Protein AF-A0A8J2SNA6-F1 (afdb_monomer_lite)

InterPro domains:
  IPR009060 UBA-like superfamily [SSF46934] (356-413)
  IPR013536 WLM domain [PF08325] (127-323)
  IPR013536 WLM domain [PS51397] (108-325)
  IPR015940 Ubiquitin-associated domain [PS50030] (372-412)
  IPR018997 PUB domain [PF09409] (442-509)
  IPR036339 PUB-like domain superfamily [SSF143503] (442-520)

Radius of gyration: 42.68 Å; chains: 1; bounding box: 112×61×137 Å

Secondary structure (DSSP, 8-state):
------EEEEEETTEEEEEE--TT-BTHHHHHHHHTTS-TTT-EEEETTEEPPTTPBPPTT-EEEEE---HHHHHHHHHS---TTS--HHHHHHHHHHHHHTS------SSSSBS-EE--TT--STTSS-HHHHHHHHHHHHHHHHHHHHHTT--BS-EEEPPTTT-HHHHHHHHTT----EEEETTTTEEEE--B-TTSPBPPHHHHHHHHHHHHHTTT--S-SHHHHHHHHHHHHHHHHHHHHHTT-PPPTTSPPHHHHHHHHHHHHHHSS-S-HHHHHHHHHHHHHHHTS-----PPPPPPP---HHHHHHHHHHHHHHHHS-------PPPP---------------------------------PPPPPPHHHHHHHHTT--SHHHHHHHHHTTT-HHHHHHHHH-TTSTT-----S-HHHHHHHHHHHHHHT-GGGHHHHHHHHHHHHHHHT--GGGSEEETT-HHHIIIIIT-HHHHHHHHHHTEEEEEETTEEEEEE-S--HHHHHHHHHHHHHHH--

Structure (mmCIF, N/CA/C/O backbone):
data_AF-A0A8J2SNA6-F1
#
_entry.id   AF-A0A8J2SNA6-F1
#
loop_
_atom_site.group_PDB
_atom_site.id
_atom_site.type_symbol
_atom_site.label_atom_id
_atom_site.label_alt_id
_atom_site.label_comp_id
_atom_site.label_asym_id
_atom_site.label_entity_id
_atom_site.label_seq_id
_atom_site.pdbx_PDB_ins_code
_atom_site.Cartn_x
_atom_site.Cartn_y
_atom_site.Cartn_z
_atom_site.occupancy
_atom_site.B_iso_or_equiv
_atom_site.auth_seq_id
_atom_site.auth_comp_id
_atom_site.auth_asym_id
_atom_site.auth_atom_id
_atom_site.pdbx_PDB_model_num
ATOM 1 N N . MET A 1 1 ? -72.736 -7.337 66.719 1.00 42.56 1 MET A N 1
ATOM 2 C CA . MET A 1 1 ? -71.264 -7.250 66.740 1.00 42.56 1 MET A CA 1
ATOM 3 C C . MET A 1 1 ? -70.845 -7.200 65.288 1.00 42.56 1 MET A C 1
ATOM 5 O O . MET A 1 1 ? -70.816 -8.242 64.648 1.00 42.56 1 MET A O 1
ATOM 9 N N . ASP A 1 2 ? -70.688 -5.996 64.744 1.00 45.44 2 ASP A N 1
ATOM 10 C CA . ASP A 1 2 ? -70.336 -5.821 63.336 1.00 45.44 2 ASP A CA 1
ATOM 11 C C . ASP A 1 2 ? -68.884 -6.256 63.138 1.00 45.44 2 ASP A C 1
ATOM 13 O O . ASP A 1 2 ? -67.985 -5.762 63.818 1.00 45.44 2 ASP A O 1
ATOM 17 N N . ALA A 1 3 ? -68.669 -7.241 62.267 1.00 54.62 3 ALA A N 1
ATOM 18 C CA . ALA A 1 3 ? -67.341 -7.730 61.932 1.00 54.62 3 ALA A CA 1
ATOM 19 C C . ALA A 1 3 ? -66.546 -6.596 61.267 1.00 54.62 3 ALA A C 1
ATOM 21 O O . ALA A 1 3 ? -66.927 -6.102 60.204 1.00 54.62 3 ALA A O 1
ATOM 22 N N . GLU A 1 4 ? -65.463 -6.162 61.910 1.00 60.84 4 GLU A N 1
ATOM 23 C CA . GLU A 1 4 ? -64.565 -5.138 61.384 1.00 60.84 4 GLU A CA 1
ATOM 24 C C . GLU A 1 4 ? -63.965 -5.642 60.061 1.00 60.84 4 GLU A C 1
ATOM 26 O O . GLU A 1 4 ? -63.214 -6.618 60.031 1.00 60.84 4 GLU A O 1
ATOM 31 N N . GLN A 1 5 ? -64.364 -5.030 58.942 1.00 71.75 5 GLN A N 1
ATOM 32 C CA . GLN A 1 5 ? -63.897 -5.433 57.616 1.00 71.75 5 GLN A CA 1
ATOM 33 C C . GLN A 1 5 ? -62.377 -5.244 57.522 1.00 71.75 5 GLN A C 1
ATOM 35 O O . GLN A 1 5 ? -61.836 -4.181 57.850 1.00 71.75 5 GLN A O 1
ATOM 40 N N . ALA A 1 6 ? -61.683 -6.285 57.058 1.00 81.00 6 ALA A N 1
ATOM 41 C CA . ALA A 1 6 ? -60.251 -6.233 56.811 1.00 81.00 6 ALA A CA 1
ATOM 42 C C . ALA A 1 6 ? -59.930 -5.110 55.811 1.00 81.00 6 ALA A C 1
ATOM 44 O O . ALA A 1 6 ? -60.548 -5.013 54.752 1.00 81.00 6 ALA A O 1
ATOM 45 N N . HIS A 1 7 ? -58.965 -4.249 56.141 1.00 83.69 7 HIS A N 1
ATOM 46 C CA . HIS A 1 7 ? -58.622 -3.086 55.322 1.00 83.69 7 HIS A CA 1
ATOM 47 C C . HIS A 1 7 ? -57.108 -2.872 55.216 1.00 83.69 7 HIS A C 1
ATOM 49 O O . HIS A 1 7 ? -56.331 -3.272 56.085 1.00 83.69 7 HIS A O 1
ATOM 55 N N . VAL A 1 8 ? -56.698 -2.202 54.141 1.00 86.75 8 VAL A N 1
ATOM 56 C CA . VAL A 1 8 ? -55.337 -1.724 53.872 1.00 86.75 8 VAL A CA 1
ATOM 57 C C . VAL A 1 8 ? -55.374 -0.202 53.808 1.00 86.75 8 VAL A C 1
ATOM 59 O O . VAL A 1 8 ? -56.329 0.387 53.304 1.00 86.75 8 VAL A O 1
ATOM 62 N N . THR A 1 9 ? -54.341 0.455 54.331 1.00 87.00 9 THR A N 1
ATOM 63 C CA . THR A 1 9 ? -54.202 1.914 54.248 1.00 87.00 9 THR A CA 1
ATOM 64 C C . THR A 1 9 ? -53.260 2.272 53.105 1.00 87.00 9 THR A C 1
ATOM 66 O O . THR A 1 9 ? -52.082 1.914 53.140 1.00 87.00 9 THR A O 1
ATOM 69 N N . LEU A 1 10 ? -53.766 2.989 52.107 1.00 86.31 10 LEU A N 1
ATOM 70 C CA . LEU A 1 10 ? -53.009 3.518 50.981 1.00 86.31 10 LEU A CA 1
ATOM 71 C C . LEU A 1 10 ? -52.744 5.009 51.203 1.00 86.31 10 LEU A C 1
ATOM 73 O O . LEU A 1 10 ? -53.678 5.800 51.247 1.00 86.31 10 LEU A O 1
ATOM 77 N N . SER A 1 11 ? -51.480 5.398 51.335 1.00 84.31 11 SER A N 1
ATOM 78 C CA . SER A 1 11 ? -51.088 6.799 51.496 1.00 84.31 11 SER A CA 1
ATOM 79 C C . SER A 1 11 ? -50.719 7.394 50.138 1.00 84.31 11 SER A C 1
ATOM 81 O O . SER A 1 11 ? -49.751 6.950 49.515 1.00 84.31 11 SER A O 1
ATOM 83 N N . ILE A 1 12 ? -51.486 8.378 49.665 1.00 81.25 12 ILE A N 1
ATOM 84 C CA . ILE A 1 12 ? -51.266 9.088 48.396 1.00 81.25 12 ILE A CA 1
ATOM 85 C C . ILE A 1 12 ? -50.946 10.546 48.729 1.00 81.25 12 ILE A C 1
ATOM 87 O O . ILE A 1 12 ? -51.788 11.260 49.266 1.00 81.25 12 ILE A O 1
ATOM 91 N N . SER A 1 13 ? -49.724 10.997 48.432 1.00 72.19 13 SER A N 1
ATOM 92 C CA . SER A 1 13 ? -49.283 12.386 48.673 1.00 72.19 13 SER A CA 1
ATOM 93 C C . SER A 1 13 ? -49.590 12.920 50.088 1.00 72.19 13 SER A C 1
ATOM 95 O O . SER A 1 13 ? -49.898 14.097 50.257 1.00 72.19 13 SER A O 1
ATOM 97 N N . GLY A 1 14 ? -49.509 12.057 51.109 1.00 71.62 14 GLY A N 1
ATOM 98 C CA . GLY A 1 14 ? -49.739 12.410 52.516 1.00 71.62 14 GLY A CA 1
ATOM 99 C C . GLY A 1 14 ? -51.181 12.255 53.014 1.00 71.62 14 GLY A C 1
ATOM 100 O O . GLY A 1 14 ? -51.417 12.457 54.203 1.00 71.62 14 GLY A O 1
ATOM 101 N N . ALA A 1 15 ? -52.129 11.873 52.153 1.00 80.88 15 ALA A N 1
ATOM 102 C CA . ALA A 1 15 ? -53.494 11.524 52.544 1.00 80.88 15 ALA A CA 1
ATOM 103 C C . ALA A 1 15 ? -53.667 9.999 52.613 1.00 80.88 15 ALA A C 1
ATOM 105 O O . ALA A 1 15 ? -53.367 9.291 51.650 1.00 80.88 15 ALA A O 1
ATOM 106 N N . ASP A 1 16 ? -54.169 9.501 53.744 1.00 85.31 16 ASP A N 1
ATOM 107 C CA . ASP A 1 16 ? -54.399 8.073 53.979 1.00 85.31 16 ASP A CA 1
ATOM 108 C C . ASP A 1 16 ? -55.825 7.684 53.552 1.00 85.31 16 ASP A C 1
ATOM 110 O O . ASP A 1 16 ? -56.813 8.175 54.098 1.00 85.31 16 ASP A O 1
ATOM 114 N N . GLN A 1 17 ? -55.935 6.760 52.598 1.00 84.75 17 GLN A N 1
ATOM 115 C CA . GLN A 1 17 ? -57.192 6.180 52.133 1.00 84.75 17 GLN A CA 1
ATOM 116 C C . GLN A 1 17 ? -57.308 4.728 52.607 1.00 84.75 17 GLN A C 1
ATOM 118 O O . GLN A 1 17 ? -56.382 3.933 52.446 1.00 84.75 17 GLN A O 1
ATOM 123 N N . ARG A 1 18 ? -58.452 4.361 53.194 1.00 84.94 18 ARG A N 1
ATOM 124 C CA . ARG A 1 18 ? -58.731 2.978 53.606 1.00 84.94 18 ARG A CA 1
ATOM 125 C C . ARG A 1 18 ? -59.406 2.226 52.466 1.00 84.94 18 ARG A C 1
ATOM 127 O O . ARG A 1 18 ? -60.432 2.672 51.961 1.00 84.94 18 ARG A O 1
ATOM 134 N N . ILE A 1 19 ? -58.824 1.097 52.077 1.00 85.00 19 ILE A N 1
ATOM 135 C CA . ILE A 1 19 ? -59.336 0.211 51.031 1.00 85.00 19 ILE A CA 1
ATOM 136 C C . ILE A 1 19 ? -59.663 -1.129 51.682 1.00 85.00 19 ILE A C 1
ATOM 138 O O . ILE A 1 19 ? -58.789 -1.764 52.276 1.00 85.00 19 ILE A O 1
ATOM 142 N N . ASN A 1 20 ? -60.924 -1.541 51.591 1.00 84.50 20 ASN A N 1
ATOM 143 C CA . ASN A 1 20 ? -61.386 -2.810 52.146 1.00 84.50 20 ASN A CA 1
ATOM 144 C C . ASN A 1 20 ? -60.866 -3.970 51.289 1.00 84.50 20 ASN A C 1
ATOM 146 O O . ASN A 1 20 ? -60.890 -3.895 50.060 1.00 84.50 20 ASN A O 1
ATOM 150 N N . ILE A 1 21 ? -60.394 -5.031 51.938 1.00 82.88 21 ILE A N 1
ATOM 151 C CA . ILE A 1 21 ? -59.816 -6.210 51.293 1.00 82.88 21 ILE A CA 1
ATOM 152 C C . ILE A 1 21 ? -60.554 -7.487 51.705 1.00 82.88 21 ILE A C 1
ATOM 154 O O . ILE A 1 21 ? -61.015 -7.628 52.835 1.00 82.88 21 ILE A O 1
ATOM 158 N N . THR A 1 22 ? -60.650 -8.432 50.773 1.00 80.00 22 THR A N 1
ATOM 159 C CA . THR A 1 22 ? -61.144 -9.800 50.999 1.00 80.00 22 THR A CA 1
ATOM 160 C C . THR A 1 22 ? -59.976 -10.761 51.258 1.00 80.00 22 THR A C 1
ATOM 162 O O . THR A 1 22 ? -58.829 -10.416 50.982 1.00 80.00 22 THR A O 1
ATOM 165 N N . GLU A 1 23 ? -60.244 -11.989 51.720 1.00 67.94 23 GLU A N 1
ATOM 166 C CA . GLU A 1 23 ? -59.223 -12.965 52.172 1.00 67.94 23 GLU A CA 1
ATOM 167 C C . GLU A 1 23 ? -58.180 -13.402 51.115 1.00 67.94 23 GLU A C 1
ATOM 169 O O . GLU A 1 23 ? -57.191 -14.026 51.472 1.00 67.94 23 GLU A O 1
ATOM 174 N N . ASN A 1 24 ? -58.328 -13.010 49.843 1.00 72.94 24 ASN A N 1
ATOM 175 C CA . ASN A 1 24 ? -57.364 -13.262 48.757 1.00 72.94 24 ASN A CA 1
ATOM 176 C C . ASN A 1 24 ? -57.017 -11.994 47.945 1.00 72.94 24 ASN A C 1
ATOM 178 O O . ASN A 1 24 ? -56.784 -12.060 46.738 1.00 72.94 24 ASN A O 1
ATOM 182 N N . ALA A 1 25 ? -57.052 -10.815 48.568 1.00 78.62 25 ALA A N 1
ATOM 183 C CA . ALA A 1 25 ? -56.760 -9.559 47.883 1.00 78.62 25 ALA A CA 1
ATOM 184 C C . ALA A 1 25 ? -55.284 -9.456 47.457 1.00 78.62 25 ALA A C 1
ATOM 186 O O . ALA A 1 25 ? -54.374 -9.640 48.265 1.00 78.62 25 ALA A O 1
ATOM 187 N N . THR A 1 26 ? -55.046 -9.090 46.198 1.00 86.81 26 THR A N 1
ATOM 188 C CA . THR A 1 26 ? -53.710 -8.790 45.666 1.00 86.81 26 THR A CA 1
ATOM 189 C C . THR A 1 26 ? -53.510 -7.289 45.488 1.00 86.81 26 THR A C 1
ATOM 191 O O . THR A 1 26 ? -54.463 -6.503 45.436 1.00 86.81 26 THR A O 1
ATOM 194 N N . ALA A 1 27 ? -52.251 -6.870 45.370 1.00 83.62 27 ALA A N 1
ATOM 195 C CA . ALA A 1 27 ? -51.872 -5.480 45.160 1.00 83.62 27 ALA A CA 1
ATOM 196 C C . ALA A 1 27 ? -52.455 -4.887 43.865 1.00 83.62 27 ALA A C 1
ATOM 198 O O . ALA A 1 27 ? -52.515 -3.663 43.745 1.00 83.62 27 ALA A O 1
ATOM 199 N N . ALA A 1 28 ? -52.946 -5.714 42.932 1.00 83.06 28 ALA A N 1
ATOM 200 C CA . ALA A 1 28 ? -53.716 -5.290 41.765 1.00 83.06 28 ALA A CA 1
ATOM 201 C C . ALA A 1 28 ? -54.865 -4.335 42.130 1.00 83.06 28 ALA A C 1
ATOM 203 O O . ALA A 1 28 ? -55.006 -3.301 41.483 1.00 83.06 28 ALA A O 1
ATOM 204 N N . LEU A 1 29 ? -55.586 -4.595 43.228 1.00 84.06 29 LEU A N 1
ATOM 205 C CA . LEU A 1 29 ? -56.672 -3.725 43.699 1.00 84.06 29 LEU A CA 1
ATOM 206 C C . LEU A 1 29 ? -56.189 -2.307 44.036 1.00 84.06 29 LEU A C 1
ATOM 208 O O . LEU A 1 29 ? -56.882 -1.330 43.762 1.00 84.06 29 LEU A O 1
ATOM 212 N N . LEU A 1 30 ? -54.985 -2.180 44.601 1.00 83.94 30 LEU A N 1
ATOM 213 C CA . LEU A 1 30 ? -54.387 -0.879 44.909 1.00 83.94 30 LEU A CA 1
ATOM 214 C C . LEU A 1 30 ? -53.910 -0.168 43.641 1.00 83.94 30 LEU A C 1
ATOM 216 O O . LEU A 1 30 ? -54.030 1.049 43.545 1.00 83.94 30 LEU A O 1
ATOM 220 N N . PHE A 1 31 ? -53.380 -0.905 42.661 1.00 84.31 31 PHE A N 1
ATOM 221 C CA . PHE A 1 31 ? -53.017 -0.323 41.368 1.00 84.31 31 PHE A CA 1
ATOM 222 C C . PHE A 1 31 ? -54.250 0.168 40.601 1.00 84.31 31 PHE A C 1
ATOM 224 O O . PHE A 1 31 ? -54.194 1.241 40.003 1.00 84.31 31 PHE A O 1
ATOM 231 N N . ASP A 1 32 ? -55.359 -0.569 40.652 1.00 84.75 32 ASP A N 1
ATOM 232 C CA . ASP A 1 32 ? -56.608 -0.211 39.975 1.00 84.75 32 ASP A CA 1
ATOM 233 C C . ASP A 1 32 ? -57.303 0.976 40.658 1.00 84.75 32 ASP A C 1
ATOM 235 O O . ASP A 1 32 ? -57.786 1.880 39.977 1.00 84.75 32 ASP A O 1
ATOM 239 N N . ALA A 1 33 ? -57.258 1.048 41.995 1.00 82.31 33 ALA A N 1
ATOM 240 C CA . ALA A 1 33 ? -57.777 2.184 42.762 1.00 82.31 33 ALA A CA 1
ATOM 241 C C . ALA A 1 33 ? -57.094 3.519 42.407 1.00 82.31 33 ALA A C 1
ATOM 243 O O . ALA A 1 33 ? -57.700 4.583 42.522 1.00 82.31 33 ALA A O 1
ATOM 244 N N . VAL A 1 34 ? -55.836 3.470 41.962 1.00 82.44 34 VAL A N 1
ATOM 245 C CA . VAL A 1 34 ? -55.028 4.655 41.639 1.00 82.44 34 VAL A CA 1
ATOM 246 C C . VAL A 1 34 ? -54.989 4.945 40.130 1.00 82.44 34 VAL A C 1
ATOM 248 O O . VAL A 1 34 ? -54.669 6.065 39.726 1.00 82.44 34 VAL A O 1
ATOM 251 N N . ALA A 1 35 ? -55.371 3.978 39.289 1.00 78.56 35 ALA A N 1
ATOM 252 C CA . ALA A 1 35 ? -55.276 4.055 37.829 1.00 78.56 35 ALA A CA 1
ATOM 253 C C . ALA A 1 35 ? -56.070 5.215 37.200 1.00 78.56 35 ALA A C 1
ATOM 255 O O . ALA A 1 35 ? -55.700 5.697 36.132 1.00 78.56 35 ALA A O 1
ATOM 256 N N . GLY A 1 36 ? -57.144 5.678 37.849 1.00 75.31 36 GLY A N 1
ATOM 257 C CA . GLY A 1 36 ? -57.934 6.822 37.378 1.00 75.31 36 GLY A CA 1
ATOM 258 C C . GLY A 1 36 ? -57.349 8.195 37.734 1.00 75.31 36 GLY A C 1
ATOM 259 O O . GLY A 1 36 ? -57.725 9.190 37.122 1.00 75.31 36 GLY A O 1
ATOM 260 N N . ALA A 1 37 ? -56.446 8.265 38.717 1.00 78.19 37 ALA A N 1
ATOM 261 C CA . ALA A 1 37 ? -55.947 9.526 39.274 1.00 78.19 37 ALA A CA 1
ATOM 262 C C . ALA A 1 37 ? -54.477 9.815 38.927 1.00 78.19 37 ALA A C 1
ATOM 264 O O . ALA A 1 37 ? -54.097 10.980 38.791 1.00 78.19 37 ALA A O 1
ATOM 265 N N . LEU A 1 38 ? -53.644 8.779 38.786 1.00 82.81 38 LEU A N 1
ATOM 266 C CA . LEU A 1 38 ? -52.215 8.901 38.483 1.00 82.81 38 LEU A CA 1
ATOM 267 C C . LEU A 1 38 ? -51.875 8.194 37.169 1.00 82.81 38 LEU A C 1
ATOM 269 O O . LEU A 1 38 ? -52.539 7.243 36.765 1.00 82.81 38 LEU A O 1
ATOM 273 N N . ASP A 1 39 ? -50.806 8.640 36.512 1.00 79.19 39 ASP A N 1
ATOM 274 C CA . ASP A 1 39 ? -50.333 8.013 35.282 1.00 79.19 39 ASP A CA 1
ATOM 275 C C . ASP A 1 39 ? -49.794 6.603 35.570 1.00 79.19 39 ASP A C 1
ATOM 277 O O . ASP A 1 39 ? -48.812 6.433 36.295 1.00 79.19 39 ASP A O 1
ATOM 281 N N . ALA A 1 40 ? -50.399 5.581 34.961 1.00 75.31 40 ALA A N 1
ATOM 282 C CA . ALA A 1 40 ? -50.078 4.175 35.217 1.00 75.31 40 ALA A CA 1
ATOM 283 C C . ALA A 1 40 ? -48.590 3.832 34.998 1.00 75.31 40 ALA A C 1
ATOM 285 O O . ALA A 1 40 ? -48.075 2.896 35.610 1.00 75.31 40 ALA A O 1
ATOM 286 N N . SER A 1 41 ? -47.878 4.600 34.161 1.00 77.00 41 SER A N 1
ATOM 287 C CA . SER A 1 41 ? -46.447 4.398 33.901 1.00 77.00 41 SER A CA 1
ATOM 288 C C . SER A 1 41 ? -45.518 4.894 35.021 1.00 77.00 41 SER A C 1
ATOM 290 O O . SER A 1 41 ? -44.353 4.493 35.069 1.00 77.00 41 SER A O 1
ATOM 292 N N . THR A 1 42 ? -46.008 5.735 35.941 1.00 79.19 42 THR A N 1
ATOM 293 C CA . THR A 1 42 ? -45.205 6.345 37.018 1.00 79.19 42 THR A CA 1
ATOM 294 C C . THR A 1 42 ? -45.555 5.837 38.415 1.00 79.19 42 THR A C 1
ATOM 296 O O . THR A 1 42 ? -44.801 6.102 39.355 1.00 79.19 42 THR A O 1
ATOM 299 N N . VAL A 1 43 ? -46.639 5.065 38.558 1.00 85.31 43 VAL A N 1
ATOM 300 C CA . VAL A 1 43 ? -47.102 4.543 39.851 1.00 85.31 43 VAL A CA 1
ATOM 301 C C . VAL A 1 43 ? -46.141 3.492 40.417 1.00 85.31 43 VAL A C 1
ATOM 303 O O . VAL A 1 43 ? -45.837 2.463 39.805 1.00 85.31 43 VAL A O 1
ATOM 306 N N . LYS A 1 44 ? -45.689 3.733 41.646 1.00 85.81 44 LYS A N 1
ATOM 307 C CA . LYS A 1 44 ? -44.903 2.821 42.476 1.00 85.81 44 LYS A CA 1
ATOM 308 C C . LYS A 1 44 ? -45.582 2.682 43.833 1.00 85.81 44 LYS A C 1
ATOM 310 O O . LYS A 1 44 ? -45.681 3.650 44.583 1.00 85.81 44 LYS A O 1
ATOM 315 N N . LEU A 1 45 ? -46.001 1.461 44.154 1.00 87.31 45 LEU A N 1
ATOM 316 C CA . LEU A 1 45 ? -46.514 1.096 45.470 1.00 87.31 45 LEU A CA 1
ATOM 317 C C . LEU A 1 45 ? -45.384 0.512 46.318 1.00 87.31 45 LEU A C 1
ATOM 319 O O . LEU A 1 45 ? -44.653 -0.372 45.865 1.00 87.31 45 LEU A O 1
ATOM 323 N N . LEU A 1 46 ? -45.227 1.021 47.536 1.00 87.19 46 LEU A N 1
ATOM 324 C CA . LEU A 1 46 ? -44.148 0.662 48.449 1.00 87.19 46 LEU A CA 1
ATOM 325 C C . LEU A 1 46 ? -44.712 0.235 49.803 1.00 87.19 46 LEU A C 1
ATOM 327 O O . LEU A 1 46 ? -45.479 0.967 50.422 1.00 87.19 46 LEU A O 1
ATOM 331 N N . HIS A 1 47 ? -44.261 -0.905 50.314 1.00 86.38 47 HIS A N 1
ATOM 332 C CA . HIS A 1 47 ? -44.520 -1.335 51.685 1.00 86.38 47 HIS A CA 1
ATOM 333 C C . HIS A 1 47 ? -43.194 -1.598 52.399 1.00 86.38 47 HIS A C 1
ATOM 335 O O . HIS A 1 47 ? -42.386 -2.400 51.933 1.00 86.38 47 HIS A O 1
ATOM 341 N N . LYS A 1 48 ? -42.944 -0.906 53.522 1.00 82.75 48 LYS A N 1
ATOM 342 C CA . LYS A 1 48 ? -41.692 -1.019 54.305 1.00 82.75 48 LYS A CA 1
ATOM 343 C C . LYS A 1 48 ? -40.421 -0.938 53.430 1.00 82.75 48 LYS A C 1
ATOM 345 O O . LYS A 1 48 ? -39.475 -1.696 53.617 1.00 82.75 48 LYS A O 1
ATOM 350 N N . GLY A 1 49 ? -40.429 -0.051 52.431 1.00 77.50 49 GLY A N 1
ATOM 351 C CA . GLY A 1 49 ? -39.311 0.160 51.503 1.00 77.50 49 GLY A CA 1
ATOM 352 C C . GLY A 1 49 ? -39.199 -0.840 50.342 1.00 77.50 49 GLY A C 1
ATOM 353 O O . GLY A 1 49 ? -38.368 -0.631 49.463 1.00 77.50 49 GLY A O 1
ATOM 354 N N . LYS A 1 50 ? -40.034 -1.887 50.280 1.00 83.94 50 LYS A N 1
ATOM 355 C CA . LYS A 1 50 ? -40.086 -2.827 49.148 1.00 83.94 50 LYS A CA 1
ATOM 356 C C . LYS A 1 50 ? -41.174 -2.432 48.152 1.00 83.94 50 LYS A C 1
ATOM 358 O O . LYS A 1 50 ? -42.276 -2.065 48.557 1.00 83.94 50 LYS A O 1
ATOM 363 N N . ARG A 1 51 ? -40.861 -2.512 46.855 1.00 87.94 51 ARG A N 1
ATOM 364 C CA . ARG A 1 51 ? -41.814 -2.268 45.761 1.00 87.94 51 ARG A CA 1
ATOM 365 C C . ARG A 1 51 ? -42.741 -3.471 45.614 1.00 87.94 51 ARG A C 1
ATOM 367 O O . ARG A 1 51 ? -42.239 -4.579 45.467 1.00 87.94 51 ARG A O 1
ATOM 374 N N . LEU A 1 52 ? -44.047 -3.224 45.612 1.00 86.31 52 LEU A N 1
ATOM 375 C CA . LEU A 1 52 ? -45.061 -4.248 45.372 1.00 86.31 52 LEU A CA 1
ATOM 376 C C . LEU A 1 52 ? -45.296 -4.432 43.864 1.00 86.31 52 LEU A C 1
ATOM 378 O O . LEU A 1 52 ? -45.413 -3.448 43.123 1.00 86.31 52 LEU A O 1
ATOM 382 N N . ALA A 1 53 ? -45.349 -5.682 43.416 1.00 85.88 53 ALA A N 1
ATOM 383 C CA . ALA A 1 53 ? -45.847 -6.099 42.108 1.00 85.88 53 ALA A CA 1
ATOM 384 C C . ALA A 1 53 ? -47.370 -6.313 42.163 1.00 85.88 53 ALA A C 1
ATOM 386 O O . ALA A 1 53 ? -47.939 -6.396 43.245 1.00 85.88 53 ALA A O 1
ATOM 387 N N . ARG A 1 54 ? -48.054 -6.394 41.011 1.00 83.31 54 ARG A N 1
ATOM 388 C CA . ARG A 1 54 ? -49.526 -6.556 40.980 1.00 83.31 54 ARG A CA 1
ATOM 389 C C . ARG A 1 54 ? -50.001 -7.862 41.630 1.00 83.31 54 ARG A C 1
ATOM 391 O O . ARG A 1 54 ? -51.084 -7.876 42.207 1.00 83.31 54 ARG A O 1
ATOM 398 N N . ASP A 1 55 ? -49.178 -8.904 41.573 1.00 85.81 55 ASP A N 1
ATOM 399 C CA . ASP A 1 55 ? -49.514 -10.247 42.061 1.00 85.81 55 ASP A CA 1
ATOM 400 C C . ASP A 1 55 ? -49.200 -10.452 43.553 1.00 85.81 55 ASP A C 1
ATOM 402 O O . ASP A 1 55 ? -49.512 -11.503 44.111 1.00 85.81 55 ASP A O 1
ATOM 406 N N . ASP A 1 56 ? -48.602 -9.460 44.223 1.00 85.88 56 ASP A N 1
ATOM 407 C CA . ASP A 1 56 ? -48.263 -9.573 45.641 1.00 85.88 56 ASP A CA 1
ATOM 408 C C . ASP A 1 56 ? -49.531 -9.582 46.508 1.00 85.88 56 ASP A C 1
ATOM 410 O O . ASP A 1 56 ? -50.425 -8.748 46.342 1.00 85.88 56 ASP A O 1
ATOM 414 N N . ALA A 1 57 ? -49.603 -10.511 47.463 1.00 84.69 57 ALA A N 1
ATOM 415 C CA . ALA A 1 57 ? -50.730 -10.625 48.384 1.00 84.69 57 ALA A CA 1
ATOM 416 C C . ALA A 1 57 ? -50.772 -9.454 49.382 1.00 84.69 57 ALA A C 1
ATOM 418 O O . ALA A 1 57 ? -49.748 -9.042 49.935 1.00 84.69 57 ALA A O 1
ATOM 419 N N . LEU A 1 58 ? -51.975 -8.945 49.645 1.00 82.88 58 LEU A N 1
ATOM 420 C CA . LEU A 1 58 ? -52.228 -7.920 50.651 1.00 82.88 58 LEU A CA 1
ATOM 421 C C . LEU A 1 58 ? -52.669 -8.568 51.960 1.00 82.88 58 LEU A C 1
ATOM 423 O O . LEU A 1 58 ? -53.568 -9.403 51.983 1.00 82.88 58 LEU A O 1
ATOM 427 N N . THR A 1 59 ? -52.068 -8.140 53.066 1.00 83.25 59 THR A N 1
ATOM 428 C CA . THR A 1 59 ? -52.473 -8.540 54.412 1.00 83.25 59 THR A CA 1
ATOM 429 C C . THR A 1 59 ? -53.261 -7.421 55.109 1.00 83.25 59 THR A C 1
ATOM 431 O O . THR A 1 59 ? -52.987 -6.232 54.892 1.00 83.25 59 THR A O 1
ATOM 434 N N . PRO A 1 60 ? -54.254 -7.764 55.952 1.00 82.75 60 PRO A N 1
ATOM 435 C CA . PRO A 1 60 ? -55.010 -6.778 56.724 1.00 82.75 60 PRO A CA 1
ATOM 436 C C . PRO A 1 60 ? -54.096 -5.925 57.610 1.00 82.75 60 PRO A C 1
ATOM 438 O O . PRO A 1 60 ? -53.179 -6.437 58.251 1.00 82.75 60 PRO A O 1
ATOM 441 N N . GLY A 1 61 ? -54.325 -4.610 57.637 1.00 81.00 61 GLY A N 1
ATOM 442 C CA . GLY A 1 61 ? -53.522 -3.652 58.404 1.00 81.00 61 GLY A CA 1
ATOM 443 C C . GLY A 1 61 ? -52.234 -3.179 57.715 1.00 81.00 61 GLY A C 1
ATOM 444 O O . GLY A 1 61 ? -51.478 -2.397 58.299 1.00 81.00 61 GLY A O 1
ATOM 445 N N . MET A 1 62 ? -51.959 -3.598 56.472 1.00 86.62 62 MET A N 1
ATOM 446 C CA . MET A 1 62 ? -50.824 -3.067 55.710 1.00 86.62 62 MET A CA 1
ATOM 447 C C . MET A 1 62 ? -50.965 -1.562 55.455 1.00 86.62 62 MET A C 1
ATOM 449 O O . MET A 1 62 ? -52.029 -1.067 55.086 1.00 86.62 62 MET A O 1
ATOM 453 N N . ARG A 1 63 ? -49.849 -0.836 55.593 1.00 85.56 63 ARG A N 1
ATOM 454 C CA . ARG A 1 63 ? -49.707 0.552 55.132 1.00 85.56 63 ARG A CA 1
ATOM 455 C C . ARG A 1 63 ? -48.850 0.569 53.873 1.00 85.56 63 ARG A C 1
ATOM 457 O O . ARG A 1 63 ? -47.700 0.121 53.911 1.00 85.56 63 ARG A O 1
ATOM 464 N N . VAL A 1 64 ? -49.414 1.043 52.772 1.00 88.06 64 VAL A N 1
ATOM 465 C CA . VAL A 1 64 ? -48.774 1.096 51.456 1.00 88.06 64 VAL A CA 1
ATOM 466 C C . VAL A 1 64 ? -48.641 2.555 51.044 1.00 88.06 64 VAL A C 1
ATOM 468 O O . VAL A 1 64 ? -49.615 3.299 51.047 1.00 88.06 64 VAL A O 1
ATOM 471 N N . LEU A 1 65 ? -47.430 2.971 50.695 1.00 87.19 65 LEU A N 1
ATOM 472 C CA . LEU A 1 65 ? -47.151 4.298 50.166 1.00 87.19 65 LEU A CA 1
ATOM 473 C C . LEU A 1 65 ? -47.265 4.264 48.642 1.00 87.19 65 LEU A C 1
ATOM 475 O O . LEU A 1 65 ? -46.573 3.483 47.988 1.00 87.19 65 LEU A O 1
ATOM 479 N N . CYS A 1 66 ? -48.110 5.123 48.084 1.00 85.38 66 CYS A N 1
ATOM 480 C CA . CYS A 1 66 ? -48.241 5.312 46.650 1.00 85.38 66 CYS A CA 1
ATOM 481 C C . CYS A 1 66 ? -47.467 6.551 46.204 1.00 85.38 66 CYS A C 1
ATOM 483 O O . CYS A 1 66 ? -47.773 7.676 46.600 1.00 85.38 66 CYS A O 1
ATOM 485 N N . LEU A 1 67 ? -46.480 6.340 45.338 1.00 84.25 67 LEU A N 1
ATOM 486 C CA . LEU A 1 67 ? -45.778 7.397 44.622 1.00 84.25 67 LEU A CA 1
ATOM 487 C C . LEU A 1 67 ? -46.213 7.352 43.163 1.00 84.25 67 LEU A C 1
ATOM 489 O O . LEU A 1 67 ? -46.022 6.342 42.496 1.00 84.25 67 LEU A O 1
ATOM 493 N N . GLY A 1 68 ? -46.766 8.442 42.656 1.00 82.56 68 GLY A N 1
ATOM 494 C CA . GLY A 1 68 ? -47.108 8.576 41.247 1.00 82.56 68 GLY A CA 1
ATOM 495 C C . GLY A 1 68 ? -47.336 10.038 40.910 1.00 82.56 68 GLY A C 1
ATOM 496 O O . GLY A 1 68 ? -47.596 10.857 41.791 1.00 82.56 68 GLY A O 1
ATOM 497 N N . THR A 1 69 ? -47.196 10.369 39.636 1.00 82.81 69 THR A N 1
ATOM 498 C CA . THR A 1 69 ? -47.454 11.715 39.120 1.00 82.81 69 THR A CA 1
ATOM 499 C C . THR A 1 69 ? -48.725 11.704 38.290 1.00 82.81 69 THR A C 1
ATOM 501 O O . THR A 1 69 ? -49.061 10.696 37.666 1.00 82.81 69 THR A O 1
ATOM 504 N N . THR A 1 70 ? -49.451 12.819 38.275 1.00 84.25 70 THR A N 1
ATOM 505 C CA . THR A 1 70 ? -50.623 12.941 37.401 1.00 84.25 70 THR A CA 1
ATOM 506 C C . THR A 1 70 ? -50.185 13.153 35.952 1.00 84.25 70 THR A C 1
ATOM 508 O O . THR A 1 70 ? -49.116 13.714 35.685 1.00 84.25 70 THR A O 1
ATOM 511 N N . THR A 1 71 ? -51.030 12.759 34.998 1.00 78.69 71 THR A N 1
ATOM 512 C CA . THR A 1 71 ? -50.778 12.980 33.564 1.00 78.69 71 THR A CA 1
ATOM 513 C C . THR A 1 71 ? -50.599 14.470 33.257 1.00 78.69 71 THR A C 1
ATOM 515 O O . THR A 1 71 ? -49.633 14.843 32.604 1.00 78.69 71 THR A O 1
ATOM 518 N N . GLN A 1 72 ? -51.409 15.351 33.863 1.00 79.38 72 GLN A N 1
ATOM 519 C CA . GLN A 1 72 ? -51.233 16.807 33.743 1.00 79.38 72 GLN A CA 1
ATOM 520 C C . GLN A 1 72 ? -49.870 17.305 34.249 1.00 79.38 72 GLN A C 1
ATOM 522 O O . GLN A 1 72 ? -49.284 18.199 33.642 1.00 79.38 72 GLN A O 1
ATOM 527 N N . GLN A 1 73 ? -49.347 16.761 35.354 1.00 80.44 73 GLN A N 1
ATOM 528 C CA . GLN A 1 73 ? -48.020 17.137 35.856 1.00 80.44 73 GLN A CA 1
ATOM 529 C C . GLN A 1 73 ? -46.911 16.666 34.910 1.00 80.44 73 GLN A C 1
ATOM 531 O O . GLN A 1 73 ? -45.971 17.415 34.650 1.00 80.44 73 GLN A O 1
ATOM 536 N N . LYS A 1 74 ? -47.040 15.449 34.369 1.00 78.38 74 LYS A N 1
ATOM 537 C CA . LYS A 1 74 ? -46.115 14.889 33.377 1.00 78.38 74 LYS A CA 1
ATOM 538 C C . LYS A 1 74 ? -46.101 15.725 32.097 1.00 78.38 74 LYS A C 1
ATOM 540 O O . LYS A 1 74 ? -45.024 16.095 31.638 1.00 78.38 74 LYS A O 1
ATOM 545 N N . ASP A 1 75 ? -47.273 16.093 31.588 1.00 79.31 75 ASP A N 1
ATOM 546 C CA . ASP A 1 75 ? -47.417 16.898 30.373 1.00 79.31 75 ASP A CA 1
ATOM 547 C C . ASP A 1 75 ? -46.913 18.329 30.580 1.00 79.31 75 ASP A C 1
ATOM 549 O O . ASP A 1 75 ? -46.235 18.879 29.716 1.00 79.31 75 ASP A O 1
ATOM 553 N N . ARG A 1 76 ? -47.153 18.923 31.757 1.00 81.31 76 ARG A N 1
ATOM 554 C CA . ARG A 1 76 ? -46.635 20.253 32.112 1.00 81.31 76 ARG A CA 1
ATOM 555 C C . ARG A 1 76 ? -45.108 20.286 32.164 1.00 81.31 76 ARG A C 1
ATOM 557 O O . ARG A 1 76 ? -44.513 21.244 31.680 1.00 81.31 76 ARG A O 1
ATOM 564 N N . ILE A 1 77 ? -44.481 19.256 32.735 1.00 75.75 77 ILE A N 1
ATOM 565 C CA . ILE A 1 77 ? -43.016 19.142 32.791 1.00 75.75 77 ILE A CA 1
ATOM 566 C C . ILE A 1 77 ? -42.450 18.830 31.400 1.00 75.75 77 ILE A C 1
ATOM 568 O O . ILE A 1 77 ? -41.430 19.391 31.022 1.00 75.75 77 ILE A O 1
ATOM 572 N N . ALA A 1 78 ? -43.123 17.997 30.604 1.00 70.00 78 ALA A N 1
ATOM 573 C CA . ALA A 1 78 ? -42.716 17.720 29.227 1.00 70.00 78 ALA A CA 1
ATOM 574 C C . ALA A 1 78 ? -42.840 18.954 28.310 1.00 70.00 78 ALA A C 1
ATOM 576 O O . ALA A 1 78 ? -42.029 19.133 27.402 1.00 70.00 78 ALA A O 1
ATOM 577 N N . ALA A 1 79 ? -43.830 19.818 28.555 1.00 74.19 79 ALA A N 1
ATOM 578 C CA . ALA A 1 79 ? -44.026 21.077 27.838 1.00 74.19 79 ALA A CA 1
ATOM 579 C C . ALA A 1 79 ? -43.053 22.185 28.280 1.00 74.19 79 ALA A C 1
ATOM 581 O O . ALA A 1 79 ? -42.797 23.117 27.512 1.00 74.19 79 ALA A O 1
ATOM 582 N N . GLN A 1 80 ? -42.478 22.092 29.485 1.00 74.94 80 GLN A N 1
ATOM 583 C CA . GLN A 1 80 ? -41.345 22.919 29.899 1.00 74.94 80 GLN A CA 1
ATOM 584 C C . GLN A 1 80 ? -40.100 22.473 29.123 1.00 74.94 80 GLN A C 1
ATOM 586 O O . GLN A 1 80 ? -39.330 21.622 29.561 1.00 74.94 80 GLN A O 1
ATOM 591 N N . ARG A 1 81 ? -39.927 23.038 27.923 1.00 58.75 81 ARG A N 1
ATOM 592 C CA . ARG A 1 81 ? -38.741 22.820 27.089 1.00 58.75 81 ARG A CA 1
ATOM 593 C C . ARG A 1 81 ? -37.471 23.112 27.890 1.00 58.75 81 ARG A C 1
ATOM 595 O O . ARG A 1 81 ? -37.344 24.178 28.490 1.00 58.75 81 ARG A O 1
ATOM 602 N N . SER A 1 82 ? -36.521 22.181 27.839 1.00 64.00 82 SER A N 1
ATOM 603 C CA . SER A 1 82 ? -35.123 22.466 28.155 1.00 64.00 82 SER A CA 1
ATOM 604 C C . SER A 1 82 ? -34.616 23.580 27.237 1.00 64.00 82 SER A C 1
ATOM 606 O O . SER A 1 82 ? -35.030 23.650 26.078 1.00 64.00 82 SER A O 1
ATOM 608 N N . ASP A 1 83 ? -33.761 24.446 27.782 1.00 62.81 83 ASP A N 1
ATOM 609 C CA . ASP A 1 83 ? -33.185 25.621 27.122 1.00 62.81 83 ASP A CA 1
ATOM 610 C C . ASP A 1 83 ? -32.863 25.358 25.633 1.00 62.81 83 ASP A C 1
ATOM 612 O O . ASP A 1 83 ? -32.093 24.442 25.341 1.00 62.81 83 ASP A O 1
ATOM 616 N N . PRO A 1 84 ? -33.431 26.126 24.680 1.00 62.97 84 PRO A N 1
ATOM 617 C CA . PRO A 1 84 ? -33.222 25.912 23.246 1.00 62.97 84 PRO A CA 1
ATOM 618 C C . PRO A 1 84 ? -31.769 26.120 22.794 1.00 62.97 84 PRO A C 1
ATOM 620 O O . PRO A 1 84 ? -31.431 25.773 21.663 1.00 62.97 84 PRO A O 1
ATOM 623 N N . THR A 1 85 ? -30.906 26.678 23.646 1.00 66.00 85 THR A N 1
ATOM 624 C CA . THR A 1 85 ? -29.468 26.800 23.378 1.00 66.00 85 THR A CA 1
ATOM 625 C C . THR A 1 85 ? -28.674 25.545 23.754 1.00 66.00 85 THR A C 1
ATOM 627 O O . THR A 1 85 ? -27.525 25.401 23.330 1.00 66.00 85 THR A O 1
ATOM 630 N N . ILE A 1 86 ? -29.276 24.605 24.491 1.00 63.81 86 ILE A N 1
ATOM 631 C CA . ILE A 1 86 ? -28.630 23.378 24.962 1.00 63.81 86 ILE A CA 1
ATOM 632 C C . ILE A 1 86 ? -29.287 22.174 24.284 1.00 63.81 86 ILE A C 1
ATOM 634 O O . ILE A 1 86 ? -30.495 21.957 24.362 1.00 63.81 86 ILE A O 1
ATOM 638 N N . ARG A 1 87 ? -28.471 21.364 23.606 1.00 66.62 87 ARG A N 1
ATOM 639 C CA . ARG A 1 87 ? -28.923 20.132 22.943 1.00 66.62 87 ARG A CA 1
ATOM 640 C C . ARG A 1 87 ? -29.417 19.132 23.987 1.00 66.62 87 ARG A C 1
ATOM 642 O O . ARG A 1 87 ? -28.831 19.002 25.061 1.00 66.62 87 ARG A O 1
ATOM 649 N N . GLY A 1 88 ? -30.498 18.418 23.685 1.00 73.69 88 GLY A N 1
ATOM 650 C CA . GLY A 1 88 ? -31.081 17.465 24.630 1.00 73.69 88 GLY A CA 1
ATOM 651 C C . GLY A 1 88 ? -30.197 16.229 24.832 1.00 73.69 88 GLY A C 1
ATOM 652 O O . GLY A 1 88 ? -29.543 15.772 23.900 1.00 73.69 88 GLY A O 1
ATOM 653 N N . PHE A 1 89 ? -30.243 15.605 26.017 1.00 68.69 89 PHE A N 1
ATOM 654 C CA . PHE A 1 89 ? -29.455 14.397 26.331 1.00 68.69 89 PHE A CA 1
ATOM 655 C C . PHE A 1 89 ? -29.629 13.252 25.322 1.00 68.69 89 PHE A C 1
ATOM 657 O O . PHE A 1 89 ? -28.688 12.509 25.068 1.00 68.69 89 PHE A O 1
ATOM 664 N N . LYS A 1 90 ? -30.821 13.102 24.729 1.00 70.00 90 LYS A N 1
ATOM 665 C CA . LYS A 1 90 ? -31.077 12.090 23.691 1.00 70.00 90 LYS A CA 1
ATOM 666 C C . LYS A 1 90 ? -30.390 12.423 22.368 1.00 70.00 90 LYS A C 1
ATOM 668 O O . LYS A 1 90 ? -29.897 11.519 21.707 1.00 70.00 90 LYS A O 1
ATOM 673 N N . GLU A 1 91 ? -30.353 13.696 21.990 1.00 72.50 91 GLU A N 1
ATOM 674 C CA . GLU A 1 91 ? -29.674 14.163 20.778 1.00 72.50 91 GLU A CA 1
ATOM 675 C C . GLU A 1 91 ? -28.155 14.130 20.957 1.00 72.50 91 GLU A C 1
ATOM 677 O O . GLU A 1 91 ? -27.442 13.710 20.050 1.00 72.50 91 GLU A O 1
ATOM 682 N N . GLU A 1 92 ? -27.661 14.490 22.145 1.00 76.06 92 GLU A N 1
ATOM 683 C CA . GLU A 1 92 ? -26.256 14.348 22.531 1.00 76.06 92 GLU A CA 1
ATOM 684 C C . GLU A 1 92 ? -25.843 12.869 22.506 1.00 76.06 92 GLU A C 1
ATOM 686 O O . GLU A 1 92 ? -24.844 12.528 21.883 1.00 76.06 92 GLU A O 1
ATOM 691 N N . ALA A 1 93 ? -26.655 11.970 23.075 1.00 70.06 93 ALA A N 1
ATOM 692 C CA . ALA A 1 93 ? -26.412 10.528 23.050 1.00 70.06 93 ALA A CA 1
ATOM 693 C C . ALA A 1 93 ? -26.510 9.929 21.638 1.00 70.06 93 ALA A C 1
ATOM 695 O O . ALA A 1 93 ? -25.708 9.069 21.295 1.00 70.06 93 ALA A O 1
ATOM 696 N N . ALA A 1 94 ? -27.443 10.382 20.795 1.00 73.00 94 ALA A N 1
ATOM 697 C CA . ALA A 1 94 ? -27.539 9.955 19.397 1.00 73.00 94 ALA A CA 1
ATOM 698 C C . ALA A 1 94 ? -26.347 10.453 18.571 1.00 73.00 94 ALA A C 1
ATOM 700 O O . ALA A 1 94 ? -25.824 9.725 17.732 1.00 73.00 94 ALA A O 1
ATOM 701 N N . ARG A 1 95 ? -25.864 1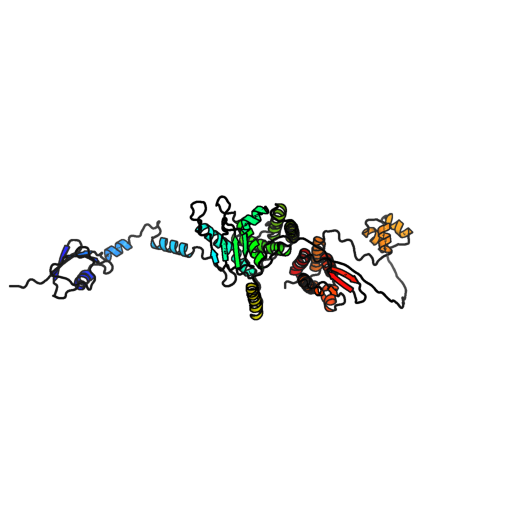1.669 18.842 1.00 75.69 95 ARG A N 1
ATOM 702 C CA . ARG A 1 95 ? -24.647 12.210 18.236 1.00 75.69 95 ARG A CA 1
ATOM 703 C C . ARG A 1 95 ? -23.408 11.473 18.724 1.00 75.69 95 ARG A C 1
ATOM 705 O O . ARG A 1 95 ? -22.534 11.175 17.919 1.00 75.69 95 ARG A O 1
ATOM 712 N N . GLU A 1 96 ? -23.329 11.161 20.012 1.00 62.72 96 GLU A N 1
ATOM 713 C CA . GLU A 1 96 ? -22.248 10.364 20.584 1.00 62.72 96 GLU A CA 1
ATOM 714 C C . GLU A 1 96 ? -22.294 8.926 20.048 1.00 62.72 96 GLU A C 1
ATOM 716 O O . GLU A 1 96 ? -21.246 8.367 19.756 1.00 62.72 96 GLU A O 1
ATOM 721 N N . ALA A 1 97 ? -23.480 8.355 19.818 1.00 62.06 97 ALA A N 1
ATOM 722 C CA . ALA A 1 97 ? -23.677 7.056 19.175 1.00 62.06 97 ALA A CA 1
ATOM 723 C C . ALA A 1 97 ? -23.318 7.081 17.683 1.00 62.06 97 ALA A C 1
ATOM 725 O O . ALA A 1 97 ? -22.664 6.160 17.216 1.00 62.06 97 ALA A O 1
ATOM 726 N N . ALA A 1 98 ? -23.651 8.143 16.946 1.00 64.38 98 ALA A N 1
ATOM 727 C CA . ALA A 1 98 ? -23.208 8.336 15.564 1.00 64.38 98 ALA A CA 1
ATOM 728 C C . ALA A 1 98 ? -21.686 8.537 15.486 1.00 64.38 98 ALA A C 1
ATOM 730 O O . ALA A 1 98 ? -21.030 8.024 14.586 1.00 64.38 98 ALA A O 1
ATOM 731 N N . ARG A 1 99 ? -21.097 9.220 16.474 1.00 60.91 99 ARG A N 1
ATOM 732 C CA . ARG A 1 99 ? -19.645 9.376 16.613 1.00 60.91 99 ARG A CA 1
ATOM 733 C C . ARG A 1 99 ? -18.962 8.072 17.043 1.00 60.91 99 ARG A C 1
ATOM 735 O O . ARG A 1 99 ? -17.847 7.829 16.608 1.00 60.91 99 ARG A O 1
ATOM 742 N N . ARG A 1 100 ? -19.627 7.241 17.860 1.00 52.00 100 ARG A N 1
ATOM 743 C CA . ARG A 1 100 ? -19.188 5.895 18.277 1.00 52.00 100 ARG A CA 1
ATOM 744 C C . ARG A 1 100 ? -19.356 4.846 17.168 1.00 52.00 100 ARG A C 1
ATOM 746 O O . ARG A 1 100 ? -18.538 3.944 17.079 1.00 52.00 100 ARG A O 1
ATOM 753 N N . GLY A 1 101 ? -20.371 4.973 16.317 1.00 41.94 101 GLY A N 1
ATOM 754 C CA . GLY A 1 101 ? -20.560 4.160 15.110 1.00 41.94 101 GLY A CA 1
ATOM 755 C C . GLY A 1 101 ? -19.640 4.577 13.959 1.00 41.94 101 GLY A C 1
ATOM 756 O O . GLY A 1 101 ? -19.337 3.770 13.094 1.00 41.94 101 GLY A O 1
ATOM 757 N N . ALA A 1 102 ? -19.135 5.812 13.987 1.00 45.44 102 ALA A N 1
ATOM 758 C CA . ALA A 1 102 ? -18.058 6.305 13.128 1.00 45.44 102 ALA A CA 1
ATOM 759 C C . ALA A 1 102 ? -16.657 6.091 13.740 1.00 45.44 102 ALA A C 1
ATOM 761 O O . ALA A 1 102 ? -15.706 6.791 13.384 1.00 45.44 102 ALA A O 1
ATOM 762 N N . VAL A 1 103 ? -16.512 5.163 14.694 1.00 44.81 103 VAL A N 1
ATOM 763 C CA . VAL A 1 103 ? -15.195 4.749 15.190 1.00 44.81 103 VAL A CA 1
ATOM 764 C C . VAL A 1 103 ? -14.629 3.757 14.187 1.00 44.81 103 VAL A C 1
ATOM 766 O O . VAL A 1 103 ? -14.816 2.560 14.332 1.00 44.81 103 VAL A O 1
ATOM 769 N N . ASP A 1 104 ? -13.952 4.295 13.175 1.00 51.44 104 ASP A N 1
ATOM 770 C CA . ASP A 1 104 ? -12.759 3.692 12.567 1.00 51.44 104 ASP A CA 1
ATOM 771 C C . ASP A 1 104 ? -12.878 2.199 12.189 1.00 51.44 104 ASP A C 1
ATOM 773 O O . ASP A 1 104 ? -11.931 1.423 12.348 1.00 51.44 104 ASP A O 1
ATOM 777 N N . GLU A 1 105 ? -14.041 1.761 11.691 1.00 56.75 105 GLU A N 1
ATOM 778 C CA . GLU A 1 105 ? -14.128 0.485 10.986 1.00 56.75 105 GLU A CA 1
ATOM 779 C C . GLU A 1 105 ? -13.436 0.671 9.643 1.00 56.75 105 GLU A C 1
ATOM 781 O O . GLU A 1 105 ? -14.017 1.099 8.648 1.00 56.75 105 GLU A O 1
ATOM 786 N N . LEU A 1 106 ? -12.137 0.396 9.664 1.00 68.12 106 LEU A N 1
ATOM 787 C CA . LEU A 1 106 ? -11.287 0.246 8.503 1.00 68.12 106 LEU A CA 1
ATOM 788 C C . LEU A 1 106 ? -12.015 -0.566 7.417 1.00 68.12 106 LEU A C 1
ATOM 790 O O . LEU A 1 106 ? -12.112 -1.792 7.500 1.00 68.12 106 LEU A O 1
ATOM 794 N N . GLN A 1 107 ? -12.531 0.124 6.401 1.00 79.56 107 GLN A N 1
ATOM 795 C CA . GLN A 1 107 ? -13.307 -0.490 5.331 1.00 79.56 107 GLN A CA 1
ATOM 796 C C . GLN A 1 107 ? -12.352 -1.142 4.324 1.00 79.56 107 GLN A C 1
ATOM 798 O O . GLN A 1 107 ? -11.882 -0.504 3.385 1.00 79.56 107 GLN A O 1
ATOM 803 N N . GLN A 1 108 ? -12.026 -2.417 4.547 1.00 85.88 108 GLN A N 1
ATOM 804 C CA . GLN A 1 108 ? -11.176 -3.200 3.644 1.00 85.88 108 GLN A CA 1
ATOM 805 C C . GLN A 1 108 ? -12.000 -3.928 2.579 1.00 85.88 108 GLN A C 1
ATOM 807 O O . GLN A 1 108 ? -13.152 -4.306 2.803 1.00 85.88 108 GLN A O 1
ATOM 812 N N . HIS A 1 109 ? -11.377 -4.186 1.431 1.00 90.12 109 HIS A N 1
ATOM 813 C CA . HIS A 1 109 ? -11.938 -5.057 0.404 1.00 90.12 109 HIS A CA 1
ATOM 814 C C . HIS A 1 109 ? -12.074 -6.503 0.935 1.00 90.12 109 HIS A C 1
ATOM 816 O O . HIS A 1 109 ? -11.270 -6.924 1.766 1.00 90.12 109 HIS A O 1
ATOM 822 N N . PRO A 1 110 ? -13.065 -7.305 0.500 1.00 88.44 110 PRO A N 1
ATOM 823 C CA . PRO A 1 110 ? -13.268 -8.664 1.016 1.00 88.44 110 PRO A CA 1
ATOM 824 C C . PRO A 1 110 ? -12.083 -9.613 0.777 1.00 88.44 110 PRO A C 1
ATOM 826 O O . PRO A 1 110 ? -11.771 -10.416 1.662 1.00 88.44 110 PRO A O 1
ATOM 829 N N . GLU A 1 111 ? -11.437 -9.512 -0.386 1.00 88.00 111 GLU A N 1
ATOM 830 C CA . GLU A 1 111 ? -10.336 -10.385 -0.825 1.00 88.00 111 GLU A CA 1
ATOM 831 C C . GLU A 1 111 ? -8.944 -9.771 -0.572 1.00 88.00 111 GLU A C 1
ATOM 833 O O . GLU A 1 111 ? -8.142 -10.335 0.174 1.00 88.00 111 GLU A O 1
ATOM 838 N N . TYR A 1 112 ? -8.680 -8.584 -1.125 1.00 94.62 112 TYR A N 1
ATOM 839 C CA . TYR A 1 112 ? -7.411 -7.857 -0.989 1.00 94.62 112 TYR A CA 1
ATOM 840 C C . TYR A 1 112 ? -7.345 -6.993 0.270 1.00 94.62 112 TYR A C 1
ATOM 842 O O . TYR A 1 112 ? -7.893 -5.891 0.321 1.00 94.62 112 TYR A O 1
ATOM 850 N N . LYS A 1 113 ? -6.729 -7.522 1.329 1.00 94.38 113 LYS A N 1
ATOM 851 C CA . LYS A 1 113 ? -6.812 -6.918 2.662 1.00 94.38 113 LYS A CA 1
ATOM 852 C C . LYS A 1 113 ? -5.717 -7.367 3.618 1.00 94.38 113 LYS A C 1
ATOM 854 O O . LYS A 1 113 ? -4.995 -8.325 3.337 1.00 94.38 113 LYS A O 1
ATOM 859 N N . PHE A 1 114 ? -5.660 -6.732 4.789 1.00 96.81 114 PHE A N 1
ATOM 860 C CA . PHE A 1 114 ? -4.908 -7.245 5.934 1.00 96.81 114 PHE A CA 1
ATOM 861 C C . PHE A 1 114 ? -5.820 -8.113 6.799 1.00 96.81 114 PHE A C 1
ATOM 863 O O . PHE A 1 114 ? -6.704 -7.609 7.486 1.00 96.81 114 PHE A O 1
ATOM 870 N N . CYS A 1 115 ? -5.596 -9.425 6.808 1.00 94.94 115 CYS A N 1
ATOM 871 C CA . CYS A 1 115 ? -6.448 -10.358 7.549 1.00 94.94 115 CYS A CA 1
ATOM 872 C C . CYS A 1 115 ? -6.405 -10.133 9.068 1.00 94.94 115 CYS A C 1
ATOM 874 O O . CYS A 1 115 ? -7.374 -10.445 9.760 1.00 94.94 115 CYS A O 1
ATOM 876 N N . ARG A 1 116 ? -5.287 -9.618 9.594 1.00 95.56 116 ARG A N 1
ATOM 877 C CA . ARG A 1 116 ? -5.104 -9.259 11.007 1.00 95.56 116 ARG A CA 1
ATOM 878 C C . ARG A 1 116 ? -4.283 -7.984 11.123 1.00 95.56 116 ARG A C 1
ATOM 880 O O . ARG A 1 116 ? -3.382 -7.762 10.319 1.00 95.56 116 ARG A O 1
ATOM 887 N N . ILE A 1 117 ? -4.581 -7.176 12.133 1.00 96.75 117 ILE A N 1
ATOM 888 C CA . ILE A 1 117 ? -3.803 -5.989 12.488 1.00 96.75 117 ILE A CA 1
ATOM 889 C C . ILE A 1 117 ? -3.565 -6.043 13.992 1.00 96.75 117 ILE A C 1
ATOM 891 O O . ILE A 1 117 ? -4.530 -6.066 14.753 1.00 96.75 117 ILE A O 1
ATOM 895 N N . GLU A 1 118 ? -2.305 -6.121 14.419 1.00 94.94 118 GLU A N 1
ATOM 896 C CA . GLU A 1 118 ? -1.964 -6.365 15.825 1.00 94.94 118 GLU A CA 1
ATOM 897 C C . GLU A 1 118 ? -0.811 -5.471 16.296 1.00 94.94 118 GLU A C 1
ATOM 899 O O . GLU A 1 118 ? 0.255 -5.429 15.687 1.00 94.94 118 GLU A O 1
ATOM 904 N N . ALA A 1 119 ? -1.013 -4.786 17.423 1.00 94.19 119 ALA A N 1
ATOM 905 C CA . ALA A 1 119 ? 0.036 -4.055 18.128 1.00 94.19 119 ALA A CA 1
ATOM 906 C C . ALA A 1 119 ? 0.669 -4.907 19.243 1.00 94.19 119 ALA A C 1
ATOM 908 O O . ALA A 1 119 ? 0.047 -5.823 19.796 1.00 94.19 119 ALA A O 1
ATOM 909 N N . VAL A 1 120 ? 1.900 -4.576 19.630 1.00 91.31 120 VAL A N 1
ATOM 910 C CA . VAL A 1 120 ? 2.631 -5.276 20.687 1.00 91.31 120 VAL A CA 1
ATOM 911 C C . VAL A 1 120 ? 1.948 -5.033 22.034 1.00 91.31 120 VAL A C 1
ATOM 913 O O . VAL A 1 120 ? 1.811 -3.909 22.522 1.00 91.31 120 VAL A O 1
ATOM 916 N N . LYS A 1 121 ? 1.557 -6.125 22.699 1.00 89.31 121 LYS A N 1
ATOM 917 C CA . LYS A 1 121 ? 0.698 -6.089 23.897 1.00 89.31 121 LYS A CA 1
ATOM 918 C C . LYS A 1 121 ? 1.338 -5.452 25.130 1.00 89.31 121 LYS A C 1
ATOM 920 O O . LYS A 1 121 ? 0.604 -4.996 26.002 1.00 89.31 121 LYS A O 1
ATOM 925 N N . ARG A 1 122 ? 2.670 -5.450 25.228 1.00 85.69 122 ARG A N 1
ATOM 926 C CA . ARG A 1 122 ? 3.401 -5.034 26.438 1.00 85.69 122 ARG A CA 1
ATOM 927 C C . ARG A 1 122 ? 3.395 -3.524 26.694 1.00 85.69 122 ARG A C 1
ATOM 929 O O . ARG A 1 122 ? 3.741 -3.108 27.793 1.00 85.69 122 ARG A O 1
ATOM 936 N N . PHE A 1 123 ? 3.099 -2.710 25.678 1.00 85.25 123 PHE A N 1
ATOM 937 C CA . PHE A 1 123 ? 3.139 -1.255 25.795 1.00 85.25 123 PHE A CA 1
ATOM 938 C C . PHE A 1 123 ? 1.833 -0.745 26.416 1.00 85.25 123 PHE A C 1
ATOM 940 O O . PHE A 1 123 ? 0.822 -0.566 25.737 1.00 85.25 123 PHE A O 1
ATOM 947 N N . ASP A 1 124 ? 1.874 -0.523 27.729 1.00 83.25 124 ASP A N 1
ATOM 948 C CA . ASP A 1 124 ? 0.749 -0.127 28.587 1.00 83.25 124 ASP A CA 1
ATOM 949 C C . ASP A 1 124 ? 0.659 1.392 28.830 1.00 83.25 124 ASP A C 1
ATOM 951 O O . ASP A 1 124 ? -0.082 1.841 29.701 1.00 83.25 124 ASP A O 1
ATOM 955 N N . GLY A 1 125 ? 1.409 2.201 28.074 1.00 81.12 125 GLY A N 1
ATOM 956 C CA . GLY A 1 125 ? 1.405 3.664 28.193 1.00 81.12 125 GLY A CA 1
ATOM 957 C C . GLY A 1 125 ? 2.410 4.243 29.198 1.00 81.12 125 GLY A C 1
ATOM 958 O O . GLY A 1 125 ? 2.564 5.458 29.269 1.00 81.12 125 GLY A O 1
ATOM 959 N N . ARG A 1 126 ? 3.135 3.419 29.973 1.00 80.12 126 ARG A N 1
ATOM 960 C CA . ARG A 1 126 ? 4.082 3.928 30.992 1.00 80.12 126 ARG A CA 1
ATOM 961 C C . ARG A 1 126 ? 5.403 4.462 30.435 1.00 80.12 126 ARG A C 1
ATOM 963 O O . ARG A 1 126 ? 6.073 5.238 31.107 1.00 80.12 126 ARG A O 1
ATOM 970 N N . ARG A 1 127 ? 5.822 4.000 29.254 1.00 74.88 127 ARG A N 1
ATOM 971 C CA . ARG A 1 127 ? 7.099 4.361 28.603 1.00 74.88 127 ARG A CA 1
ATOM 972 C C . ARG A 1 127 ? 6.899 4.711 27.123 1.00 74.88 127 ARG A C 1
ATOM 974 O O . ARG A 1 127 ? 7.610 4.196 26.268 1.00 74.88 127 ARG A O 1
ATOM 981 N N . GLY A 1 128 ? 5.878 5.513 26.829 1.00 83.50 128 GLY A N 1
ATOM 982 C CA . GLY A 1 128 ? 5.518 5.932 25.471 1.00 83.50 128 GLY A CA 1
ATOM 983 C C . GLY A 1 128 ? 4.057 5.632 25.120 1.00 83.50 128 GLY A C 1
ATOM 984 O O . GLY A 1 128 ? 3.304 5.192 25.991 1.00 83.50 128 GLY A O 1
ATOM 985 N N . PRO A 1 129 ? 3.657 5.843 23.852 1.00 89.19 129 PRO A N 1
ATOM 986 C CA . PRO A 1 129 ? 2.288 5.672 23.372 1.00 89.19 129 PRO A CA 1
ATOM 987 C C . PRO A 1 129 ? 1.673 4.322 23.741 1.00 89.19 129 PRO A C 1
ATOM 989 O O . PRO A 1 129 ? 2.344 3.284 23.696 1.00 89.19 129 PRO A O 1
ATOM 992 N N . HIS A 1 130 ? 0.386 4.302 24.071 1.00 93.00 130 HIS A N 1
ATOM 993 C CA . HIS A 1 130 ? -0.294 3.067 24.471 1.00 93.00 130 HIS A CA 1
ATOM 994 C C . HIS A 1 130 ? -0.438 2.094 23.282 1.00 93.00 130 HIS A C 1
ATOM 996 O O . HIS A 1 130 ? -0.492 2.520 22.127 1.00 93.00 130 HIS A O 1
ATOM 1002 N N . ARG A 1 131 ? -0.570 0.778 23.520 1.00 93.00 131 ARG A N 1
ATOM 1003 C CA . ARG A 1 131 ? -0.810 -0.212 22.440 1.00 93.00 131 ARG A CA 1
ATOM 1004 C C . ARG A 1 131 ? -2.019 0.115 21.553 1.00 93.00 131 ARG A C 1
ATOM 1006 O O . ARG A 1 131 ? -2.021 -0.200 20.375 1.00 93.00 131 ARG A O 1
ATOM 1013 N N . PHE A 1 132 ? -3.039 0.762 22.117 1.00 93.31 132 PHE A N 1
ATOM 1014 C CA . PHE A 1 132 ? -4.250 1.141 21.381 1.00 93.31 132 PHE A CA 1
ATOM 1015 C C . PHE A 1 132 ? -3.971 2.265 20.379 1.00 93.31 132 PHE A C 1
ATOM 1017 O O . PHE A 1 132 ? -4.570 2.290 19.312 1.00 93.31 132 PHE A O 1
ATOM 1024 N N . GLU A 1 133 ? -3.035 3.165 20.690 1.00 93.50 133 GLU A N 1
ATOM 1025 C CA . GLU A 1 133 ? -2.594 4.203 19.756 1.00 93.50 133 GLU A CA 1
ATOM 1026 C C . GLU A 1 133 ? -1.758 3.597 18.627 1.00 93.50 133 GLU A C 1
ATOM 1028 O O . GLU A 1 133 ? -1.932 3.979 17.475 1.00 93.50 133 GLU A O 1
ATOM 1033 N N . ALA A 1 134 ? -0.918 2.605 18.939 1.00 94.94 134 ALA A N 1
ATOM 1034 C CA . ALA A 1 134 ? -0.165 1.852 17.936 1.00 94.94 134 ALA A CA 1
ATOM 1035 C C . ALA A 1 134 ? -1.097 1.068 16.999 1.00 94.94 134 ALA A C 1
ATOM 1037 O O . ALA A 1 134 ? -0.939 1.115 15.783 1.00 94.94 134 ALA A O 1
ATOM 1038 N N . GLU A 1 135 ? -2.110 0.394 17.545 1.00 94.88 135 GLU A N 1
ATOM 1039 C CA . GLU A 1 135 ? -3.095 -0.333 16.743 1.00 94.88 135 GLU A CA 1
ATOM 1040 C C . GLU A 1 135 ? -3.926 0.617 15.873 1.00 94.88 135 GLU A C 1
ATOM 1042 O O . GLU A 1 135 ? -4.141 0.342 14.694 1.00 94.88 135 GLU A O 1
ATOM 1047 N N . LYS A 1 136 ? -4.335 1.771 16.419 1.00 94.75 136 LYS A N 1
ATOM 1048 C CA . LYS A 1 136 ? -5.003 2.829 15.653 1.00 94.75 136 LYS A CA 1
ATOM 1049 C C . LYS A 1 136 ? -4.116 3.350 14.521 1.00 94.75 136 LYS A C 1
ATOM 1051 O O . LYS A 1 136 ? -4.593 3.527 13.405 1.00 94.75 136 LYS A O 1
ATOM 1056 N N . LEU A 1 137 ? -2.826 3.560 14.785 1.00 95.56 137 LEU A N 1
ATOM 1057 C CA . LEU A 1 137 ? -1.862 3.969 13.768 1.00 95.56 137 LEU A CA 1
ATOM 1058 C C . LEU A 1 137 ? -1.771 2.922 12.653 1.00 95.56 137 LEU A C 1
ATOM 1060 O O . LEU A 1 137 ? -1.931 3.283 11.492 1.00 95.56 137 LEU A O 1
ATOM 1064 N N . LEU A 1 138 ? -1.617 1.635 12.988 1.00 96.69 138 LEU A N 1
ATOM 1065 C CA . LEU A 1 138 ? -1.605 0.540 12.008 1.00 96.69 138 LEU A CA 1
ATOM 1066 C C . LEU A 1 138 ? -2.887 0.482 11.174 1.00 96.69 138 LEU A C 1
ATOM 1068 O O . LEU A 1 138 ? -2.810 0.325 9.957 1.00 96.69 138 LEU A O 1
ATOM 1072 N N . ARG A 1 139 ? -4.058 0.634 11.807 1.00 95.81 139 ARG A N 1
ATOM 1073 C CA . ARG A 1 139 ? -5.355 0.680 11.113 1.00 95.81 139 ARG A CA 1
ATOM 1074 C C . ARG A 1 139 ? -5.436 1.865 10.156 1.00 95.81 139 ARG A C 1
ATOM 1076 O O . ARG A 1 139 ? -5.837 1.677 9.013 1.00 95.81 139 ARG A O 1
ATOM 1083 N N . SER A 1 140 ? -4.967 3.042 10.570 1.00 94.75 140 SER A N 1
ATOM 1084 C CA . SER A 1 140 ? -4.858 4.210 9.688 1.00 94.75 140 SER A CA 1
ATOM 1085 C C . SER A 1 140 ? -3.962 3.922 8.482 1.00 94.75 140 SER A C 1
ATOM 1087 O O . SER A 1 140 ? -4.361 4.206 7.355 1.00 94.75 140 SER A O 1
ATOM 1089 N N . MET A 1 141 ? -2.790 3.301 8.684 1.00 96.38 141 MET A N 1
ATOM 1090 C CA . MET A 1 141 ? -1.896 2.956 7.566 1.00 96.38 141 MET A CA 1
ATOM 1091 C C . MET A 1 141 ? -2.537 1.954 6.621 1.00 96.38 141 MET A C 1
ATOM 1093 O O . MET A 1 141 ? -2.472 2.127 5.409 1.00 96.38 141 MET A O 1
ATOM 1097 N N . ALA A 1 142 ? -3.196 0.941 7.178 1.00 96.31 142 ALA A N 1
ATOM 1098 C CA . ALA A 1 142 ? -3.915 -0.055 6.408 1.00 96.31 142 ALA A CA 1
ATOM 1099 C C . ALA A 1 142 ? -5.053 0.559 5.574 1.00 96.31 142 ALA A C 1
ATOM 1101 O O . ALA A 1 142 ? -5.311 0.075 4.477 1.00 96.31 142 ALA A O 1
ATOM 1102 N N . SER A 1 143 ? -5.702 1.623 6.060 1.00 93.81 143 SER A N 1
ATOM 1103 C CA . SER A 1 143 ? -6.751 2.350 5.326 1.00 93.81 143 SER A CA 1
ATOM 1104 C C . SER A 1 143 ? -6.192 3.063 4.104 1.00 93.81 143 SER A C 1
ATOM 1106 O O . SER A 1 143 ? -6.719 2.938 3.002 1.00 93.81 143 SER A O 1
ATOM 1108 N N . GLU A 1 144 ? -5.079 3.770 4.290 1.00 92.69 144 GLU A N 1
ATOM 1109 C CA . GLU A 1 144 ? -4.439 4.557 3.234 1.00 92.69 144 GLU A CA 1
ATOM 1110 C C . GLU A 1 144 ? -3.903 3.678 2.096 1.00 92.69 144 GLU A C 1
ATOM 1112 O O . GLU A 1 144 ? -3.986 4.065 0.931 1.00 92.69 144 GLU A O 1
ATOM 1117 N N . VAL A 1 145 ? -3.415 2.472 2.410 1.00 95.38 145 VAL A N 1
ATOM 1118 C CA . VAL A 1 145 ? -2.911 1.527 1.397 1.00 95.38 145 VAL A CA 1
ATOM 1119 C C . VAL A 1 145 ? -3.972 0.564 0.867 1.00 95.38 145 VAL A C 1
ATOM 1121 O O . VAL A 1 145 ? -3.690 -0.173 -0.074 1.00 95.38 145 VAL A O 1
ATOM 1124 N N . ALA A 1 146 ? -5.188 0.549 1.422 1.00 93.94 146 ALA A N 1
ATOM 1125 C CA . ALA A 1 146 ? -6.238 -0.374 0.986 1.00 93.94 146 ALA A CA 1
ATOM 1126 C C . ALA A 1 146 ? -6.536 -0.289 -0.527 1.00 93.94 146 ALA A C 1
ATOM 1128 O O . ALA A 1 146 ? -6.637 -1.347 -1.151 1.00 93.94 146 ALA A O 1
ATOM 1129 N N . PRO A 1 147 ? -6.608 0.902 -1.164 1.00 93.69 147 PRO A N 1
ATOM 1130 C CA . PRO A 1 147 ? -6.789 0.988 -2.613 1.00 93.69 147 PRO A CA 1
ATOM 1131 C C . PRO A 1 147 ? -5.627 0.362 -3.395 1.00 93.69 147 PRO A C 1
ATOM 1133 O O . PRO A 1 147 ? -5.866 -0.355 -4.358 1.00 93.69 147 PRO A O 1
ATOM 1136 N N . ILE A 1 148 ? -4.388 0.555 -2.933 1.00 94.62 148 ILE A N 1
ATOM 1137 C CA . ILE A 1 148 ? -3.183 -0.022 -3.549 1.00 94.62 148 ILE A CA 1
ATOM 1138 C C . ILE A 1 148 ? -3.229 -1.549 -3.457 1.00 94.62 148 ILE A C 1
ATOM 1140 O O . ILE A 1 148 ? -2.952 -2.246 -4.429 1.00 94.62 148 ILE A O 1
ATOM 1144 N N . MET A 1 149 ? -3.631 -2.100 -2.308 1.00 94.50 149 MET A N 1
ATOM 1145 C CA . MET A 1 149 ? -3.774 -3.552 -2.165 1.00 94.50 149 MET A CA 1
ATOM 1146 C C . MET A 1 149 ? -4.768 -4.130 -3.175 1.00 94.50 149 MET A C 1
ATOM 1148 O O . MET A 1 149 ? -4.532 -5.218 -3.690 1.00 94.50 149 MET A O 1
ATOM 1152 N N . VAL A 1 150 ? -5.845 -3.403 -3.488 1.00 93.75 150 VAL A N 1
ATOM 1153 C CA . VAL A 1 150 ? -6.802 -3.801 -4.528 1.00 93.75 150 VAL A CA 1
ATOM 1154 C C . VAL A 1 150 ? -6.170 -3.710 -5.918 1.00 93.75 150 VAL A C 1
ATOM 1156 O O . VAL A 1 150 ? -6.246 -4.685 -6.661 1.00 93.75 150 VAL A O 1
ATOM 1159 N N . SER A 1 151 ? -5.510 -2.594 -6.253 1.00 91.12 151 SER A N 1
ATOM 1160 C CA . SER A 1 151 ? -4.838 -2.391 -7.549 1.00 91.12 151 SER A CA 1
ATOM 1161 C C . SER A 1 151 ? -3.814 -3.489 -7.863 1.00 91.12 151 SER A C 1
ATOM 1163 O O . SER A 1 151 ? -3.714 -3.938 -9.003 1.00 91.12 151 SER A O 1
ATOM 1165 N N . HIS A 1 152 ? -3.078 -3.948 -6.846 1.00 92.12 152 HIS A N 1
ATOM 1166 C CA . HIS A 1 152 ? -2.018 -4.956 -6.982 1.00 92.12 152 HIS A CA 1
ATOM 1167 C C . HIS A 1 152 ? -2.453 -6.374 -6.582 1.00 92.12 152 HIS A C 1
ATOM 1169 O O . HIS A 1 152 ? -1.625 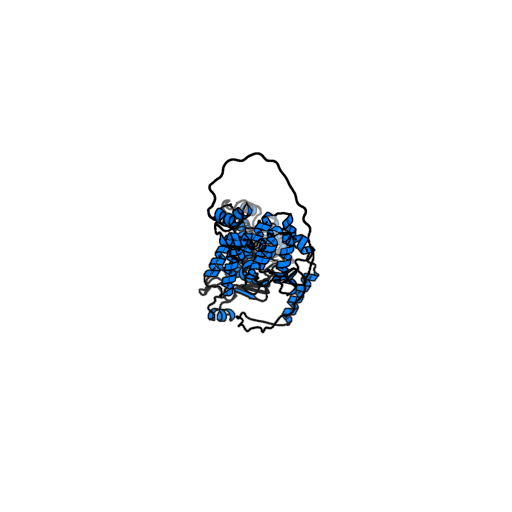-7.286 -6.559 1.00 92.12 152 HIS A O 1
ATOM 1175 N N . ALA A 1 153 ? -3.738 -6.579 -6.278 1.00 94.62 153 ALA A N 1
ATOM 1176 C CA . ALA A 1 153 ? -4.308 -7.862 -5.867 1.00 94.62 153 ALA A CA 1
ATOM 1177 C C . ALA A 1 153 ? -3.582 -8.524 -4.670 1.00 94.62 153 ALA A C 1
ATOM 1179 O O . ALA A 1 153 ? -3.334 -9.732 -4.647 1.00 94.62 153 ALA A O 1
ATOM 1180 N N . TRP A 1 154 ? -3.222 -7.735 -3.654 1.00 95.88 154 TRP A N 1
ATOM 1181 C CA . TRP A 1 154 ? -2.485 -8.208 -2.482 1.00 95.88 154 TRP A CA 1
ATOM 1182 C C . TRP A 1 154 ? -3.387 -8.544 -1.300 1.00 95.88 154 TRP A C 1
ATOM 1184 O O . TRP A 1 154 ? -4.231 -7.756 -0.880 1.00 95.88 154 TRP A O 1
ATOM 1194 N N . THR A 1 155 ? -3.113 -9.690 -0.682 1.00 95.38 155 THR A N 1
ATOM 1195 C CA . THR A 1 155 ? -3.702 -10.102 0.594 1.00 95.38 155 THR A CA 1
ATOM 1196 C C . THR A 1 155 ? -2.578 -10.434 1.559 1.00 95.38 155 THR A C 1
ATOM 1198 O O . THR A 1 155 ? -1.722 -11.263 1.258 1.00 95.38 155 THR A O 1
ATOM 1201 N N . VAL A 1 156 ? -2.588 -9.799 2.730 1.00 96.81 156 VAL A N 1
ATOM 1202 C CA . VAL A 1 156 ? -1.555 -9.975 3.753 1.00 96.81 156 VAL A CA 1
ATOM 1203 C C . VAL A 1 156 ? -2.166 -10.622 4.991 1.00 96.81 156 VAL A C 1
ATOM 1205 O O . VAL A 1 156 ? -3.164 -10.145 5.530 1.00 96.81 156 VAL A O 1
ATOM 1208 N N . GLY A 1 157 ? -1.573 -11.716 5.469 1.00 95.56 157 GLY A N 1
ATOM 1209 C CA . GLY A 1 157 ? -2.121 -12.494 6.586 1.00 95.56 157 GLY A CA 1
ATOM 1210 C C . GLY A 1 157 ? -2.103 -11.754 7.932 1.00 95.56 157 GLY A C 1
ATOM 1211 O O . GLY A 1 157 ? -2.983 -11.983 8.764 1.00 95.56 157 GLY A O 1
ATOM 1212 N N . GLY A 1 158 ? -1.160 -10.832 8.138 1.00 95.31 158 GLY A N 1
ATOM 1213 C CA . GLY A 1 158 ? -1.153 -9.945 9.300 1.00 95.31 158 GLY A CA 1
ATOM 1214 C C . GLY A 1 158 ? -0.220 -8.747 9.144 1.00 95.31 158 GLY A C 1
ATOM 1215 O O . GLY A 1 158 ? 0.916 -8.920 8.720 1.00 95.31 158 GLY A O 1
ATOM 1216 N N . LEU A 1 159 ? -0.688 -7.556 9.513 1.00 97.69 159 LEU A N 1
ATOM 1217 C CA . LEU A 1 159 ? 0.125 -6.356 9.696 1.00 97.69 159 LEU A CA 1
ATOM 1218 C C . LEU A 1 159 ? 0.373 -6.161 11.193 1.00 97.69 159 LEU A C 1
ATOM 1220 O O . LEU A 1 159 ? -0.560 -5.896 11.952 1.00 97.69 159 LEU A O 1
ATOM 1224 N N . ILE A 1 160 ? 1.615 -6.344 11.626 1.00 95.69 160 ILE A N 1
ATOM 1225 C CA . ILE A 1 160 ? 1.948 -6.497 13.041 1.00 95.69 160 ILE A CA 1
ATOM 1226 C C . ILE A 1 160 ? 3.012 -5.472 13.445 1.00 95.69 160 ILE A C 1
ATOM 1228 O O . ILE A 1 160 ? 3.984 -5.240 12.728 1.00 95.69 160 ILE A O 1
ATOM 1232 N N . GLU A 1 161 ? 2.848 -4.853 14.613 1.00 94.69 161 GLU A N 1
ATOM 1233 C CA . GLU A 1 161 ? 3.911 -4.047 15.215 1.00 94.69 161 GLU A CA 1
ATOM 1234 C C . GLU A 1 161 ? 5.101 -4.948 15.570 1.00 94.69 161 GLU A C 1
ATOM 1236 O O . GLU A 1 161 ? 4.977 -5.959 16.262 1.00 94.69 161 GLU A O 1
ATOM 1241 N N . MET A 1 162 ? 6.278 -4.559 15.101 1.00 89.56 162 MET A N 1
ATOM 1242 C CA . MET A 1 162 ? 7.530 -5.232 15.402 1.00 89.56 162 MET A CA 1
ATOM 1243 C C . MET A 1 162 ? 7.974 -4.917 16.833 1.00 89.56 162 MET A C 1
ATOM 1245 O O . MET A 1 162 ? 8.046 -3.750 17.219 1.00 89.56 162 MET A O 1
ATOM 1249 N N . ASP A 1 163 ? 8.305 -5.944 17.617 1.00 83.06 163 ASP A N 1
ATOM 1250 C CA . ASP A 1 163 ? 8.769 -5.784 18.995 1.00 83.06 163 ASP A CA 1
ATOM 1251 C C . ASP A 1 163 ? 10.299 -5.528 19.051 1.00 83.06 163 ASP A C 1
ATOM 1253 O O . ASP A 1 163 ? 11.079 -6.410 18.688 1.00 83.06 163 ASP A O 1
ATOM 1257 N N . PRO A 1 164 ? 10.763 -4.376 19.591 1.00 70.38 164 PRO A N 1
ATOM 1258 C CA . PRO A 1 164 ? 12.194 -4.065 19.713 1.00 70.38 164 PRO A CA 1
ATOM 1259 C C . PRO A 1 164 ? 13.058 -5.039 20.539 1.00 70.38 164 PRO A C 1
ATOM 1261 O O . PRO A 1 164 ? 14.279 -5.001 20.430 1.00 70.38 164 PRO A O 1
ATOM 1264 N N . ARG A 1 165 ? 12.475 -5.864 21.422 1.00 66.88 165 ARG A N 1
ATOM 1265 C CA . ARG A 1 165 ? 13.225 -6.794 22.295 1.00 66.88 165 ARG A CA 1
ATOM 1266 C C . ARG A 1 165 ? 13.343 -8.190 21.702 1.00 66.88 165 ARG A C 1
ATOM 1268 O O . ARG A 1 165 ? 14.352 -8.855 21.955 1.00 66.88 165 ARG A O 1
ATOM 1275 N N . ASP A 1 166 ? 12.332 -8.609 20.949 1.00 59.94 166 ASP A N 1
ATOM 1276 C CA . ASP A 1 166 ? 12.191 -9.997 20.503 1.00 59.94 166 ASP A CA 1
ATOM 1277 C C . ASP A 1 166 ? 12.910 -10.274 19.187 1.00 59.94 166 ASP A C 1
ATOM 1279 O O . ASP A 1 166 ? 13.084 -11.435 18.816 1.00 59.94 166 ASP A O 1
ATOM 1283 N N . ASP A 1 167 ? 13.384 -9.238 18.495 1.00 63.59 167 ASP A N 1
ATOM 1284 C CA . ASP A 1 167 ? 13.929 -9.455 17.172 1.00 63.59 167 ASP A CA 1
ATOM 1285 C C . ASP A 1 167 ? 15.439 -9.762 17.176 1.00 63.59 167 ASP A C 1
ATOM 1287 O O . ASP A 1 167 ? 16.316 -8.905 17.302 1.00 63.59 167 ASP A O 1
ATOM 1291 N N . GLN A 1 168 ? 15.754 -11.048 17.038 1.00 67.12 168 GLN A N 1
ATOM 1292 C CA . GLN A 1 168 ? 17.111 -11.533 16.775 1.00 67.12 168 GLN A CA 1
ATOM 1293 C C . GLN A 1 168 ? 17.636 -11.027 15.417 1.00 67.12 168 GLN A C 1
ATOM 1295 O O . GLN A 1 168 ? 18.843 -10.833 15.258 1.00 67.12 168 GLN A O 1
ATOM 1300 N N . ILE A 1 169 ? 16.744 -10.769 14.452 1.00 67.69 169 ILE A N 1
ATOM 1301 C CA . ILE A 1 169 ? 17.084 -10.275 13.113 1.00 67.69 169 ILE A CA 1
ATOM 1302 C C . ILE A 1 169 ? 17.536 -8.814 13.199 1.00 67.69 169 ILE A C 1
ATOM 1304 O O . ILE A 1 169 ? 18.568 -8.467 12.627 1.00 67.69 169 ILE A O 1
ATOM 1308 N N . MET A 1 170 ? 16.851 -7.989 13.994 1.00 68.75 170 MET A N 1
ATOM 1309 C CA . MET A 1 170 ? 17.295 -6.643 14.373 1.00 68.75 170 MET A CA 1
ATOM 1310 C C . MET A 1 170 ? 18.712 -6.622 14.918 1.00 68.75 170 MET A C 1
ATOM 1312 O O . MET A 1 170 ? 19.542 -5.864 14.427 1.00 68.75 170 MET A O 1
ATOM 1316 N N . LYS A 1 171 ? 19.010 -7.467 15.912 1.00 70.50 171 LYS A N 1
ATOM 1317 C CA . LYS A 1 171 ? 20.341 -7.497 16.537 1.00 70.50 171 LYS A CA 1
ATOM 1318 C C . LYS A 1 171 ? 21.419 -7.859 15.521 1.00 70.50 171 LYS A C 1
ATOM 1320 O O . LYS A 1 171 ? 22.476 -7.235 15.513 1.00 70.50 171 LYS A O 1
ATOM 1325 N N . LYS A 1 172 ? 21.132 -8.815 14.634 1.00 68.50 172 LYS A N 1
ATOM 1326 C CA . LYS A 1 172 ? 22.038 -9.203 13.551 1.00 68.50 172 LYS A CA 1
ATOM 1327 C C . LYS A 1 172 ? 22.250 -8.063 12.545 1.00 68.50 172 LYS A C 1
ATOM 1329 O O . LYS A 1 172 ? 23.390 -7.724 12.253 1.00 68.50 172 LYS A O 1
ATOM 1334 N N . LYS A 1 173 ? 21.180 -7.417 12.068 1.00 67.69 173 LYS A N 1
ATOM 1335 C CA . LYS A 1 173 ? 21.293 -6.281 11.135 1.00 67.69 173 LYS A CA 1
ATOM 1336 C C . LYS A 1 173 ? 21.992 -5.073 11.760 1.00 67.69 173 LYS A C 1
ATOM 1338 O O . LYS A 1 173 ? 22.776 -4.417 11.082 1.00 67.69 173 LYS A O 1
ATOM 1343 N N . GLN A 1 174 ? 21.764 -4.809 13.044 1.00 66.69 174 GLN A N 1
ATOM 1344 C CA . GLN A 1 174 ? 22.418 -3.718 13.766 1.00 66.69 174 GLN A CA 1
ATOM 1345 C C . GLN A 1 174 ? 23.928 -3.954 13.906 1.00 66.69 174 GLN A C 1
ATOM 1347 O O . GLN A 1 174 ? 24.705 -3.012 13.777 1.00 66.69 174 GLN A O 1
ATOM 1352 N N . GLN A 1 175 ? 24.357 -5.206 14.099 1.00 63.44 175 GLN A N 1
ATOM 1353 C CA . GLN A 1 175 ? 25.777 -5.586 14.073 1.00 63.44 175 GLN A CA 1
ATOM 1354 C C . GLN A 1 175 ? 26.411 -5.389 12.689 1.00 63.44 175 GLN A C 1
ATOM 1356 O O . GLN A 1 175 ? 27.586 -5.053 12.593 1.00 63.44 175 GLN A O 1
ATOM 1361 N N . GLU A 1 176 ? 25.624 -5.541 11.625 1.00 61.50 176 GLU A N 1
ATOM 1362 C CA . GLU A 1 176 ? 26.019 -5.262 10.239 1.00 61.50 176 GLU A CA 1
ATOM 1363 C C . GLU A 1 176 ? 25.921 -3.759 9.880 1.00 61.50 176 GLU A C 1
ATOM 1365 O O . GLU A 1 176 ? 26.143 -3.378 8.732 1.00 61.50 176 GLU A O 1
ATOM 1370 N N . GLY A 1 177 ? 25.604 -2.890 10.852 1.00 57.88 177 GLY A N 1
ATOM 1371 C CA . GLY A 1 177 ? 25.503 -1.437 10.678 1.00 57.88 177 GLY A CA 1
ATOM 1372 C C . GLY A 1 177 ? 24.183 -0.945 10.070 1.00 57.88 177 GLY A C 1
ATOM 1373 O O . GLY A 1 177 ? 24.072 0.234 9.741 1.00 57.88 177 GLY A O 1
ATOM 1374 N N . GLY A 1 178 ? 23.183 -1.818 9.913 1.00 62.78 178 GLY A N 1
ATOM 1375 C CA . GLY A 1 178 ? 21.865 -1.485 9.366 1.00 62.78 178 GLY A CA 1
ATOM 1376 C C . GLY A 1 178 ? 20.783 -1.299 10.435 1.00 62.78 178 GLY A C 1
ATOM 1377 O O . GLY A 1 178 ? 20.777 -1.975 11.462 1.00 62.78 178 GLY A O 1
ATOM 1378 N N . CYS A 1 179 ? 19.811 -0.423 10.171 1.00 70.69 179 CYS A N 1
ATOM 1379 C CA . CYS A 1 179 ? 18.594 -0.290 10.980 1.00 70.69 179 CYS A CA 1
ATOM 1380 C C . CYS A 1 179 ? 17.435 -1.020 10.282 1.00 70.69 179 CYS A C 1
ATOM 1382 O O . CYS A 1 179 ? 17.056 -0.648 9.173 1.00 70.69 179 CYS A O 1
ATOM 1384 N N . LEU A 1 180 ? 16.885 -2.073 10.898 1.00 83.81 180 LEU A N 1
ATOM 1385 C CA . LEU A 1 180 ? 15.725 -2.788 10.356 1.00 83.81 180 LEU A CA 1
ATOM 1386 C C . LEU A 1 180 ? 14.440 -2.071 10.795 1.00 83.81 180 LEU A C 1
ATOM 1388 O O . LEU A 1 180 ? 14.112 -2.045 11.977 1.00 83.81 180 LEU A O 1
ATOM 1392 N N . LEU A 1 181 ? 13.728 -1.463 9.847 1.00 88.88 181 LEU A N 1
ATOM 1393 C CA . LEU A 1 181 ? 12.479 -0.738 10.121 1.00 88.88 181 LEU A CA 1
ATOM 1394 C C . LEU A 1 181 ? 11.226 -1.587 9.872 1.00 88.88 181 LEU A C 1
ATOM 1396 O O . LEU A 1 181 ? 10.158 -1.267 10.386 1.00 88.88 181 LEU A O 1
ATOM 1400 N N . GLY A 1 182 ? 11.354 -2.686 9.138 1.00 91.50 182 GLY A N 1
ATOM 1401 C CA . GLY A 1 182 ? 10.283 -3.635 8.876 1.00 91.50 182 GLY A CA 1
ATOM 1402 C C . GLY A 1 182 ? 10.822 -4.898 8.219 1.00 91.50 182 GLY A C 1
ATOM 1403 O O . GLY A 1 182 ? 12.009 -4.968 7.893 1.00 91.50 182 GLY A O 1
ATOM 1404 N N . TYR A 1 183 ? 9.973 -5.916 8.107 1.00 90.94 183 TYR A N 1
ATOM 1405 C CA . TYR A 1 183 ? 10.250 -7.087 7.280 1.00 90.94 183 TYR A CA 1
ATOM 1406 C C . TYR A 1 183 ? 8.963 -7.802 6.858 1.00 90.94 183 TYR A C 1
ATOM 1408 O O . TYR A 1 183 ? 7.971 -7.854 7.594 1.00 90.94 183 TYR A O 1
ATOM 1416 N N . ASN A 1 184 ? 9.018 -8.419 5.683 1.00 93.38 184 ASN A N 1
ATOM 1417 C CA . ASN A 1 184 ? 7.981 -9.278 5.139 1.00 93.38 184 ASN A CA 1
ATOM 1418 C C . ASN A 1 184 ? 8.328 -10.761 5.348 1.00 93.38 184 ASN A C 1
ATOM 1420 O O . ASN A 1 184 ? 9.363 -11.257 4.902 1.00 93.38 184 ASN A O 1
ATOM 1424 N N . GLU A 1 185 ? 7.435 -11.489 6.012 1.00 90.56 185 GLU A N 1
ATOM 1425 C CA . GLU A 1 185 ? 7.517 -12.930 6.204 1.00 90.56 185 GLU A CA 1
ATOM 1426 C C . GLU A 1 185 ? 6.702 -13.665 5.127 1.00 90.56 185 GLU A C 1
ATOM 1428 O O . GLU A 1 185 ? 5.482 -13.512 5.026 1.00 90.56 185 GLU A O 1
ATOM 1433 N N . ASN A 1 186 ? 7.377 -14.539 4.372 1.00 89.31 186 ASN A N 1
ATOM 1434 C CA . ASN A 1 186 ? 6.773 -15.448 3.390 1.00 89.31 186 ASN A CA 1
ATOM 1435 C C . ASN A 1 186 ? 5.861 -14.756 2.358 1.00 89.31 186 ASN A C 1
ATOM 1437 O O . ASN A 1 186 ? 4.748 -15.226 2.121 1.00 89.31 186 ASN A O 1
ATOM 1441 N N . MET A 1 187 ? 6.340 -13.674 1.732 1.00 89.69 187 MET A N 1
ATOM 1442 C CA . MET A 1 187 ? 5.643 -12.977 0.635 1.00 89.69 187 MET A CA 1
ATOM 1443 C C . MET A 1 187 ? 4.209 -12.563 1.014 1.00 89.69 187 MET A C 1
ATOM 1445 O O . MET A 1 187 ? 3.254 -12.829 0.288 1.00 89.69 187 MET A O 1
ATOM 1449 N N . GLY A 1 188 ? 4.055 -11.947 2.185 1.00 89.56 188 GLY A N 1
ATOM 1450 C CA . GLY A 1 188 ? 2.784 -11.406 2.661 1.00 89.56 188 GLY A CA 1
ATOM 1451 C C . GLY A 1 188 ? 2.046 -12.300 3.652 1.00 89.56 188 GLY A C 1
ATOM 1452 O O . GLY A 1 188 ? 0.909 -12.001 4.011 1.00 89.56 188 GLY A O 1
ATOM 1453 N N . ALA A 1 189 ? 2.654 -13.372 4.172 1.00 92.62 189 ALA A N 1
ATOM 1454 C CA . ALA A 1 189 ? 2.032 -14.100 5.279 1.00 92.62 189 ALA A CA 1
ATOM 1455 C C . ALA A 1 189 ? 1.900 -13.192 6.509 1.00 92.62 189 ALA A C 1
ATOM 1457 O O . ALA A 1 189 ? 0.834 -13.148 7.128 1.00 92.62 189 ALA A O 1
ATOM 1458 N N . ARG A 1 190 ? 2.961 -12.445 6.835 1.00 94.56 190 ARG A N 1
ATOM 1459 C CA . ARG A 1 190 ? 2.955 -11.385 7.849 1.00 94.56 190 ARG A CA 1
ATOM 1460 C C . ARG A 1 190 ? 3.910 -10.273 7.447 1.00 94.56 190 ARG A C 1
ATOM 1462 O O . ARG A 1 190 ? 4.980 -10.540 6.917 1.00 94.56 190 ARG A O 1
ATOM 1469 N N . ILE A 1 191 ? 3.529 -9.038 7.723 1.00 96.31 191 ILE A N 1
ATOM 1470 C CA . ILE A 1 191 ? 4.378 -7.864 7.572 1.00 96.31 191 ILE A CA 1
ATOM 1471 C C . ILE A 1 191 ? 4.549 -7.250 8.951 1.00 96.31 191 ILE A C 1
ATOM 1473 O O . ILE A 1 191 ? 3.566 -6.964 9.637 1.00 96.31 191 ILE A O 1
ATOM 1477 N N . TYR A 1 192 ? 5.801 -7.053 9.339 1.00 94.75 192 TYR A N 1
ATOM 1478 C CA . TYR A 1 192 ? 6.174 -6.439 10.599 1.00 94.75 192 TYR A CA 1
ATOM 1479 C C . TYR A 1 192 ? 6.715 -5.038 10.345 1.00 94.75 192 TYR A C 1
ATOM 1481 O O . TYR A 1 192 ? 7.572 -4.857 9.484 1.00 94.75 192 TYR A O 1
ATOM 1489 N N . VAL A 1 193 ? 6.233 -4.052 11.101 1.00 95.12 193 VAL A N 1
ATOM 1490 C CA . VAL A 1 193 ? 6.689 -2.656 10.998 1.00 95.12 193 VAL A CA 1
ATOM 1491 C C . VAL A 1 193 ? 7.129 -2.159 12.371 1.00 95.12 193 VAL A C 1
ATOM 1493 O O . VAL A 1 193 ? 6.383 -2.265 13.350 1.00 95.12 193 VAL A O 1
ATOM 1496 N N . LYS A 1 194 ? 8.337 -1.598 12.461 1.00 93.12 194 LYS A N 1
ATOM 1497 C CA . LYS A 1 194 ? 8.854 -0.941 13.664 1.00 93.12 194 LYS A CA 1
ATOM 1498 C C . LYS A 1 194 ? 8.157 0.406 13.828 1.00 93.12 194 LYS A C 1
ATOM 1500 O O . LYS A 1 194 ? 8.568 1.409 13.260 1.00 93.12 194 LYS A O 1
ATOM 1505 N N . LEU A 1 195 ? 7.091 0.430 14.625 1.00 94.00 195 LEU A N 1
ATOM 1506 C CA . LEU A 1 195 ? 6.350 1.667 14.889 1.00 94.00 195 LEU A CA 1
ATOM 1507 C C . LEU A 1 195 ? 7.106 2.622 15.806 1.00 94.00 195 LEU A C 1
ATOM 1509 O O . LEU A 1 195 ? 6.950 3.834 15.691 1.00 94.00 195 LEU A O 1
ATOM 1513 N N . ARG A 1 196 ? 7.897 2.076 16.732 1.00 91.19 196 ARG A N 1
ATOM 1514 C CA . ARG A 1 196 ? 8.507 2.820 17.834 1.00 91.19 196 ARG A CA 1
ATOM 1515 C C . ARG A 1 196 ? 10.001 3.009 17.641 1.00 91.19 196 ARG A C 1
ATOM 1517 O O . ARG A 1 196 ? 10.713 2.058 17.323 1.00 91.19 196 ARG A O 1
ATOM 1524 N N . GLN A 1 197 ? 10.452 4.216 17.932 1.00 87.69 197 GLN A N 1
ATOM 1525 C CA . GLN A 1 197 ? 11.851 4.572 18.094 1.00 87.69 197 GLN A CA 1
ATOM 1526 C C . GLN A 1 197 ? 12.400 4.027 19.420 1.00 87.69 197 GLN A C 1
ATOM 1528 O O . GLN A 1 197 ? 11.663 3.511 20.267 1.00 87.69 197 GLN A O 1
ATOM 1533 N N . ASP A 1 198 ? 13.711 4.146 19.611 1.00 82.94 198 ASP A N 1
ATOM 1534 C CA . ASP A 1 198 ? 14.387 3.610 20.796 1.00 82.94 198 ASP A CA 1
ATOM 1535 C C . ASP A 1 198 ? 14.037 4.397 22.079 1.00 82.94 198 ASP A C 1
ATOM 1537 O O . ASP A 1 198 ? 14.099 3.850 23.180 1.00 82.94 198 ASP A O 1
ATOM 1541 N N . ASP A 1 199 ? 13.583 5.648 21.939 1.00 84.38 199 ASP A N 1
ATOM 1542 C CA . ASP A 1 199 ? 13.047 6.485 23.023 1.00 84.38 199 ASP A CA 1
ATOM 1543 C C . ASP A 1 199 ? 11.583 6.155 23.394 1.00 84.38 199 ASP A C 1
ATOM 1545 O O . ASP A 1 199 ? 11.040 6.687 24.364 1.00 84.38 199 ASP A O 1
ATOM 1549 N N . GLY A 1 200 ? 10.947 5.247 22.646 1.00 83.88 200 GLY A N 1
ATOM 1550 C CA . GLY A 1 200 ? 9.567 4.811 22.838 1.00 83.88 200 GLY A CA 1
ATOM 1551 C C . GLY A 1 200 ? 8.517 5.637 22.095 1.00 83.88 200 GLY A C 1
ATOM 1552 O O . GLY A 1 200 ? 7.354 5.225 22.091 1.00 83.88 200 GLY A O 1
ATOM 1553 N N . THR A 1 201 ? 8.887 6.749 21.451 1.00 90.88 201 THR A N 1
ATOM 1554 C CA . THR A 1 201 ? 7.988 7.542 20.594 1.00 90.88 201 THR A CA 1
ATOM 1555 C C . THR A 1 201 ? 7.731 6.840 19.260 1.00 90.88 201 THR A C 1
ATOM 1557 O O . THR A 1 201 ? 8.444 5.906 18.896 1.00 90.88 201 THR A O 1
ATOM 1560 N N . PHE A 1 202 ? 6.690 7.238 18.523 1.00 94.00 202 PHE A N 1
ATOM 1561 C CA . PHE A 1 202 ? 6.471 6.693 17.181 1.00 94.00 202 PHE A CA 1
ATOM 1562 C C . PHE A 1 202 ? 7.425 7.315 16.160 1.00 94.00 202 PHE A C 1
ATOM 1564 O O . PHE A 1 202 ? 7.818 8.474 16.286 1.00 94.00 202 PHE A O 1
ATOM 1571 N N . HIS A 1 203 ? 7.796 6.538 15.143 1.00 93.25 203 HIS A N 1
ATOM 1572 C CA . HIS A 1 203 ? 8.414 7.085 13.939 1.00 93.25 203 HIS A CA 1
ATOM 1573 C C . HIS A 1 203 ? 7.440 8.022 13.217 1.00 93.25 203 HIS A C 1
ATOM 1575 O O . HIS A 1 203 ? 6.219 7.909 13.360 1.00 93.25 203 HIS A O 1
ATOM 1581 N N . ASP A 1 204 ? 7.997 8.927 12.415 1.00 94.19 204 ASP A N 1
ATOM 1582 C CA . ASP A 1 204 ? 7.200 9.810 11.575 1.00 94.19 204 ASP A CA 1
ATOM 1583 C C . ASP A 1 204 ? 6.298 9.022 10.610 1.00 94.19 204 ASP A C 1
ATOM 1585 O O . ASP A 1 204 ? 6.645 7.932 10.134 1.00 94.19 204 ASP A O 1
ATOM 1589 N N . ARG A 1 205 ? 5.124 9.590 10.323 1.00 93.00 205 ARG A N 1
ATOM 1590 C CA . ARG A 1 205 ? 4.087 8.943 9.519 1.00 93.00 205 ARG A CA 1
ATOM 1591 C C . ARG A 1 205 ? 4.595 8.568 8.129 1.00 93.00 205 ARG A C 1
ATOM 1593 O O . ARG A 1 205 ? 4.297 7.460 7.672 1.00 93.00 205 ARG A O 1
ATOM 1600 N N . ASP A 1 206 ? 5.379 9.441 7.500 1.00 92.88 206 ASP A N 1
ATOM 1601 C CA . ASP A 1 206 ? 5.887 9.230 6.146 1.00 92.88 206 ASP A CA 1
ATOM 1602 C C . ASP A 1 206 ? 6.939 8.118 6.129 1.00 92.88 206 ASP A C 1
ATOM 1604 O O . ASP A 1 206 ? 6.942 7.272 5.234 1.00 92.88 206 ASP A O 1
ATOM 1608 N N . ALA A 1 207 ? 7.796 8.057 7.153 1.00 92.38 207 ALA A N 1
ATOM 1609 C CA . ALA A 1 207 ? 8.788 6.991 7.301 1.00 92.38 207 ALA A CA 1
ATOM 1610 C C . ALA A 1 207 ? 8.127 5.615 7.494 1.00 92.38 207 ALA A C 1
ATOM 1612 O O . ALA A 1 207 ? 8.535 4.624 6.877 1.00 92.38 207 ALA A O 1
ATOM 1613 N N . LEU A 1 208 ? 7.069 5.554 8.308 1.00 96.00 208 LEU A N 1
ATOM 1614 C CA . LEU A 1 208 ? 6.292 4.332 8.514 1.00 96.00 208 LEU A CA 1
ATOM 1615 C C . LEU A 1 208 ? 5.578 3.880 7.243 1.00 96.00 208 LEU A C 1
ATOM 1617 O O . LEU A 1 208 ? 5.559 2.687 6.942 1.00 96.00 208 LEU A O 1
ATOM 1621 N N . MET A 1 209 ? 5.017 4.821 6.482 1.00 96.69 209 MET A N 1
ATOM 1622 C CA . MET A 1 209 ? 4.344 4.489 5.235 1.00 96.69 209 MET A CA 1
ATOM 1623 C C . MET A 1 209 ? 5.328 3.985 4.178 1.00 96.69 209 MET A C 1
ATOM 1625 O O . MET A 1 209 ? 5.093 2.938 3.587 1.00 96.69 209 MET A O 1
ATOM 1629 N N . LYS A 1 210 ? 6.479 4.649 4.006 1.00 94.88 210 LYS A N 1
ATOM 1630 C CA . LYS A 1 210 ? 7.559 4.172 3.123 1.00 94.88 210 LYS A CA 1
ATOM 1631 C C . LYS A 1 210 ? 7.984 2.746 3.465 1.00 94.88 210 LYS A C 1
ATOM 1633 O O . LYS A 1 210 ? 8.096 1.912 2.572 1.00 94.88 210 LYS A O 1
ATOM 1638 N N . THR A 1 211 ? 8.132 2.454 4.757 1.00 95.56 211 THR A N 1
ATOM 1639 C CA . THR A 1 211 ? 8.447 1.104 5.239 1.00 95.56 211 THR A CA 1
ATOM 1640 C C . THR A 1 211 ? 7.341 0.109 4.875 1.00 95.56 211 THR A C 1
ATOM 1642 O O . THR A 1 211 ? 7.626 -0.927 4.290 1.00 95.56 211 THR A O 1
ATOM 1645 N N . LEU A 1 212 ? 6.067 0.424 5.132 1.00 97.75 212 LEU A N 1
ATOM 1646 C CA . LEU A 1 212 ? 4.956 -0.468 4.776 1.00 97.75 212 LEU A CA 1
ATOM 1647 C C . LEU A 1 212 ? 4.873 -0.736 3.263 1.00 97.75 212 LEU A C 1
ATOM 1649 O O . LEU A 1 212 ? 4.696 -1.883 2.858 1.00 97.75 212 LEU A O 1
ATOM 1653 N N . LEU A 1 213 ? 5.021 0.296 2.428 1.00 97.69 213 LEU A N 1
ATOM 1654 C CA . LEU A 1 213 ? 5.011 0.152 0.968 1.00 97.69 213 LEU A CA 1
ATOM 1655 C C . LEU A 1 213 ? 6.198 -0.690 0.474 1.00 97.69 213 LEU A C 1
ATOM 1657 O O . LEU A 1 213 ? 6.032 -1.507 -0.430 1.00 97.69 213 LEU A O 1
ATOM 1661 N N . HIS A 1 214 ? 7.372 -0.530 1.089 1.00 95.94 214 HIS A N 1
ATOM 1662 C CA . HIS A 1 214 ? 8.553 -1.350 0.818 1.00 95.94 214 HIS A CA 1
ATOM 1663 C C . HIS A 1 214 ? 8.272 -2.829 1.114 1.00 95.94 214 HIS A C 1
ATOM 1665 O O . HIS A 1 214 ? 8.463 -3.682 0.248 1.00 95.94 214 HIS A O 1
ATOM 1671 N N . GLU A 1 215 ? 7.726 -3.131 2.295 1.00 96.94 215 GLU A N 1
ATOM 1672 C CA . GLU A 1 215 ? 7.400 -4.510 2.667 1.00 96.94 215 GLU A CA 1
ATOM 1673 C C . GLU A 1 215 ? 6.304 -5.115 1.787 1.00 96.94 215 GLU A C 1
ATOM 1675 O O . GLU A 1 215 ? 6.355 -6.302 1.476 1.00 96.94 215 GLU A O 1
ATOM 1680 N N . LEU A 1 216 ? 5.327 -4.328 1.331 1.00 97.25 216 LEU A N 1
ATOM 1681 C CA . LEU A 1 216 ? 4.319 -4.810 0.383 1.00 97.25 216 LEU A CA 1
ATOM 1682 C C . LEU A 1 216 ? 4.939 -5.223 -0.961 1.00 97.25 216 LEU A C 1
ATOM 1684 O O . LEU A 1 216 ? 4.531 -6.236 -1.529 1.00 97.25 216 LEU A O 1
ATOM 1688 N N . CYS A 1 217 ? 5.973 -4.521 -1.438 1.00 95.69 217 CYS A N 1
ATOM 1689 C CA . CYS A 1 217 ? 6.689 -4.898 -2.664 1.00 95.69 217 CYS A CA 1
ATOM 1690 C C . CYS A 1 217 ? 7.357 -6.280 -2.545 1.00 95.69 217 CYS A C 1
ATOM 1692 O O . CYS A 1 217 ? 7.436 -7.024 -3.529 1.00 95.69 217 CYS A O 1
ATOM 1694 N N . HIS A 1 218 ? 7.761 -6.676 -1.333 1.00 94.75 218 HIS A N 1
ATOM 1695 C CA . HIS A 1 218 ? 8.296 -8.012 -1.056 1.00 94.75 218 HIS A CA 1
ATOM 1696 C C . HIS A 1 218 ? 7.273 -9.152 -1.170 1.00 94.75 218 HIS A C 1
ATOM 1698 O O . HIS A 1 218 ? 7.672 -10.318 -1.180 1.00 94.75 218 HIS A O 1
ATOM 1704 N N . ASN A 1 219 ? 5.979 -8.860 -1.356 1.00 91.62 219 ASN A N 1
ATOM 1705 C CA . ASN A 1 219 ? 5.007 -9.869 -1.792 1.00 91.62 219 ASN A CA 1
ATOM 1706 C C . ASN A 1 219 ? 5.336 -10.412 -3.194 1.00 91.62 219 ASN A C 1
ATOM 1708 O O . ASN A 1 219 ? 4.984 -11.545 -3.512 1.00 91.62 219 ASN A O 1
ATOM 1712 N N . VAL A 1 220 ? 6.001 -9.605 -4.030 1.00 92.56 220 VAL A N 1
ATOM 1713 C CA . VAL A 1 220 ? 6.286 -9.922 -5.437 1.00 92.56 220 VAL A CA 1
ATOM 1714 C C . VAL A 1 220 ? 7.781 -10.125 -5.671 1.00 92.56 220 VAL A C 1
ATOM 1716 O O . VAL A 1 220 ? 8.182 -11.100 -6.307 1.00 92.56 220 VAL A O 1
ATOM 1719 N N . VAL A 1 221 ? 8.621 -9.220 -5.158 1.00 87.00 221 VAL A N 1
ATOM 1720 C CA . VAL A 1 221 ? 10.063 -9.212 -5.438 1.00 87.00 221 VAL A CA 1
ATOM 1721 C C . VAL A 1 221 ? 10.857 -9.301 -4.140 1.00 87.00 221 VAL A C 1
ATOM 1723 O O . VAL A 1 221 ? 10.849 -8.386 -3.328 1.00 87.00 221 VAL A O 1
ATOM 1726 N N . GLY A 1 222 ? 11.584 -10.402 -3.950 1.00 86.25 222 GLY A N 1
ATOM 1727 C CA . GLY A 1 222 ? 12.446 -10.598 -2.779 1.00 86.25 222 GLY A CA 1
ATOM 1728 C C . GLY A 1 222 ? 13.692 -9.694 -2.746 1.00 86.25 222 GLY A C 1
ATOM 1729 O O . GLY A 1 222 ? 13.887 -8.983 -1.768 1.00 86.25 222 GLY A O 1
ATOM 1730 N N . PRO A 1 223 ? 14.576 -9.719 -3.761 1.00 86.00 223 PRO A N 1
ATOM 1731 C CA . PRO A 1 223 ? 15.830 -8.961 -3.720 1.00 86.00 223 PRO A CA 1
ATOM 1732 C C . PRO A 1 223 ? 15.655 -7.480 -4.094 1.00 86.00 223 PRO A C 1
ATOM 1734 O O . PRO A 1 223 ? 14.927 -7.170 -5.033 1.00 86.00 223 PRO A O 1
ATOM 1737 N N . HIS A 1 224 ? 16.415 -6.581 -3.456 1.00 88.56 224 HIS A N 1
ATOM 1738 C CA . HIS A 1 224 ? 16.474 -5.141 -3.772 1.00 88.56 224 HIS A CA 1
ATOM 1739 C C . HIS A 1 224 ? 17.253 -4.837 -5.066 1.00 88.56 224 HIS A C 1
ATOM 1741 O O . HIS A 1 224 ? 18.317 -4.215 -5.065 1.00 88.56 224 HIS A O 1
ATOM 1747 N N . ASN A 1 225 ? 16.740 -5.320 -6.191 1.00 84.75 225 ASN A N 1
ATOM 1748 C CA . ASN A 1 225 ? 17.266 -5.041 -7.524 1.00 84.75 225 ASN A CA 1
ATOM 1749 C C . ASN A 1 225 ? 16.459 -3.925 -8.215 1.00 84.75 225 ASN A C 1
ATOM 1751 O O . ASN A 1 225 ? 15.511 -3.378 -7.652 1.00 84.75 225 ASN A O 1
ATOM 1755 N N . ALA A 1 226 ? 16.814 -3.588 -9.457 1.00 84.75 226 ALA A N 1
ATOM 1756 C CA . ALA A 1 226 ? 16.098 -2.568 -10.226 1.00 84.75 226 ALA A CA 1
ATOM 1757 C C . ALA A 1 226 ? 14.592 -2.869 -10.374 1.00 84.75 226 ALA A C 1
ATOM 1759 O O . ALA A 1 226 ? 13.787 -1.946 -10.350 1.00 84.75 226 ALA A O 1
ATOM 1760 N N . VAL A 1 227 ? 14.196 -4.147 -10.450 1.00 88.38 227 VAL A N 1
ATOM 1761 C CA . VAL A 1 227 ? 12.780 -4.552 -10.543 1.00 88.38 227 VAL A CA 1
ATOM 1762 C C . VAL A 1 227 ? 12.032 -4.246 -9.243 1.00 88.38 227 VAL A C 1
ATOM 1764 O O . VAL A 1 227 ? 10.913 -3.741 -9.285 1.00 88.38 227 VAL A O 1
ATOM 1767 N N . PHE A 1 228 ? 12.654 -4.499 -8.088 1.00 92.19 228 PHE A N 1
ATOM 1768 C CA . PHE A 1 228 ? 12.094 -4.119 -6.792 1.00 92.19 228 PHE A CA 1
ATOM 1769 C C . PHE A 1 228 ? 11.914 -2.604 -6.685 1.00 92.19 228 PHE A C 1
ATOM 1771 O O . PHE A 1 228 ? 10.828 -2.136 -6.357 1.00 92.19 228 PHE A O 1
ATOM 1778 N N . PHE A 1 229 ? 12.961 -1.830 -6.990 1.00 90.62 229 PHE A N 1
ATOM 1779 C CA . PHE A 1 229 ? 12.896 -0.373 -6.877 1.00 90.62 229 PHE A CA 1
ATOM 1780 C C . PHE A 1 229 ? 11.913 0.248 -7.870 1.00 90.62 229 PHE A C 1
ATOM 1782 O O . PHE A 1 229 ? 11.297 1.256 -7.539 1.00 90.62 229 PHE A O 1
ATOM 1789 N N . ALA A 1 230 ? 11.729 -0.357 -9.045 1.00 89.50 230 ALA A N 1
ATOM 1790 C CA . ALA A 1 230 ? 10.697 0.031 -9.997 1.00 89.50 230 ALA A CA 1
ATOM 1791 C C . ALA A 1 230 ? 9.288 -0.147 -9.414 1.00 89.50 230 ALA A C 1
ATOM 1793 O O . ALA A 1 230 ? 8.533 0.820 -9.350 1.00 89.50 230 ALA A O 1
ATOM 1794 N N . LEU A 1 231 ? 8.966 -1.343 -8.903 1.00 92.44 231 LEU A N 1
ATOM 1795 C CA . LEU A 1 231 ? 7.680 -1.596 -8.242 1.00 92.44 231 LEU A CA 1
ATOM 1796 C C . LEU A 1 231 ? 7.469 -0.651 -7.049 1.00 92.44 231 LEU A C 1
ATOM 1798 O O . LEU A 1 231 ? 6.394 -0.085 -6.879 1.00 92.44 231 LEU A O 1
ATOM 1802 N N . TYR A 1 232 ? 8.512 -0.439 -6.246 1.00 94.75 232 TYR A N 1
ATOM 1803 C CA . TYR A 1 232 ? 8.470 0.473 -5.107 1.00 94.75 232 TYR A CA 1
ATOM 1804 C C . TYR A 1 232 ? 8.234 1.930 -5.530 1.00 94.75 232 TYR A C 1
ATOM 1806 O O . TYR A 1 232 ? 7.492 2.649 -4.859 1.00 94.75 232 TYR A O 1
ATOM 1814 N N . ALA A 1 233 ? 8.814 2.370 -6.651 1.00 92.94 233 ALA A N 1
ATOM 1815 C CA . ALA A 1 233 ? 8.558 3.691 -7.213 1.00 92.94 233 ALA A CA 1
ATOM 1816 C C . ALA A 1 233 ? 7.099 3.838 -7.671 1.00 92.94 233 ALA A C 1
ATOM 1818 O O . ALA A 1 233 ? 6.450 4.827 -7.326 1.00 92.94 233 ALA A O 1
ATOM 1819 N N . ASP A 1 234 ? 6.572 2.839 -8.381 1.00 91.69 234 ASP A N 1
ATOM 1820 C CA . ASP A 1 234 ? 5.194 2.838 -8.880 1.00 91.69 234 ASP A CA 1
ATOM 1821 C C . ASP A 1 234 ? 4.182 2.893 -7.724 1.00 91.69 234 ASP A C 1
ATOM 1823 O O . ASP A 1 234 ? 3.305 3.757 -7.687 1.00 91.69 234 ASP A O 1
ATOM 1827 N N . VAL A 1 235 ? 4.365 2.038 -6.715 1.00 94.62 235 VAL A N 1
ATOM 1828 C CA . VAL A 1 235 ? 3.507 1.974 -5.523 1.00 94.62 235 VAL A CA 1
ATOM 1829 C C . VAL A 1 235 ? 3.566 3.272 -4.707 1.00 94.62 235 VAL A C 1
ATOM 1831 O O . VAL A 1 235 ? 2.543 3.747 -4.209 1.00 94.62 235 VAL A O 1
ATOM 1834 N N . ARG A 1 236 ? 4.745 3.899 -4.581 1.00 95.06 236 ARG A N 1
ATOM 1835 C CA . ARG A 1 236 ? 4.877 5.210 -3.918 1.00 95.06 236 ARG A CA 1
ATOM 1836 C C . ARG A 1 236 ? 4.198 6.327 -4.693 1.00 95.06 236 ARG A C 1
ATOM 1838 O O . ARG A 1 236 ? 3.616 7.212 -4.067 1.00 95.06 236 ARG A O 1
ATOM 1845 N N . ALA A 1 237 ? 4.277 6.308 -6.022 1.00 92.56 237 ALA A N 1
ATOM 1846 C CA . ALA A 1 237 ? 3.608 7.296 -6.859 1.00 92.56 237 ALA A CA 1
ATOM 1847 C C . ALA A 1 237 ? 2.082 7.171 -6.722 1.00 92.56 237 ALA A C 1
ATOM 1849 O O . ALA A 1 237 ? 1.405 8.183 -6.536 1.00 92.56 237 ALA A O 1
ATOM 1850 N N . GLU A 1 238 ? 1.557 5.940 -6.704 1.00 92.25 238 GLU A N 1
ATOM 1851 C CA . GLU A 1 238 ? 0.139 5.654 -6.451 1.00 92.25 238 GLU A CA 1
ATOM 1852 C C . GLU A 1 238 ? -0.297 6.155 -5.067 1.00 92.25 238 GLU A C 1
ATOM 1854 O O . GLU A 1 238 ? -1.277 6.896 -4.959 1.00 92.25 238 GLU A O 1
ATOM 1859 N N . HIS A 1 239 ? 0.473 5.848 -4.016 1.00 94.56 239 HIS A N 1
ATOM 1860 C CA . HIS A 1 239 ? 0.211 6.355 -2.668 1.00 94.56 239 HIS A CA 1
ATOM 1861 C C . HIS A 1 239 ? 0.172 7.888 -2.634 1.00 94.56 239 HIS A C 1
ATOM 1863 O O . HIS A 1 239 ? -0.798 8.471 -2.157 1.00 94.56 239 HIS A O 1
ATOM 1869 N N . LEU A 1 240 ? 1.179 8.558 -3.204 1.00 92.12 240 LEU A N 1
ATOM 1870 C CA . LEU A 1 240 ? 1.245 10.020 -3.242 1.00 92.12 240 LEU A CA 1
ATOM 1871 C C . LEU A 1 240 ? 0.057 10.633 -4.001 1.00 92.12 240 LEU A C 1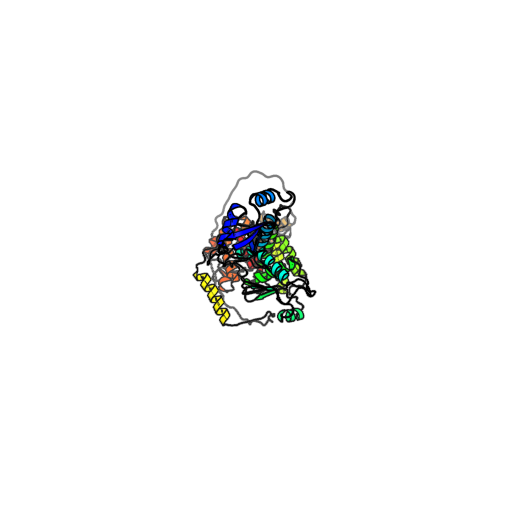
ATOM 1873 O O . LEU A 1 240 ? -0.498 11.647 -3.566 1.00 92.12 240 LEU A O 1
ATOM 1877 N N . ALA A 1 241 ? -0.357 10.026 -5.114 1.00 89.94 241 ALA A N 1
ATOM 1878 C CA . ALA A 1 241 ? -1.530 10.452 -5.870 1.00 89.94 241 ALA A CA 1
ATOM 1879 C C . ALA A 1 241 ? -2.820 10.322 -5.041 1.00 89.94 241 ALA A C 1
ATOM 1881 O O . ALA A 1 241 ? -3.628 11.257 -5.003 1.00 89.94 241 ALA A O 1
ATOM 1882 N N . LEU A 1 242 ? -2.992 9.203 -4.329 1.00 89.81 242 LEU A N 1
ATOM 1883 C CA . LEU A 1 242 ? -4.126 8.970 -3.432 1.00 89.81 242 LEU A CA 1
ATOM 1884 C C . LEU A 1 242 ? -4.136 9.959 -2.261 1.00 89.81 242 LEU A C 1
ATOM 1886 O O . LEU A 1 242 ? -5.182 10.541 -1.976 1.00 89.81 242 LEU A O 1
ATOM 1890 N N . THR A 1 243 ? -2.984 10.230 -1.639 1.00 89.00 243 THR A N 1
ATOM 1891 C CA . THR A 1 243 ? -2.861 11.220 -0.559 1.00 89.00 243 THR A CA 1
ATOM 1892 C C . THR A 1 243 ? -3.227 12.626 -1.042 1.00 89.00 243 THR A C 1
ATOM 1894 O O . THR A 1 243 ? -3.996 13.324 -0.380 1.00 89.00 243 THR A O 1
ATOM 1897 N N . ARG A 1 244 ? -2.739 13.050 -2.220 1.00 87.75 244 ARG A N 1
ATOM 1898 C CA . ARG A 1 244 ? -3.089 14.356 -2.819 1.00 87.75 244 ARG A CA 1
ATOM 1899 C C . ARG A 1 244 ? -4.593 14.469 -3.080 1.00 87.75 244 ARG A C 1
ATOM 1901 O O . ARG A 1 244 ? -5.198 15.488 -2.741 1.00 87.75 244 ARG A O 1
ATOM 1908 N N . LYS A 1 245 ? -5.197 13.405 -3.620 1.00 83.31 245 LYS A N 1
ATOM 1909 C CA . LYS A 1 245 ? -6.641 13.324 -3.875 1.00 83.31 245 LYS A CA 1
ATOM 1910 C C . LYS A 1 245 ? -7.453 13.391 -2.579 1.00 83.31 245 LYS A C 1
ATOM 1912 O O . LYS A 1 245 ? -8.416 14.150 -2.515 1.00 83.31 245 LYS A O 1
ATOM 1917 N N . ALA A 1 246 ? -7.056 12.648 -1.546 1.00 81.06 246 ALA A N 1
ATOM 1918 C CA . ALA A 1 246 ? -7.714 12.655 -0.237 1.00 81.06 246 ALA A CA 1
ATOM 1919 C C . ALA A 1 246 ? -7.621 14.025 0.456 1.00 81.06 246 ALA A C 1
ATOM 1921 O O . ALA A 1 246 ? -8.565 14.451 1.115 1.00 81.06 246 ALA A O 1
ATOM 1922 N N . ALA A 1 247 ? -6.523 14.756 0.245 1.00 81.00 247 ALA A N 1
ATOM 1923 C CA . ALA A 1 247 ? -6.347 16.123 0.733 1.00 81.00 247 ALA A CA 1
ATOM 1924 C C . ALA A 1 247 ? -7.169 17.178 -0.041 1.00 81.00 247 ALA A C 1
ATOM 1926 O O . ALA A 1 247 ? -7.017 18.372 0.218 1.00 81.00 247 ALA A O 1
ATOM 1927 N N . GLY A 1 248 ? -7.995 16.774 -1.015 1.00 75.69 248 GLY A N 1
ATOM 1928 C CA . GLY A 1 248 ? -8.794 17.686 -1.838 1.00 75.69 248 GLY A CA 1
ATOM 1929 C C . GLY A 1 248 ? -7.962 18.573 -2.769 1.00 75.69 248 GLY A C 1
ATOM 1930 O O . GLY A 1 248 ? -8.479 19.549 -3.310 1.00 75.69 248 GLY A O 1
ATOM 1931 N N . ARG A 1 249 ? -6.673 18.263 -2.967 1.00 66.94 249 ARG A N 1
ATOM 1932 C CA . ARG A 1 249 ? -5.817 18.997 -3.903 1.00 66.94 249 ARG A CA 1
ATOM 1933 C C . ARG A 1 249 ? -6.040 18.445 -5.303 1.00 66.94 249 ARG A C 1
ATOM 1935 O O . ARG A 1 249 ? -5.582 17.352 -5.633 1.00 66.94 249 ARG A O 1
ATOM 1942 N N . HIS A 1 250 ? -6.747 19.203 -6.133 1.00 63.09 250 HIS A N 1
ATOM 1943 C CA . HIS A 1 250 ? -6.763 18.946 -7.567 1.00 63.09 250 HIS A CA 1
ATOM 1944 C C . HIS A 1 250 ? -5.409 19.315 -8.166 1.00 63.09 250 HIS A C 1
ATOM 1946 O O . HIS A 1 250 ? -4.875 20.382 -7.875 1.00 63.09 250 HIS A O 1
ATOM 1952 N N . ARG A 1 251 ? -4.863 18.415 -8.991 1.00 62.53 251 ARG A N 1
ATOM 1953 C CA . ARG A 1 251 ? -3.587 18.624 -9.676 1.00 62.53 251 ARG A CA 1
ATOM 1954 C C . ARG A 1 251 ? -3.691 19.860 -10.566 1.00 62.53 251 ARG A C 1
ATOM 1956 O O . ARG A 1 251 ? -4.503 19.894 -11.489 1.00 62.53 251 ARG A O 1
ATOM 1963 N N . THR A 1 252 ? -2.855 20.848 -10.295 1.00 60.44 252 THR A N 1
ATOM 1964 C CA . THR A 1 252 ? -2.640 22.011 -11.154 1.00 60.44 252 THR A CA 1
ATOM 1965 C C . THR A 1 252 ? -1.415 21.784 -12.039 1.00 60.44 252 THR A C 1
ATOM 1967 O O . THR A 1 252 ? -0.582 20.925 -11.755 1.00 60.44 252 THR A O 1
ATOM 1970 N N . LEU A 1 253 ? -1.271 22.564 -13.114 1.00 58.69 253 LEU A N 1
ATOM 1971 C CA . LEU A 1 253 ? -0.095 22.499 -13.997 1.00 58.69 253 LEU A CA 1
ATOM 1972 C C . LEU A 1 253 ? 1.224 22.862 -13.281 1.00 58.69 253 LEU A C 1
ATOM 1974 O O . LEU A 1 253 ? 2.291 22.558 -13.800 1.00 58.69 253 LEU A O 1
ATOM 1978 N N . ALA A 1 254 ? 1.151 23.504 -12.109 1.00 59.62 254 ALA A N 1
ATOM 1979 C CA . ALA A 1 254 ? 2.304 23.868 -11.287 1.00 59.62 254 ALA A CA 1
ATOM 1980 C C . ALA A 1 254 ? 2.719 22.768 -10.291 1.00 59.62 254 ALA A C 1
ATOM 1982 O O . ALA A 1 254 ? 3.785 22.867 -9.684 1.00 59.62 254 ALA A O 1
ATOM 1983 N N . ASP A 1 255 ? 1.891 21.735 -10.095 1.00 64.62 255 ASP A N 1
ATOM 1984 C CA . ASP A 1 255 ? 2.215 20.650 -9.175 1.00 64.62 255 ASP A CA 1
ATOM 1985 C C . ASP A 1 255 ? 3.231 19.697 -9.806 1.00 64.62 255 ASP A C 1
ATOM 1987 O O . ASP A 1 255 ? 2.989 19.121 -10.871 1.00 64.62 255 ASP A O 1
ATOM 1991 N N . ALA A 1 256 ? 4.347 19.486 -9.103 1.00 68.31 256 ALA A N 1
ATOM 1992 C CA . ALA A 1 256 ? 5.374 18.534 -9.510 1.00 68.31 256 ALA A CA 1
ATOM 1993 C C . ALA A 1 256 ? 4.778 17.136 -9.723 1.00 68.31 256 ALA A C 1
ATOM 1995 O O . ALA A 1 256 ? 3.921 16.674 -8.946 1.00 68.31 256 ALA A O 1
ATOM 1996 N N . SER A 1 257 ? 5.273 16.458 -10.760 1.00 83.19 257 SER A N 1
ATOM 1997 C CA . SER A 1 257 ? 4.858 15.101 -11.104 1.00 83.19 257 SER A CA 1
ATOM 1998 C C . SER A 1 257 ? 4.996 14.172 -9.890 1.00 83.19 257 SER A C 1
ATOM 2000 O O . SER A 1 257 ? 5.927 14.305 -9.082 1.00 83.19 257 SER A O 1
ATOM 2002 N N . THR A 1 258 ? 4.041 13.256 -9.703 1.00 85.56 258 THR A N 1
ATOM 2003 C CA . THR A 1 258 ? 4.138 12.272 -8.613 1.00 85.56 258 THR A CA 1
ATOM 2004 C C . THR A 1 258 ? 5.366 11.395 -8.803 1.00 85.56 258 THR A C 1
ATOM 2006 O O . THR A 1 258 ? 6.137 11.221 -7.858 1.00 85.56 258 THR A O 1
ATOM 2009 N N . LYS A 1 259 ? 5.617 10.953 -10.040 1.00 86.25 259 LYS A N 1
ATOM 2010 C CA . LYS A 1 259 ? 6.813 10.186 -10.401 1.00 86.25 259 LYS A CA 1
ATOM 2011 C C . LYS A 1 259 ? 8.098 10.986 -10.209 1.00 86.25 259 LYS A C 1
ATOM 2013 O O . LYS A 1 259 ? 9.055 10.458 -9.658 1.00 86.25 259 LYS A O 1
ATOM 2018 N N . GLU A 1 260 ? 8.112 12.271 -10.554 1.00 88.00 260 GLU A N 1
ATOM 2019 C CA . GLU A 1 260 ? 9.279 13.140 -10.333 1.00 88.00 260 GLU A CA 1
ATOM 2020 C C . GLU A 1 260 ? 9.584 13.327 -8.837 1.00 88.00 260 GLU A C 1
ATOM 2022 O O . GLU A 1 260 ? 10.738 13.261 -8.405 1.00 88.00 260 GLU A O 1
ATOM 2027 N N . THR A 1 261 ? 8.540 13.493 -8.018 1.00 89.69 261 THR A N 1
ATOM 2028 C CA . THR A 1 261 ? 8.680 13.584 -6.557 1.00 89.69 261 THR A CA 1
ATOM 2029 C C . THR A 1 261 ? 9.288 12.298 -5.997 1.00 89.69 261 THR A C 1
ATOM 2031 O O . THR A 1 261 ? 10.264 12.351 -5.247 1.00 89.69 261 THR A O 1
ATOM 2034 N N . VAL A 1 262 ? 8.760 11.143 -6.410 1.00 91.38 262 VAL A N 1
ATOM 2035 C CA . VAL A 1 262 ? 9.258 9.827 -5.991 1.00 91.38 262 VAL A CA 1
ATOM 2036 C C . VAL A 1 262 ? 10.688 9.583 -6.472 1.00 91.38 262 VAL A C 1
ATOM 2038 O O . VAL A 1 262 ? 11.511 9.110 -5.693 1.00 91.38 262 VAL A O 1
ATOM 2041 N N . ALA A 1 263 ? 11.022 9.958 -7.707 1.00 90.06 263 ALA A N 1
ATOM 2042 C CA . ALA A 1 263 ? 12.371 9.846 -8.251 1.00 90.06 263 ALA A CA 1
ATOM 2043 C C . ALA A 1 263 ? 13.393 10.638 -7.424 1.00 90.06 263 ALA A C 1
ATOM 2045 O O . ALA A 1 263 ? 14.448 10.112 -7.071 1.00 90.06 263 ALA A O 1
ATOM 2046 N N . ARG A 1 264 ? 13.068 11.881 -7.046 1.00 90.62 264 ARG A N 1
ATOM 2047 C CA . ARG A 1 264 ? 13.937 12.711 -6.198 1.00 90.62 264 ARG A CA 1
ATOM 2048 C C . ARG A 1 264 ? 14.140 12.104 -4.810 1.00 90.62 264 ARG A C 1
ATOM 2050 O O . ARG A 1 264 ? 15.254 12.126 -4.289 1.00 90.62 264 ARG A O 1
ATOM 2057 N N . GLU A 1 265 ? 13.084 11.555 -4.213 1.00 90.56 265 GLU A N 1
ATOM 2058 C CA . GLU A 1 265 ? 13.182 10.877 -2.918 1.00 90.56 265 GLU A CA 1
ATOM 2059 C C . GLU A 1 265 ? 14.018 9.595 -3.003 1.00 90.56 265 GLU A C 1
ATOM 2061 O O . GLU A 1 265 ? 14.891 9.390 -2.164 1.00 90.56 265 GLU A O 1
ATOM 2066 N N . LEU A 1 266 ? 13.829 8.778 -4.043 1.00 87.56 266 LEU A N 1
ATOM 2067 C CA . LEU A 1 266 ? 14.641 7.582 -4.286 1.00 87.56 266 LEU A CA 1
ATOM 2068 C C . LEU A 1 266 ? 16.114 7.922 -4.540 1.00 87.56 266 LEU A C 1
ATOM 2070 O O . LEU A 1 266 ? 16.995 7.238 -4.025 1.00 87.56 266 LEU A O 1
ATOM 2074 N N . ALA A 1 267 ? 16.404 8.996 -5.280 1.00 88.62 267 ALA A N 1
ATOM 2075 C CA . ALA A 1 267 ? 17.771 9.473 -5.481 1.00 88.62 267 ALA A CA 1
ATOM 2076 C C . ALA A 1 267 ? 18.419 9.911 -4.156 1.00 88.62 267 ALA A C 1
ATOM 2078 O O . ALA A 1 267 ? 19.583 9.602 -3.896 1.00 88.62 267 ALA A O 1
ATOM 2079 N N . SER A 1 268 ? 17.656 10.586 -3.289 1.00 88.25 268 SER A N 1
ATOM 2080 C CA . SER A 1 268 ? 18.112 10.950 -1.945 1.00 88.25 268 SER A CA 1
ATOM 2081 C C . SER A 1 268 ? 18.371 9.713 -1.076 1.00 88.25 268 SER A C 1
ATOM 2083 O O . SER A 1 268 ? 19.405 9.638 -0.412 1.00 88.25 268 SER A O 1
ATOM 2085 N N . GLU A 1 269 ? 17.488 8.714 -1.130 1.00 85.38 269 GLU A N 1
ATOM 2086 C CA . GLU A 1 269 ? 17.629 7.433 -0.425 1.00 85.38 269 GLU A CA 1
ATOM 2087 C C . GLU A 1 269 ? 18.825 6.609 -0.942 1.00 85.38 269 GLU A C 1
ATOM 2089 O O . GLU A 1 269 ? 19.515 5.954 -0.164 1.00 85.38 269 GLU A O 1
ATOM 2094 N N . ALA A 1 270 ? 19.156 6.696 -2.232 1.00 83.06 270 ALA A N 1
ATOM 2095 C CA . ALA A 1 270 ? 20.366 6.086 -2.785 1.00 83.06 270 ALA A CA 1
ATOM 2096 C C . ALA A 1 270 ? 21.658 6.756 -2.273 1.00 83.06 270 ALA A C 1
ATOM 2098 O O . ALA A 1 270 ? 22.688 6.089 -2.135 1.00 83.06 270 ALA A O 1
ATOM 2099 N N . GLY A 1 271 ? 21.602 8.059 -1.975 1.00 77.75 271 GLY A N 1
ATOM 2100 C CA . GLY A 1 271 ? 22.736 8.857 -1.501 1.00 77.75 271 GLY A CA 1
ATOM 2101 C C . GLY A 1 271 ? 22.943 8.868 0.019 1.00 77.75 271 GLY A C 1
ATOM 2102 O O . GLY A 1 271 ? 24.051 9.141 0.473 1.00 77.75 271 GLY A O 1
ATOM 2103 N N . ASN A 1 272 ? 21.919 8.553 0.819 1.00 73.19 272 ASN A N 1
ATOM 2104 C CA . ASN A 1 272 ? 21.958 8.692 2.284 1.00 73.19 272 ASN A CA 1
ATOM 2105 C C . ASN A 1 272 ? 22.674 7.546 3.029 1.00 73.19 272 ASN A C 1
ATOM 2107 O O . ASN A 1 272 ? 22.751 7.548 4.255 1.00 73.19 272 ASN A O 1
ATOM 2111 N N . GLY A 1 273 ? 23.190 6.558 2.298 1.00 66.62 273 GLY A N 1
ATOM 2112 C CA . GLY A 1 273 ? 23.970 5.460 2.858 1.00 66.62 273 GLY A CA 1
ATOM 2113 C C . GLY A 1 273 ? 23.165 4.293 3.442 1.00 66.62 273 GLY A C 1
ATOM 2114 O O . GLY A 1 273 ? 23.784 3.286 3.781 1.00 66.62 273 GLY A O 1
ATOM 2115 N N . ALA A 1 274 ? 21.829 4.371 3.501 1.00 68.06 274 ALA A N 1
ATOM 2116 C CA . ALA A 1 274 ? 20.970 3.322 4.067 1.00 68.06 274 ALA A CA 1
ATOM 2117 C C . ALA A 1 274 ? 20.937 2.029 3.230 1.00 68.06 274 ALA A C 1
ATOM 2119 O O . ALA A 1 274 ? 20.744 0.941 3.767 1.00 68.06 274 ALA A O 1
ATOM 2120 N N . LEU A 1 275 ? 21.145 2.150 1.919 1.00 71.44 275 LEU A N 1
ATOM 2121 C CA . LEU A 1 275 ? 21.221 1.028 0.983 1.00 71.44 275 LEU A CA 1
ATOM 2122 C C . LEU A 1 275 ? 22.653 0.487 0.884 1.00 71.44 275 LEU A C 1
ATOM 2124 O O . LEU A 1 275 ? 23.612 1.234 1.082 1.00 71.44 275 LEU A O 1
ATOM 2128 N N . GLN A 1 276 ? 22.831 -0.785 0.536 1.00 72.56 276 GLN A N 1
ATOM 2129 C CA . GLN A 1 276 ? 24.152 -1.377 0.280 1.00 72.56 276 GLN A CA 1
ATOM 2130 C C . GLN A 1 276 ? 24.498 -1.348 -1.219 1.00 72.56 276 GLN A C 1
ATOM 2132 O O . GLN A 1 276 ? 23.622 -1.199 -2.062 1.00 72.56 276 GLN A O 1
ATOM 2137 N N . GLY A 1 277 ? 25.785 -1.464 -1.573 1.00 73.50 277 GLY A N 1
ATOM 2138 C CA . GLY A 1 277 ? 26.353 -1.168 -2.906 1.00 73.50 277 GLY A CA 1
ATOM 2139 C C . GLY A 1 277 ? 25.448 -1.399 -4.132 1.00 73.50 277 GLY A C 1
ATOM 2140 O O . GLY A 1 277 ? 25.094 -0.439 -4.815 1.00 73.50 277 GLY A O 1
ATOM 2141 N N . GLY A 1 278 ? 25.053 -2.648 -4.411 1.00 75.31 278 GLY A N 1
ATOM 2142 C CA . GLY A 1 278 ? 24.212 -2.981 -5.576 1.00 75.31 278 GLY A CA 1
ATOM 2143 C C . GLY A 1 278 ? 22.774 -2.443 -5.501 1.00 75.31 278 GLY A C 1
ATOM 2144 O O . GLY A 1 278 ? 22.166 -2.136 -6.528 1.00 75.31 278 GLY A O 1
ATOM 2145 N N . GLU A 1 279 ? 22.252 -2.265 -4.291 1.00 83.31 279 GLU A N 1
ATOM 2146 C CA . GLU A 1 279 ? 20.938 -1.674 -4.028 1.00 83.31 279 GLU A CA 1
ATOM 2147 C C . GLU A 1 279 ? 20.977 -0.165 -4.293 1.00 83.31 279 GLU A C 1
ATOM 2149 O O . GLU A 1 279 ? 20.077 0.357 -4.941 1.00 83.31 279 GLU A O 1
ATOM 2154 N N . ARG A 1 280 ? 22.061 0.524 -3.892 1.00 83.50 280 ARG A N 1
ATOM 2155 C CA . ARG A 1 280 ? 22.288 1.946 -4.222 1.00 83.50 280 ARG A CA 1
ATOM 2156 C C . ARG A 1 280 ? 22.298 2.168 -5.729 1.00 83.50 280 ARG A C 1
ATOM 2158 O O . ARG A 1 280 ? 21.636 3.079 -6.214 1.00 83.50 280 ARG A O 1
ATOM 2165 N N . ALA A 1 281 ? 23.026 1.326 -6.466 1.00 83.31 281 ALA A N 1
ATOM 2166 C CA . ALA A 1 281 ? 23.090 1.412 -7.923 1.00 83.31 281 ALA A CA 1
ATOM 2167 C C . ALA A 1 281 ? 21.715 1.172 -8.565 1.00 83.31 281 ALA A C 1
ATOM 2169 O O . ALA A 1 281 ? 21.319 1.913 -9.460 1.00 83.31 281 ALA A O 1
ATOM 2170 N N . SER A 1 282 ? 20.965 0.182 -8.070 1.00 84.50 282 SER A N 1
ATOM 2171 C CA . SER A 1 282 ? 19.612 -0.119 -8.550 1.00 84.50 282 SER A CA 1
ATOM 2172 C C . SER A 1 282 ? 18.629 1.019 -8.258 1.00 84.50 282 SER A C 1
ATOM 2174 O O . SER A 1 282 ? 17.891 1.431 -9.149 1.00 84.50 282 SER A O 1
ATOM 2176 N N . ALA A 1 283 ? 18.648 1.572 -7.043 1.00 86.19 283 ALA A N 1
ATOM 2177 C CA . ALA A 1 283 ? 17.803 2.695 -6.649 1.00 86.19 283 ALA A CA 1
ATOM 2178 C C . ALA A 1 283 ? 18.125 3.962 -7.451 1.00 86.19 283 ALA A C 1
ATOM 2180 O O . ALA A 1 283 ? 17.213 4.611 -7.951 1.00 86.19 283 ALA A O 1
ATOM 2181 N N . ALA A 1 284 ? 19.410 4.284 -7.637 1.00 86.81 284 ALA A N 1
ATOM 2182 C CA . ALA A 1 284 ? 19.841 5.425 -8.446 1.00 86.81 284 ALA A CA 1
ATOM 2183 C C . ALA A 1 284 ? 19.466 5.258 -9.928 1.00 86.81 284 ALA A C 1
ATOM 2185 O O . ALA A 1 284 ? 18.983 6.201 -10.554 1.00 86.81 284 ALA A O 1
ATOM 2186 N N . PHE A 1 285 ? 19.638 4.049 -10.476 1.00 87.88 285 PHE A N 1
ATOM 2187 C CA . PHE A 1 285 ? 19.217 3.716 -11.838 1.00 87.88 285 PHE A CA 1
ATOM 2188 C C . PHE A 1 285 ? 17.717 3.958 -12.023 1.00 87.88 285 PHE A C 1
ATOM 2190 O O . PHE A 1 285 ? 17.319 4.632 -12.975 1.00 87.88 285 PHE A O 1
ATOM 2197 N N . VAL A 1 286 ? 16.892 3.437 -11.108 1.00 87.69 286 VAL A N 1
ATOM 2198 C CA . VAL A 1 286 ? 15.434 3.582 -11.174 1.00 87.69 286 VAL A CA 1
ATOM 2199 C C . VAL A 1 286 ? 15.013 5.028 -10.942 1.00 87.69 286 VAL A C 1
ATOM 2201 O O . VAL A 1 286 ? 14.156 5.516 -11.667 1.00 87.69 286 VAL A O 1
ATOM 2204 N N . ALA A 1 287 ? 15.634 5.745 -10.005 1.00 88.94 287 ALA A N 1
ATOM 2205 C CA . ALA A 1 287 ? 15.359 7.162 -9.785 1.00 88.94 287 ALA A CA 1
ATOM 2206 C C . ALA A 1 287 ? 15.564 7.984 -11.069 1.00 88.94 287 ALA A C 1
ATOM 2208 O O . ALA A 1 287 ? 14.705 8.788 -11.422 1.00 88.94 287 ALA A O 1
ATOM 2209 N N . ASN A 1 288 ? 16.653 7.734 -11.806 1.00 87.25 288 ASN A N 1
ATOM 2210 C CA . ASN A 1 288 ? 16.904 8.394 -13.088 1.00 87.25 288 ASN A CA 1
ATOM 2211 C C . ASN A 1 288 ? 15.897 7.986 -14.176 1.00 87.25 288 ASN A C 1
ATOM 2213 O O . ASN A 1 288 ? 15.474 8.813 -14.971 1.00 87.25 288 ASN A O 1
ATOM 2217 N N . ALA A 1 289 ? 15.495 6.715 -14.219 1.00 85.31 289 ALA A N 1
ATOM 2218 C CA . ALA A 1 289 ? 14.491 6.252 -15.174 1.00 85.31 289 ALA A CA 1
ATOM 2219 C C . ALA A 1 289 ? 13.107 6.869 -14.906 1.00 85.31 289 ALA A C 1
ATOM 2221 O O . ALA A 1 289 ? 12.444 7.339 -15.826 1.00 85.31 289 ALA A O 1
ATOM 2222 N N . VAL A 1 290 ? 12.675 6.883 -13.643 1.00 85.25 290 VAL A N 1
ATOM 2223 C CA . VAL A 1 290 ? 11.344 7.345 -13.228 1.00 85.25 290 VAL A CA 1
ATOM 2224 C C . VAL A 1 290 ? 11.201 8.861 -13.362 1.00 85.25 290 VAL A C 1
ATOM 2226 O O . VAL A 1 290 ? 10.113 9.323 -13.699 1.00 85.25 290 VAL A O 1
ATOM 2229 N N . SER A 1 291 ? 12.272 9.643 -13.171 1.00 86.31 291 SER A N 1
ATOM 2230 C CA . SER A 1 291 ? 12.232 11.103 -13.373 1.00 86.31 291 SER A CA 1
ATOM 2231 C C . SER A 1 291 ? 11.920 11.504 -14.818 1.00 86.31 291 SER A C 1
ATOM 2233 O O . SER A 1 291 ? 11.422 12.603 -15.049 1.00 86.31 291 SER A O 1
ATOM 2235 N N . MET A 1 292 ? 12.183 10.615 -15.780 1.00 80.12 292 MET A N 1
ATOM 2236 C CA . MET A 1 292 ? 11.930 10.836 -17.206 1.00 80.12 292 MET A CA 1
ATOM 2237 C C . MET A 1 292 ? 10.544 10.353 -17.662 1.00 80.12 292 MET A C 1
ATOM 2239 O O . MET A 1 292 ? 10.185 10.552 -18.822 1.00 80.12 292 MET A O 1
ATOM 2243 N N . LEU A 1 293 ? 9.759 9.717 -16.783 1.00 78.12 293 LEU A N 1
ATOM 2244 C CA . LEU A 1 293 ? 8.435 9.188 -17.117 1.00 78.12 293 LEU A CA 1
ATOM 2245 C C . LEU A 1 293 ? 7.318 10.201 -16.808 1.00 78.12 293 LEU A C 1
ATOM 2247 O O . LEU A 1 293 ? 7.301 10.787 -15.721 1.00 78.12 293 LEU A O 1
ATOM 2251 N N . PRO A 1 294 ? 6.319 10.362 -17.697 1.00 71.94 294 PRO A N 1
ATOM 2252 C CA . PRO A 1 294 ? 5.144 11.169 -17.394 1.00 71.94 294 PRO A CA 1
ATOM 2253 C C . PRO A 1 294 ? 4.261 10.501 -16.325 1.00 71.94 294 PRO A C 1
ATOM 2255 O O . PRO A 1 294 ? 4.198 9.269 -16.199 1.00 71.94 294 PRO A O 1
ATOM 2258 N N . ASP A 1 295 ? 3.535 11.325 -15.563 1.00 65.00 295 ASP A N 1
ATOM 2259 C CA . ASP A 1 295 ? 2.415 10.857 -14.740 1.00 65.00 295 ASP A CA 1
ATOM 2260 C C . ASP A 1 295 ? 1.319 10.333 -15.681 1.00 65.00 295 ASP A C 1
ATOM 2262 O O . ASP A 1 295 ? 0.731 11.110 -16.438 1.00 65.00 295 ASP A O 1
ATOM 2266 N N . ALA A 1 296 ? 1.035 9.030 -15.634 1.00 54.88 296 ALA A N 1
ATOM 2267 C CA . ALA A 1 296 ? -0.099 8.471 -16.358 1.00 54.88 296 ALA A CA 1
ATOM 2268 C C . ALA A 1 296 ? -1.409 9.055 -15.788 1.00 54.88 296 ALA A C 1
ATOM 2270 O O . ALA A 1 296 ? -1.510 9.245 -14.568 1.00 54.88 296 ALA A O 1
ATOM 2271 N N . PRO A 1 297 ? -2.428 9.350 -16.617 1.00 46.97 297 PRO A N 1
ATOM 2272 C CA . PRO A 1 297 ? -3.756 9.636 -16.094 1.00 46.97 297 PRO A CA 1
ATOM 2273 C C . PRO A 1 297 ? -4.230 8.422 -15.286 1.00 46.97 297 PRO A C 1
ATOM 2275 O O . PRO A 1 297 ? -4.092 7.286 -15.735 1.00 46.97 297 PRO A O 1
ATOM 2278 N N . VAL A 1 298 ? -4.774 8.654 -14.088 1.00 43.22 298 VAL A N 1
ATOM 2279 C CA . VAL A 1 298 ? -5.394 7.600 -13.272 1.00 43.22 298 VAL A CA 1
ATOM 2280 C C . VAL A 1 298 ? -6.614 7.085 -14.038 1.00 43.22 298 VAL A C 1
ATOM 2282 O O . VAL A 1 298 ? -7.703 7.648 -13.935 1.00 43.22 298 VAL A O 1
ATOM 2285 N N . ALA A 1 299 ? -6.419 6.061 -14.866 1.00 31.98 299 ALA A N 1
ATOM 2286 C CA . ALA A 1 299 ? -7.509 5.365 -15.523 1.00 31.98 299 ALA A CA 1
ATOM 2287 C C . ALA A 1 299 ? -8.334 4.623 -14.456 1.00 31.98 299 ALA A C 1
ATOM 2289 O O . ALA A 1 299 ? -7.758 4.096 -13.497 1.00 31.98 299 ALA A O 1
ATOM 2290 N N . PRO A 1 300 ? -9.674 4.578 -14.577 1.00 34.50 300 PRO A N 1
ATOM 2291 C CA . PRO A 1 300 ? -10.468 3.666 -13.765 1.00 34.50 300 PRO A CA 1
ATOM 2292 C C . PRO A 1 300 ? -9.960 2.231 -13.989 1.00 34.50 300 PRO A C 1
ATOM 2294 O O . PRO A 1 300 ? -9.570 1.903 -15.113 1.00 34.50 300 PRO A O 1
ATOM 2297 N N . PRO A 1 301 ? -9.932 1.387 -12.941 1.00 37.50 301 PRO A N 1
ATOM 2298 C CA . PRO A 1 301 ? -9.359 0.054 -13.049 1.00 37.50 301 PRO A 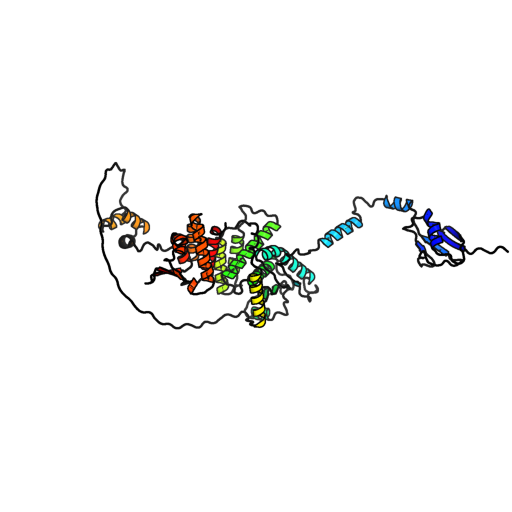CA 1
ATOM 2299 C C . PRO A 1 301 ? -10.077 -0.723 -14.162 1.00 37.50 301 PRO A C 1
ATOM 2301 O O . PRO A 1 301 ? -11.315 -0.729 -14.184 1.00 37.50 301 PRO A O 1
ATOM 2304 N N . PRO A 1 302 ? -9.350 -1.374 -15.087 1.00 31.92 302 PRO A N 1
ATOM 2305 C CA . PRO A 1 302 ? -9.982 -2.331 -15.979 1.00 31.92 302 PRO A CA 1
ATOM 2306 C C . PRO A 1 302 ? -10.622 -3.439 -15.125 1.00 31.92 302 PRO A C 1
ATOM 2308 O O . PRO A 1 302 ? -10.056 -3.810 -14.090 1.00 31.92 302 PRO A O 1
ATOM 2311 N N . PRO A 1 303 ? -11.798 -3.971 -15.512 1.00 30.27 303 PRO A N 1
ATOM 2312 C CA . PRO A 1 303 ? -12.351 -5.135 -14.832 1.00 30.27 303 PRO A CA 1
ATOM 2313 C C . PRO A 1 303 ? -11.296 -6.249 -14.843 1.00 30.27 303 PRO A C 1
ATOM 2315 O O . PRO A 1 303 ? -10.594 -6.396 -15.851 1.00 30.27 303 PRO A O 1
ATOM 2318 N N . PRO A 1 304 ? -11.144 -7.007 -13.740 1.00 35.66 304 PRO A N 1
ATOM 2319 C CA . PRO A 1 304 ? -10.125 -8.040 -13.673 1.00 35.66 304 PRO A CA 1
ATOM 2320 C C . PRO A 1 304 ? -10.307 -8.985 -14.867 1.00 35.66 304 PRO A C 1
ATOM 2322 O O . PRO A 1 304 ? -11.449 -9.354 -15.172 1.00 35.66 304 PRO A O 1
ATOM 2325 N N . PRO A 1 305 ? -9.223 -9.373 -15.567 1.00 32.09 305 PRO A N 1
ATOM 2326 C CA . PRO A 1 305 ? -9.332 -10.432 -16.553 1.00 32.09 305 PRO A CA 1
ATOM 2327 C C . PRO A 1 305 ? -9.915 -11.645 -15.832 1.00 32.09 305 PRO A C 1
ATOM 2329 O O . PRO A 1 305 ? -9.479 -11.972 -14.726 1.00 32.09 305 PRO A O 1
ATOM 2332 N N . ALA A 1 306 ? -10.933 -12.271 -16.424 1.00 37.25 306 ALA A N 1
ATOM 2333 C CA . ALA A 1 306 ? -11.491 -13.515 -15.918 1.00 37.25 306 ALA A CA 1
ATOM 2334 C C . ALA A 1 306 ? -10.393 -14.586 -15.985 1.00 37.25 306 ALA A C 1
ATOM 2336 O O . ALA A 1 306 ? -10.236 -15.276 -16.988 1.00 37.25 306 ALA A O 1
ATOM 2337 N N . VAL A 1 307 ? -9.574 -14.650 -14.939 1.00 39.56 307 VAL A N 1
ATOM 2338 C CA . VAL A 1 307 ? -8.582 -15.694 -14.748 1.00 39.56 307 VAL A CA 1
ATOM 2339 C C . VAL A 1 307 ? -9.340 -16.939 -14.346 1.00 39.56 307 VAL A C 1
ATOM 2341 O O . VAL A 1 307 ? -10.113 -16.946 -13.385 1.00 39.56 307 VAL A O 1
ATOM 2344 N N . ASP A 1 308 ? -9.164 -17.980 -15.146 1.00 38.56 308 ASP A N 1
ATOM 2345 C CA . ASP A 1 308 ? -9.838 -19.247 -14.955 1.00 38.56 308 ASP A CA 1
ATOM 2346 C C . ASP A 1 308 ? -9.532 -19.758 -13.540 1.00 38.56 308 ASP A C 1
ATOM 2348 O O . ASP A 1 308 ? -8.378 -19.748 -13.097 1.00 38.56 308 ASP A O 1
ATOM 2352 N N . ALA A 1 309 ? -10.546 -20.226 -12.807 1.00 41.00 309 ALA A N 1
ATOM 2353 C CA . ALA A 1 309 ? -10.396 -20.672 -11.414 1.00 41.00 309 ALA A CA 1
ATOM 2354 C C . ALA A 1 309 ? -9.342 -21.794 -11.252 1.00 41.00 309 ALA A C 1
ATOM 2356 O O . ALA A 1 309 ? -8.897 -22.095 -10.143 1.00 41.00 309 ALA A O 1
ATOM 2357 N N . ALA A 1 310 ? -8.931 -22.416 -12.360 1.00 39.62 310 ALA A N 1
ATOM 2358 C CA . ALA A 1 310 ? -7.823 -23.353 -12.446 1.00 39.62 310 ALA A CA 1
ATOM 2359 C C . ALA A 1 310 ? -6.444 -22.697 -12.221 1.00 39.62 310 ALA A C 1
ATOM 2361 O O . ALA A 1 310 ? -5.639 -23.253 -11.477 1.00 39.62 310 ALA A O 1
ATOM 2362 N N . GLU A 1 311 ? -6.166 -21.512 -12.772 1.00 39.81 311 GLU A N 1
ATOM 2363 C CA . GLU A 1 311 ? -4.852 -20.857 -12.639 1.00 39.81 311 GLU A CA 1
ATOM 2364 C C . GLU A 1 311 ? -4.609 -20.335 -11.215 1.00 39.81 311 GLU A C 1
ATOM 2366 O O . GLU A 1 311 ? -3.520 -20.508 -10.658 1.00 39.81 311 GLU A O 1
ATOM 2371 N N . GLN A 1 312 ? -5.652 -19.819 -10.556 1.00 44.72 312 GLN A N 1
ATOM 2372 C CA . GLN A 1 312 ? -5.593 -19.428 -9.140 1.00 44.72 312 GLN A CA 1
ATOM 2373 C C . GLN A 1 312 ? -5.397 -20.637 -8.201 1.00 44.72 312 GLN A C 1
ATOM 2375 O O . GLN A 1 312 ? -4.719 -20.545 -7.170 1.00 44.72 312 GLN A O 1
ATOM 2380 N N . ARG A 1 313 ? -5.933 -21.811 -8.564 1.00 43.75 313 ARG A N 1
ATOM 2381 C CA . ARG A 1 313 ? -5.713 -23.071 -7.830 1.00 43.75 313 ARG A CA 1
ATOM 2382 C C . ARG A 1 313 ? -4.297 -23.612 -8.015 1.00 43.75 313 ARG A C 1
ATOM 2384 O O . ARG A 1 313 ? -3.734 -24.145 -7.066 1.00 43.75 313 ARG A O 1
ATOM 2391 N N . VAL A 1 314 ? -3.690 -23.428 -9.187 1.00 43.31 314 VAL A N 1
ATOM 2392 C CA . VAL A 1 314 ? -2.298 -23.832 -9.447 1.00 43.31 314 VAL A CA 1
ATOM 2393 C C . VAL A 1 314 ? -1.307 -22.951 -8.675 1.00 43.31 314 VAL A C 1
ATOM 2395 O O . VAL A 1 314 ? -0.372 -23.479 -8.072 1.00 43.31 314 VAL A O 1
ATOM 2398 N N . ALA A 1 315 ? -1.537 -21.636 -8.595 1.00 41.41 315 ALA A N 1
ATOM 2399 C CA . ALA A 1 315 ? -0.687 -20.727 -7.817 1.00 41.41 315 ALA A CA 1
ATOM 2400 C C . ALA A 1 315 ? -0.781 -20.978 -6.297 1.00 41.41 315 ALA A C 1
ATOM 2402 O O . ALA A 1 315 ? 0.236 -21.015 -5.600 1.00 41.41 315 ALA A O 1
ATOM 2403 N N . SER A 1 316 ? -1.990 -21.232 -5.782 1.00 42.12 316 SER A N 1
ATOM 2404 C CA . SER A 1 316 ? -2.204 -21.575 -4.368 1.00 42.12 316 SER A CA 1
ATOM 2405 C C . SER A 1 316 ? -1.705 -22.982 -4.005 1.00 42.12 316 SER A C 1
ATOM 2407 O O . SER A 1 316 ? -1.157 -23.164 -2.916 1.00 42.12 316 SER A O 1
ATOM 2409 N N . ALA A 1 317 ? -1.787 -23.954 -4.922 1.00 41.47 317 ALA A N 1
ATOM 2410 C CA . ALA A 1 317 ? -1.195 -25.284 -4.756 1.00 41.47 317 ALA A CA 1
ATOM 2411 C C . ALA A 1 317 ? 0.343 -25.241 -4.777 1.00 41.47 317 ALA A C 1
ATOM 2413 O O . ALA A 1 317 ? 0.982 -25.842 -3.915 1.00 41.47 317 ALA A O 1
ATOM 2414 N N . ALA A 1 318 ? 0.952 -24.452 -5.670 1.00 41.19 318 ALA A N 1
ATOM 2415 C CA . ALA A 1 318 ? 2.401 -24.235 -5.686 1.00 41.19 318 ALA A CA 1
ATOM 2416 C C . ALA A 1 318 ? 2.902 -23.547 -4.399 1.00 41.19 318 ALA A C 1
ATOM 2418 O O . ALA A 1 318 ? 3.987 -23.857 -3.902 1.00 41.19 318 ALA A O 1
ATOM 2419 N N . ALA A 1 319 ? 2.094 -22.655 -3.814 1.00 40.03 319 ALA A N 1
ATOM 2420 C CA . ALA A 1 319 ? 2.367 -22.033 -2.520 1.00 40.03 319 ALA A CA 1
ATOM 2421 C C . ALA A 1 319 ? 2.145 -22.984 -1.324 1.00 40.03 319 ALA A C 1
ATOM 2423 O O . ALA A 1 319 ? 2.754 -22.791 -0.271 1.00 40.03 319 ALA A O 1
ATOM 2424 N N . ALA A 1 320 ? 1.298 -24.010 -1.452 1.00 39.41 320 ALA A N 1
ATOM 2425 C CA . ALA A 1 320 ? 1.109 -25.054 -0.441 1.00 39.41 320 ALA A CA 1
ATOM 2426 C C . ALA A 1 320 ? 2.237 -26.105 -0.474 1.00 39.41 320 ALA A C 1
ATOM 2428 O O . ALA A 1 320 ? 2.724 -26.514 0.579 1.00 39.41 320 ALA A O 1
ATOM 2429 N N . GLU A 1 321 ? 2.724 -26.469 -1.663 1.00 37.69 321 GLU A N 1
ATOM 2430 C CA . GLU A 1 321 ? 3.842 -27.405 -1.857 1.00 37.69 321 GLU A CA 1
ATOM 2431 C C . GLU A 1 321 ? 5.159 -26.836 -1.295 1.00 37.69 321 GLU A C 1
ATOM 2433 O O . GLU A 1 321 ? 5.931 -27.524 -0.627 1.00 37.69 321 GLU A O 1
ATOM 2438 N N . ARG A 1 322 ? 5.380 -25.523 -1.452 1.00 40.06 322 ARG A N 1
ATOM 2439 C CA . ARG A 1 322 ? 6.543 -24.818 -0.883 1.00 40.06 322 ARG A CA 1
ATOM 2440 C C . ARG A 1 322 ? 6.539 -24.767 0.652 1.00 40.06 322 ARG A C 1
ATOM 2442 O O . ARG A 1 322 ? 7.612 -24.710 1.246 1.00 40.06 322 ARG A O 1
ATOM 2449 N N . ARG A 1 323 ? 5.369 -24.869 1.304 1.00 42.34 323 ARG A N 1
ATOM 2450 C CA . ARG A 1 323 ? 5.258 -24.996 2.775 1.00 42.34 323 ARG A CA 1
ATOM 2451 C C . ARG A 1 323 ? 5.711 -26.367 3.282 1.00 42.34 323 ARG A C 1
ATOM 2453 O O . ARG A 1 323 ? 6.167 -26.448 4.417 1.00 42.34 323 ARG A O 1
ATOM 2460 N N . ARG A 1 324 ? 5.621 -27.429 2.467 1.00 36.88 324 ARG A N 1
ATOM 2461 C CA . ARG A 1 324 ? 6.098 -28.777 2.839 1.00 36.88 324 ARG A CA 1
ATOM 2462 C C . ARG A 1 324 ? 7.621 -28.889 2.868 1.00 36.88 324 ARG A C 1
ATOM 2464 O O . ARG A 1 324 ? 8.139 -29.709 3.616 1.00 36.88 324 ARG A O 1
ATOM 2471 N N . LEU A 1 325 ? 8.328 -28.092 2.068 1.00 36.03 325 LEU A N 1
ATOM 2472 C CA . LEU A 1 325 ? 9.770 -28.264 1.861 1.00 36.03 325 LEU A CA 1
ATOM 2473 C C . LEU A 1 325 ? 10.656 -27.448 2.812 1.00 36.03 325 LEU A C 1
ATOM 2475 O O . LEU A 1 325 ? 11.859 -27.671 2.820 1.00 36.03 325 LEU A O 1
ATOM 2479 N N . GLY A 1 326 ? 10.101 -26.547 3.634 1.00 32.56 326 GLY A N 1
ATOM 2480 C CA . GLY A 1 326 ? 10.817 -25.960 4.779 1.00 32.56 326 GLY A CA 1
ATOM 2481 C C . GLY A 1 326 ? 12.170 -25.298 4.470 1.00 32.56 326 GLY A C 1
ATOM 2482 O O . GLY A 1 326 ? 13.022 -25.222 5.353 1.00 32.56 326 GLY A O 1
ATOM 2483 N N . VAL A 1 327 ? 12.405 -24.826 3.241 1.00 33.81 327 VAL A N 1
ATOM 2484 C CA . VAL A 1 327 ? 13.695 -24.233 2.856 1.00 33.81 327 VAL A CA 1
ATOM 2485 C C . VAL A 1 327 ? 13.698 -22.743 3.195 1.00 33.81 327 VAL A C 1
ATOM 2487 O O . VAL A 1 327 ? 13.312 -21.889 2.401 1.00 33.81 327 VAL A O 1
ATOM 2490 N N . CYS A 1 328 ? 14.133 -22.451 4.416 1.00 28.50 328 CYS A N 1
ATOM 2491 C CA . CYS A 1 328 ? 14.510 -21.124 4.891 1.00 28.50 328 CYS A CA 1
ATOM 2492 C C . CYS A 1 328 ? 15.903 -20.750 4.356 1.00 28.50 328 CYS A C 1
ATOM 2494 O O . CYS A 1 328 ? 16.847 -21.532 4.484 1.00 28.50 328 CYS A O 1
ATOM 2496 N N . LYS A 1 329 ? 16.061 -19.531 3.821 1.00 31.30 329 LYS A N 1
ATOM 2497 C CA . LYS A 1 329 ? 17.375 -18.882 3.714 1.00 31.30 329 LYS A CA 1
ATOM 2498 C C . LYS A 1 329 ? 17.279 -17.423 4.185 1.00 31.30 329 LYS A C 1
ATOM 2500 O O . LYS A 1 329 ? 16.552 -16.649 3.568 1.00 31.30 329 LYS A O 1
ATOM 2505 N N . PRO A 1 330 ? 18.005 -17.031 5.247 1.00 32.97 330 PRO A N 1
ATOM 2506 C CA . PRO A 1 330 ? 18.186 -15.634 5.627 1.00 32.97 330 PRO A CA 1
ATOM 2507 C C . PRO A 1 330 ? 19.048 -14.891 4.600 1.00 32.97 330 PRO A C 1
ATOM 2509 O O . PRO A 1 330 ? 19.941 -15.475 3.982 1.00 32.97 330 PRO A O 1
ATOM 2512 N N . CYS A 1 331 ? 18.819 -13.589 4.467 1.00 29.67 331 CYS A N 1
ATOM 2513 C CA . CYS A 1 331 ? 19.641 -12.676 3.680 1.00 29.67 331 CYS A CA 1
ATOM 2514 C C . CYS A 1 331 ? 21.105 -12.681 4.175 1.00 29.67 331 CYS A C 1
ATOM 2516 O O . CYS A 1 331 ? 21.393 -12.361 5.327 1.00 29.67 331 CYS A O 1
ATOM 2518 N N . ALA A 1 332 ? 22.016 -13.088 3.287 1.00 29.16 332 ALA A N 1
ATOM 2519 C CA . ALA A 1 332 ? 23.471 -12.966 3.392 1.00 29.16 332 ALA A CA 1
ATOM 2520 C C . ALA A 1 332 ? 24.058 -12.875 1.962 1.00 29.16 332 ALA A C 1
ATOM 2522 O O . ALA A 1 332 ? 23.490 -13.490 1.050 1.00 29.16 332 ALA A O 1
ATOM 2523 N N . PRO A 1 333 ? 25.160 -12.132 1.735 1.00 34.53 333 PRO A N 1
ATOM 2524 C CA . PRO A 1 333 ? 25.730 -11.925 0.403 1.00 34.53 333 PRO A CA 1
ATOM 2525 C C . PRO A 1 333 ? 26.484 -13.165 -0.108 1.00 34.53 333 PRO A C 1
ATOM 2527 O O . PRO A 1 333 ? 27.176 -13.850 0.644 1.00 34.53 333 PRO A O 1
ATOM 2530 N N . ALA A 1 334 ? 26.342 -13.454 -1.404 1.00 28.80 334 ALA A N 1
ATOM 2531 C CA . ALA A 1 334 ? 27.026 -14.550 -2.086 1.00 28.80 334 ALA A CA 1
ATOM 2532 C C . ALA A 1 334 ? 28.448 -14.145 -2.515 1.00 28.80 334 ALA A C 1
ATOM 2534 O O . ALA A 1 334 ? 28.648 -13.080 -3.096 1.00 28.80 334 ALA A O 1
ATOM 2535 N N . VAL A 1 335 ? 29.415 -15.025 -2.251 1.00 26.23 335 VAL A N 1
ATOM 2536 C CA . VAL A 1 335 ? 30.815 -14.935 -2.696 1.00 26.23 335 VAL A CA 1
ATOM 2537 C C . VAL A 1 335 ? 30.958 -15.649 -4.048 1.00 26.23 335 VAL A C 1
ATOM 2539 O O . VAL A 1 335 ? 30.345 -16.695 -4.261 1.00 26.23 335 VAL A O 1
ATOM 2542 N N . SER A 1 336 ? 31.740 -15.075 -4.966 1.00 31.91 336 SER A N 1
ATOM 2543 C CA . SER A 1 336 ? 31.949 -15.544 -6.346 1.00 31.91 336 SER A CA 1
ATOM 2544 C C . SER A 1 336 ? 32.893 -16.748 -6.467 1.00 31.91 336 SER A C 1
ATOM 2546 O O . SER A 1 336 ? 33.887 -16.795 -5.745 1.00 31.91 336 SER A O 1
ATOM 2548 N N . ALA A 1 337 ? 32.696 -17.600 -7.481 1.00 25.75 337 ALA A N 1
ATOM 2549 C CA . ALA A 1 337 ? 33.759 -18.397 -8.115 1.00 25.75 337 ALA A CA 1
ATOM 2550 C C . ALA A 1 337 ? 33.347 -18.862 -9.542 1.00 25.75 337 ALA A C 1
ATOM 2552 O O . ALA A 1 337 ? 32.149 -18.889 -9.827 1.00 25.75 337 ALA A O 1
ATOM 2553 N N . PRO A 1 338 ? 34.308 -19.169 -10.445 1.00 28.03 338 PRO A N 1
ATOM 2554 C CA . PRO A 1 338 ? 34.205 -18.909 -11.888 1.00 28.03 338 PRO A CA 1
ATOM 2555 C C . PRO A 1 338 ? 33.950 -20.145 -12.779 1.00 28.03 338 PRO A C 1
ATOM 2557 O O . PRO A 1 338 ? 34.056 -21.289 -12.344 1.00 28.03 338 PRO A O 1
ATOM 2560 N N . ALA A 1 339 ? 33.644 -19.878 -14.055 1.00 27.98 339 ALA A N 1
ATOM 2561 C CA . ALA A 1 339 ? 33.444 -20.848 -15.138 1.00 27.98 339 ALA A CA 1
ATOM 2562 C C . ALA A 1 339 ? 34.757 -21.261 -15.846 1.00 27.98 339 ALA A C 1
ATOM 2564 O O . ALA A 1 339 ? 35.701 -20.466 -15.856 1.00 27.98 339 ALA A O 1
ATOM 2565 N N . PRO A 1 340 ? 34.802 -22.428 -16.526 1.00 27.31 340 PRO A N 1
ATOM 2566 C CA . PRO A 1 340 ? 35.812 -22.738 -17.534 1.00 27.31 340 PRO A CA 1
ATOM 2567 C C . PRO A 1 340 ? 35.287 -22.679 -18.990 1.00 27.31 340 PRO A C 1
ATOM 2569 O O . PRO A 1 340 ? 34.119 -22.939 -19.275 1.00 27.31 340 PRO A O 1
ATOM 2572 N N . SER A 1 341 ? 36.219 -22.321 -19.877 1.00 27.36 341 SER A N 1
ATOM 2573 C CA . SER A 1 341 ? 36.254 -22.265 -21.355 1.00 27.36 341 SER A CA 1
ATOM 2574 C C . SER A 1 341 ? 36.218 -23.676 -22.003 1.00 27.36 341 SER A C 1
ATOM 2576 O O . SER A 1 341 ? 36.287 -24.659 -21.274 1.00 27.36 341 SER A O 1
ATOM 2578 N N . VAL A 1 342 ? 36.032 -23.923 -23.318 1.00 27.22 342 VAL A N 1
ATOM 2579 C CA . VAL A 1 342 ? 36.828 -23.618 -24.548 1.00 27.22 342 VAL A CA 1
ATOM 2580 C C . VAL A 1 342 ? 35.994 -24.072 -25.823 1.00 27.22 342 VAL A C 1
ATOM 2582 O O . VAL A 1 342 ? 34.829 -24.410 -25.635 1.00 27.22 342 VAL A O 1
ATOM 2585 N N . PRO A 1 343 ? 36.507 -24.179 -27.086 1.00 32.47 343 PRO A N 1
ATOM 2586 C CA . PRO A 1 343 ? 36.414 -23.254 -28.238 1.00 32.47 343 PRO A CA 1
ATOM 2587 C C . PRO A 1 343 ? 35.589 -23.724 -29.478 1.00 32.47 343 PRO A C 1
ATOM 2589 O O . PRO A 1 343 ? 35.020 -24.809 -29.524 1.00 32.47 343 PRO A O 1
ATOM 2592 N N . ALA A 1 344 ? 35.599 -22.850 -30.496 1.00 27.59 344 ALA A N 1
ATOM 2593 C CA . ALA A 1 344 ? 35.043 -22.908 -31.857 1.00 27.59 344 ALA A CA 1
ATOM 2594 C C . ALA A 1 344 ? 35.740 -23.862 -32.859 1.00 27.59 344 ALA A C 1
ATOM 2596 O O . ALA A 1 344 ? 36.888 -24.229 -32.619 1.00 27.59 344 ALA A O 1
ATOM 2597 N N . ALA A 1 345 ? 35.099 -24.125 -34.020 1.00 25.89 345 ALA A N 1
ATOM 2598 C CA . ALA A 1 345 ? 35.718 -24.120 -35.369 1.00 25.89 345 ALA A CA 1
ATOM 2599 C C . ALA A 1 345 ? 34.729 -24.408 -36.541 1.00 25.89 345 ALA A C 1
ATOM 2601 O O . ALA A 1 345 ? 33.749 -25.124 -36.354 1.00 25.89 345 ALA A O 1
ATOM 2602 N N . MET A 1 346 ? 35.136 -23.938 -37.742 1.00 29.03 346 MET A N 1
ATOM 2603 C CA . MET A 1 346 ? 34.794 -24.312 -39.148 1.00 29.03 346 MET A CA 1
ATOM 2604 C C . MET A 1 346 ? 33.607 -23.574 -39.818 1.00 29.03 346 MET A C 1
ATOM 2606 O O . MET A 1 346 ? 32.480 -23.692 -39.355 1.00 29.03 346 MET A O 1
ATOM 2610 N N . GLU A 1 347 ? 33.771 -22.645 -40.782 1.00 28.14 347 GLU A N 1
ATOM 2611 C CA . GLU A 1 347 ? 34.358 -22.646 -42.160 1.00 28.14 347 GLU A CA 1
ATOM 2612 C C . GLU A 1 347 ? 33.557 -23.434 -43.226 1.00 28.14 347 GLU A C 1
ATOM 2614 O O . GLU A 1 347 ? 33.472 -24.653 -43.129 1.00 28.14 347 GLU A O 1
ATOM 2619 N N . LEU A 1 348 ? 32.985 -22.766 -44.251 1.00 27.80 348 LEU A N 1
ATOM 2620 C CA . LEU A 1 348 ? 33.553 -22.516 -45.605 1.00 27.80 348 LEU A CA 1
ATOM 2621 C C . LEU A 1 348 ? 32.457 -22.284 -46.695 1.00 27.80 348 LEU A C 1
ATOM 2623 O O . LEU A 1 348 ? 31.344 -22.792 -46.593 1.00 27.80 348 LEU A O 1
ATOM 2627 N N . ASP A 1 349 ? 32.866 -21.573 -47.755 1.00 27.52 349 ASP A N 1
ATOM 2628 C CA . ASP A 1 349 ? 32.408 -21.565 -49.164 1.00 27.52 349 ASP A CA 1
ATOM 2629 C C . ASP A 1 349 ? 31.296 -20.628 -49.717 1.00 27.52 349 ASP A C 1
ATOM 2631 O O . ASP A 1 349 ? 30.089 -20.795 -49.556 1.00 27.52 349 ASP A O 1
ATOM 2635 N N . THR A 1 350 ? 31.807 -19.656 -50.486 1.00 26.39 350 THR A N 1
ATOM 2636 C CA . THR A 1 350 ? 31.318 -18.888 -51.656 1.00 26.39 350 THR A CA 1
ATOM 2637 C C . THR A 1 350 ? 31.190 -19.777 -52.932 1.00 26.39 350 THR A C 1
ATOM 2639 O O . THR A 1 350 ? 31.463 -20.968 -52.811 1.00 26.39 350 THR A O 1
ATOM 2642 N N . PRO A 1 351 ? 30.926 -19.308 -54.193 1.00 40.22 351 PRO A N 1
ATOM 2643 C CA . PRO A 1 351 ? 30.437 -18.034 -54.791 1.00 40.22 351 PRO A CA 1
ATOM 2644 C C . PRO A 1 351 ? 29.348 -18.293 -55.917 1.00 40.22 351 PRO A C 1
ATOM 2646 O O . PRO A 1 351 ? 28.531 -19.190 -55.730 1.00 40.22 351 PRO A O 1
ATOM 2649 N N . PRO A 1 352 ? 29.318 -17.629 -57.111 1.00 52.47 352 PRO A N 1
ATOM 2650 C CA . PRO A 1 352 ? 28.768 -16.289 -57.431 1.00 52.47 352 PRO A CA 1
ATOM 2651 C C . PRO A 1 352 ? 27.828 -16.256 -58.679 1.00 52.47 352 PRO A C 1
ATOM 2653 O O . PRO A 1 352 ? 27.617 -17.283 -59.315 1.00 52.47 352 PRO A O 1
ATOM 2656 N N . ALA A 1 353 ? 27.336 -15.061 -59.074 1.00 25.97 353 ALA A N 1
ATOM 2657 C CA . ALA A 1 353 ? 27.327 -14.501 -60.460 1.00 25.97 353 ALA A CA 1
ATOM 2658 C C . ALA A 1 353 ? 26.333 -13.312 -60.584 1.00 25.97 353 ALA A C 1
ATOM 2660 O O . ALA A 1 353 ? 25.159 -13.456 -60.264 1.00 25.97 353 ALA A O 1
ATOM 2661 N N . SER A 1 354 ? 26.824 -12.090 -60.856 1.00 28.53 354 SER A N 1
ATOM 2662 C CA . SER A 1 354 ? 26.763 -11.351 -62.149 1.00 28.53 354 SER A CA 1
ATOM 2663 C C . SER A 1 354 ? 25.371 -10.791 -62.507 1.00 28.53 354 SER A C 1
ATOM 2665 O O . SER A 1 354 ? 24.434 -11.544 -62.720 1.00 28.53 354 SER A O 1
ATOM 2667 N N . ALA A 1 355 ? 25.147 -9.475 -62.402 1.00 27.17 355 ALA A N 1
ATOM 2668 C CA . ALA A 1 355 ? 25.502 -8.391 -63.342 1.00 27.17 355 ALA A CA 1
ATOM 2669 C C . ALA A 1 355 ? 24.441 -8.180 -64.439 1.00 27.17 355 ALA A C 1
ATOM 2671 O O . ALA A 1 355 ? 24.148 -9.111 -65.178 1.00 27.17 355 ALA A O 1
ATOM 2672 N N . MET A 1 356 ? 23.912 -6.955 -64.552 1.00 30.09 356 MET A N 1
ATOM 2673 C CA . MET A 1 356 ? 23.801 -6.182 -65.802 1.00 30.09 356 MET A CA 1
ATOM 2674 C C . MET A 1 356 ? 23.081 -4.848 -65.544 1.00 30.09 356 MET A C 1
ATOM 2676 O O . MET A 1 356 ? 21.924 -4.809 -65.130 1.00 30.09 356 MET A O 1
ATOM 2680 N N . GLU A 1 357 ? 23.810 -3.766 -65.799 1.00 31.66 357 GLU A N 1
ATOM 2681 C CA . GLU A 1 357 ? 23.351 -2.380 -65.894 1.00 31.66 357 GLU A CA 1
ATOM 2682 C C . GLU A 1 357 ? 22.870 -2.073 -67.321 1.00 31.66 357 GLU A C 1
ATOM 2684 O O . GLU A 1 357 ? 23.354 -2.686 -68.273 1.00 31.66 357 GLU A O 1
ATOM 2689 N N . VAL A 1 358 ? 21.986 -1.076 -67.472 1.00 30.88 358 VAL A N 1
ATOM 2690 C CA . VAL A 1 358 ? 21.786 -0.330 -68.728 1.00 30.88 358 VAL A CA 1
ATOM 2691 C C . VAL A 1 358 ? 21.541 1.158 -68.410 1.00 30.88 358 VAL A C 1
ATOM 2693 O O . VAL A 1 358 ? 20.502 1.540 -67.874 1.00 30.88 358 VAL A O 1
ATOM 2696 N N . GLU A 1 359 ? 22.550 1.962 -68.744 1.00 28.84 359 GLU A N 1
ATOM 2697 C CA . GLU A 1 359 ? 22.599 3.408 -69.043 1.00 28.84 359 GLU A CA 1
ATOM 2698 C C . GLU A 1 359 ? 21.581 3.825 -70.147 1.00 28.84 359 GLU A C 1
ATOM 2700 O O . GLU A 1 359 ? 21.264 3.004 -70.996 1.00 28.84 359 GLU A O 1
ATOM 2705 N N . THR A 1 360 ? 21.037 5.044 -70.338 1.00 26.56 360 THR A N 1
ATOM 2706 C CA . THR A 1 360 ? 21.611 6.413 -70.337 1.00 26.56 360 THR A CA 1
ATOM 2707 C C . THR A 1 360 ? 20.525 7.493 -70.640 1.00 26.56 360 THR A C 1
ATOM 2709 O O . THR A 1 360 ? 19.672 7.260 -71.489 1.00 26.56 360 THR A O 1
ATOM 2712 N N . ALA A 1 361 ? 20.654 8.682 -70.006 1.00 28.92 361 ALA A N 1
ATOM 2713 C CA . ALA A 1 361 ? 20.595 10.086 -70.528 1.00 28.92 361 ALA A CA 1
ATOM 2714 C C . ALA A 1 361 ? 19.334 10.698 -71.250 1.00 28.92 361 ALA A C 1
ATOM 2716 O O . ALA A 1 361 ? 18.492 9.962 -71.745 1.00 28.92 361 ALA A O 1
ATOM 2717 N N . PRO A 1 362 ? 19.247 12.042 -71.501 1.00 38.34 362 PRO A N 1
ATOM 2718 C CA . PRO A 1 362 ? 19.354 13.211 -70.589 1.00 38.34 362 PRO A CA 1
ATOM 2719 C C . PRO A 1 362 ? 18.310 14.374 -70.815 1.00 38.34 362 PRO A C 1
ATOM 2721 O O . PRO A 1 362 ? 17.688 14.456 -71.865 1.00 38.34 362 PRO A O 1
ATOM 2724 N N . ALA A 1 363 ? 18.195 15.269 -69.805 1.00 32.81 363 ALA A N 1
ATOM 2725 C CA . ALA A 1 363 ? 17.917 16.743 -69.700 1.00 32.81 363 ALA A CA 1
ATOM 2726 C C . ALA A 1 363 ? 17.019 17.537 -70.718 1.00 32.81 363 ALA A C 1
ATOM 2728 O O . ALA A 1 363 ? 16.979 17.186 -71.893 1.00 32.81 363 ALA A O 1
ATOM 2729 N N . PRO A 1 364 ? 16.354 18.674 -70.336 1.00 38.00 364 PRO A N 1
ATOM 2730 C CA . PRO A 1 364 ? 17.052 19.952 -70.068 1.00 38.00 364 PRO A CA 1
ATOM 2731 C C . PRO A 1 364 ? 16.473 20.887 -68.962 1.00 38.00 364 PRO A C 1
ATOM 2733 O O . PRO A 1 364 ? 15.430 20.662 -68.359 1.00 38.00 364 PRO A O 1
ATOM 2736 N N . SER A 1 365 ? 17.250 21.946 -68.729 1.00 33.72 365 SER A N 1
ATOM 2737 C CA . SER A 1 365 ? 17.440 22.881 -67.603 1.00 33.72 365 SER A CA 1
ATOM 2738 C C . SER A 1 365 ? 16.790 24.272 -67.728 1.00 33.72 365 SER A C 1
ATOM 2740 O O . SER A 1 365 ? 16.685 24.751 -68.851 1.00 33.72 365 SER A O 1
ATOM 2742 N N . VAL A 1 366 ? 16.569 24.990 -66.605 1.00 33.53 366 VAL A N 1
ATOM 2743 C CA . VAL A 1 366 ? 16.695 26.476 -66.455 1.00 33.53 366 VAL A CA 1
ATOM 2744 C C . VAL A 1 366 ? 16.909 26.848 -64.946 1.00 33.53 366 VAL A C 1
ATOM 2746 O O . VAL A 1 366 ? 16.728 25.961 -64.115 1.00 33.53 366 VAL A O 1
ATOM 2749 N N . PRO A 1 367 ? 17.303 28.082 -64.534 1.00 36.47 367 PRO A N 1
ATOM 2750 C CA . PRO A 1 367 ? 18.655 28.467 -64.111 1.00 36.47 367 PRO A CA 1
ATOM 2751 C C . PRO A 1 367 ? 18.798 28.917 -62.628 1.00 36.47 367 PRO A C 1
ATOM 2753 O O . PRO A 1 367 ? 17.831 29.135 -61.901 1.00 36.47 367 PRO A O 1
ATOM 2756 N N . GLU A 1 368 ? 20.061 29.072 -62.233 1.00 40.31 368 GLU A N 1
ATOM 2757 C CA . GLU A 1 368 ? 20.668 29.371 -60.922 1.00 40.31 368 GLU A CA 1
ATOM 2758 C C . GLU A 1 368 ? 20.550 30.842 -60.446 1.00 40.31 368 GLU A C 1
ATOM 2760 O O . GLU A 1 368 ? 20.405 31.750 -61.269 1.00 40.31 368 GLU A O 1
ATOM 2765 N N . PRO A 1 369 ? 20.684 31.100 -59.124 1.00 35.78 369 PRO A N 1
ATOM 2766 C CA . PRO A 1 369 ? 21.545 32.206 -58.666 1.00 35.78 369 PRO A CA 1
ATOM 2767 C C . PRO A 1 369 ? 22.365 31.853 -57.382 1.00 35.78 369 PRO A C 1
ATOM 2769 O O . PRO A 1 369 ? 22.142 30.812 -56.767 1.00 35.78 369 PRO A O 1
ATOM 2772 N N . PRO A 1 370 ? 23.292 32.724 -56.930 1.00 40.59 370 PRO A N 1
ATOM 2773 C CA . PRO A 1 370 ? 24.748 32.610 -57.030 1.00 40.59 370 PRO A CA 1
ATOM 2774 C C . PRO A 1 370 ? 25.449 31.958 -55.812 1.00 40.59 370 PRO A C 1
ATOM 2776 O O . PRO A 1 370 ? 24.952 31.962 -54.686 1.00 40.59 370 PRO A O 1
ATOM 2779 N N . ALA A 1 371 ? 26.659 31.449 -56.061 1.00 37.91 371 ALA A N 1
ATOM 2780 C CA . ALA A 1 371 ? 27.480 30.646 -55.155 1.00 37.91 371 ALA A CA 1
ATOM 2781 C C . ALA A 1 371 ? 27.997 31.360 -53.879 1.00 37.91 371 ALA A C 1
ATOM 2783 O O . ALA A 1 371 ? 28.511 32.480 -53.960 1.00 37.91 371 ALA A O 1
ATOM 2784 N N . PRO A 1 372 ? 27.994 30.675 -52.716 1.00 40.94 372 PRO A N 1
ATOM 2785 C CA . PRO A 1 372 ? 28.903 30.950 -51.607 1.00 40.94 372 PRO A CA 1
ATOM 2786 C C . PRO A 1 372 ? 30.279 30.293 -51.844 1.00 40.94 372 PRO A C 1
ATOM 2788 O O . PRO A 1 372 ? 30.393 29.251 -52.487 1.00 40.94 372 PRO A O 1
ATOM 2791 N N . SER A 1 373 ? 31.337 30.918 -51.326 1.00 48.38 373 SER A N 1
ATOM 2792 C CA . SER A 1 373 ? 32.735 30.462 -51.397 1.00 48.38 373 SER A CA 1
ATOM 2793 C C . SER A 1 373 ? 32.920 28.997 -50.957 1.00 48.38 373 SER A C 1
ATOM 2795 O O . SER A 1 373 ? 32.325 28.610 -49.949 1.00 48.38 373 SER A O 1
ATOM 2797 N N . PRO A 1 374 ? 33.758 28.194 -51.645 1.00 54.56 374 PRO A N 1
ATOM 2798 C CA . PRO A 1 374 ? 33.882 26.766 -51.371 1.00 54.56 374 PRO A CA 1
ATOM 2799 C C . PRO A 1 374 ? 34.574 26.503 -50.029 1.00 54.56 374 PRO A C 1
ATOM 2801 O O . PRO A 1 374 ? 35.656 27.025 -49.758 1.00 54.56 374 PRO A O 1
ATOM 2804 N N . ASP A 1 375 ? 33.947 25.658 -49.209 1.00 65.19 375 ASP A N 1
ATOM 2805 C CA . ASP A 1 375 ? 34.537 25.118 -47.985 1.00 65.19 375 ASP A CA 1
ATOM 2806 C C . ASP A 1 375 ? 35.894 24.453 -48.307 1.00 65.19 375 ASP A C 1
ATOM 2808 O O . ASP A 1 375 ? 35.958 23.591 -49.193 1.00 65.19 375 ASP A O 1
ATOM 2812 N N . PRO A 1 376 ? 36.990 24.783 -47.597 1.00 71.62 376 PRO A N 1
ATOM 2813 C CA . PRO A 1 376 ? 38.327 24.250 -47.888 1.00 71.62 376 PRO A CA 1
ATOM 2814 C C . PRO A 1 376 ? 38.405 22.718 -47.763 1.00 71.62 376 PRO A C 1
ATOM 2816 O O . PRO A 1 376 ? 39.183 22.064 -48.464 1.00 71.62 376 PRO A O 1
ATOM 2819 N N . GLY A 1 377 ? 37.561 22.122 -46.915 1.00 73.44 377 GLY A N 1
ATOM 2820 C CA . GLY A 1 377 ? 37.434 20.667 -46.812 1.00 73.44 377 GLY A CA 1
ATOM 2821 C C . GLY A 1 377 ? 36.744 20.032 -48.025 1.00 73.44 377 GLY A C 1
ATOM 2822 O O . GLY A 1 377 ? 37.127 18.942 -48.442 1.00 73.44 377 GLY A O 1
ATOM 2823 N N . LEU A 1 378 ? 35.799 20.735 -48.657 1.00 77.19 378 LEU A N 1
ATOM 2824 C CA . LEU A 1 378 ? 35.149 20.277 -49.887 1.00 77.19 378 LEU A CA 1
ATOM 2825 C C . LEU A 1 378 ? 36.121 20.320 -51.073 1.00 77.19 378 LEU A C 1
ATOM 2827 O O . LEU A 1 378 ? 36.150 19.390 -51.871 1.00 77.19 378 LEU A O 1
ATOM 2831 N N . ALA A 1 379 ? 36.965 21.355 -51.148 1.00 76.62 379 ALA A N 1
ATOM 2832 C CA . ALA A 1 379 ? 38.021 21.453 -52.157 1.00 76.62 379 ALA A CA 1
ATOM 2833 C C . ALA A 1 379 ? 39.058 20.322 -52.022 1.00 76.62 379 ALA A C 1
ATOM 2835 O O . ALA A 1 379 ? 39.543 19.797 -53.022 1.00 76.62 379 ALA A O 1
ATOM 2836 N N . SER A 1 380 ? 39.355 19.909 -50.786 1.00 79.81 380 SER A N 1
ATOM 2837 C CA . SER A 1 380 ? 40.263 18.790 -50.509 1.00 79.81 380 SER A CA 1
ATOM 2838 C C . SER A 1 380 ? 39.674 17.441 -50.942 1.00 79.81 380 SER A C 1
ATOM 2840 O O . SER A 1 380 ? 40.390 16.630 -51.520 1.00 79.81 380 SER A O 1
ATOM 2842 N N . LEU A 1 381 ? 38.374 17.208 -50.724 1.00 77.19 381 LEU A N 1
ATOM 2843 C CA . LEU A 1 381 ? 37.685 16.002 -51.208 1.00 77.19 381 LEU A CA 1
ATOM 2844 C C . LEU A 1 381 ? 37.518 15.993 -52.734 1.00 77.19 381 LEU A C 1
ATOM 2846 O O . LEU A 1 381 ? 37.709 14.949 -53.358 1.00 77.19 381 LEU A O 1
ATOM 2850 N N . ALA A 1 382 ? 37.243 17.153 -53.338 1.00 77.94 382 ALA A N 1
ATOM 2851 C CA . ALA A 1 382 ? 37.162 17.305 -54.789 1.00 77.94 382 ALA A CA 1
ATOM 2852 C C . ALA A 1 382 ? 38.506 16.983 -55.465 1.00 77.94 382 ALA A C 1
ATOM 2854 O O . ALA A 1 382 ? 38.552 16.222 -56.427 1.00 77.94 382 ALA A O 1
ATOM 2855 N N . ALA A 1 383 ? 39.623 17.445 -54.891 1.00 78.00 383 ALA A N 1
ATOM 2856 C CA . ALA A 1 383 ? 40.966 17.099 -55.363 1.00 78.00 383 ALA A CA 1
ATOM 2857 C C . ALA A 1 383 ? 41.284 15.590 -55.273 1.00 78.00 383 ALA A C 1
ATOM 2859 O O . ALA A 1 383 ? 42.139 15.100 -56.008 1.00 78.00 383 ALA A O 1
ATOM 2860 N N . MET A 1 384 ? 40.594 14.850 -54.396 1.00 76.81 384 MET A N 1
ATOM 2861 C CA . MET A 1 384 ? 40.694 13.389 -54.260 1.00 76.81 384 MET A CA 1
ATOM 2862 C C . MET A 1 384 ? 39.665 12.627 -55.118 1.00 76.81 384 MET A C 1
ATOM 2864 O O . MET A 1 384 ? 39.572 11.406 -55.010 1.00 76.81 384 MET A O 1
ATOM 2868 N N . GLY A 1 385 ? 38.902 13.322 -55.970 1.00 75.69 385 GLY A N 1
ATOM 2869 C CA . GLY A 1 385 ? 37.917 12.726 -56.878 1.00 75.69 385 GLY A CA 1
ATOM 2870 C C . GLY A 1 385 ? 36.523 12.513 -56.277 1.00 75.69 385 GLY A C 1
ATOM 2871 O O . GLY A 1 385 ? 35.679 11.888 -56.916 1.00 75.69 385 GLY A O 1
ATOM 2872 N N . PHE A 1 386 ? 36.257 13.027 -55.071 1.00 75.38 386 PHE A N 1
ATOM 2873 C CA . PHE A 1 386 ? 34.941 12.975 -54.431 1.00 75.38 386 PHE A CA 1
ATOM 2874 C C . PHE A 1 386 ? 34.229 14.321 -54.573 1.00 75.38 386 PHE A C 1
ATOM 2876 O O . PHE A 1 386 ? 34.364 15.212 -53.734 1.00 75.38 386 PHE A O 1
ATOM 2883 N N . GLU A 1 387 ? 33.445 14.456 -55.639 1.00 77.25 387 GLU A N 1
ATOM 2884 C CA . GLU A 1 387 ? 32.676 15.664 -55.943 1.00 77.25 387 GLU A CA 1
ATOM 2885 C C . GLU A 1 387 ? 31.165 15.442 -55.757 1.00 77.25 387 GLU A C 1
ATOM 2887 O O . GLU A 1 387 ? 30.651 14.325 -55.841 1.00 77.25 387 GLU A O 1
ATOM 2892 N N . GLY A 1 388 ? 30.427 16.524 -55.494 1.00 78.31 388 GLY A N 1
ATOM 2893 C CA . GLY A 1 388 ? 28.962 16.516 -55.448 1.00 78.31 388 GLY A CA 1
ATOM 2894 C C . GLY A 1 388 ? 28.333 16.469 -54.043 1.00 78.31 388 GLY A C 1
ATOM 2895 O O . GLY A 1 388 ? 29.017 16.592 -53.021 1.00 78.31 388 GLY A O 1
ATOM 2896 N N . PRO A 1 389 ? 26.994 16.316 -53.961 1.00 72.88 389 PRO A N 1
ATOM 2897 C CA . PRO A 1 389 ? 26.235 16.459 -52.714 1.00 72.88 389 PRO A CA 1
ATOM 2898 C C . PRO A 1 389 ? 26.591 15.401 -51.661 1.00 72.88 389 PRO A C 1
ATOM 2900 O O . PRO A 1 389 ? 26.431 15.652 -50.468 1.00 72.88 389 PRO A O 1
ATOM 2903 N N . ALA A 1 390 ? 27.117 14.245 -52.080 1.00 71.62 390 ALA A N 1
ATOM 2904 C CA . ALA A 1 390 ? 27.587 13.195 -51.180 1.00 71.62 390 ALA A CA 1
ATOM 2905 C C . ALA A 1 390 ? 28.842 13.616 -50.394 1.00 71.62 390 ALA A C 1
ATOM 2907 O O . ALA A 1 390 ? 28.902 13.394 -49.186 1.00 71.62 390 ALA A O 1
ATOM 2908 N N . ALA A 1 391 ? 29.803 14.284 -51.044 1.00 76.38 391 ALA A N 1
ATOM 2909 C CA . ALA A 1 391 ? 31.012 14.789 -50.394 1.00 76.38 391 ALA A CA 1
ATOM 2910 C C . ALA A 1 391 ? 30.693 15.933 -49.420 1.00 76.38 391 ALA A C 1
ATOM 2912 O O . ALA A 1 391 ? 31.175 15.936 -48.289 1.00 76.38 391 ALA A O 1
ATOM 2913 N N . ALA A 1 392 ? 29.791 16.842 -49.807 1.00 76.56 392 ALA A N 1
ATOM 2914 C CA . ALA A 1 392 ? 29.306 17.906 -48.926 1.00 76.56 392 ALA A CA 1
ATOM 2915 C C . ALA A 1 392 ? 28.537 17.355 -47.710 1.00 76.56 392 ALA A C 1
ATOM 2917 O O . ALA A 1 392 ? 28.724 17.824 -46.587 1.00 76.56 392 ALA A O 1
ATOM 2918 N N . ALA A 1 393 ? 27.698 16.333 -47.909 1.00 73.38 393 ALA A N 1
ATOM 2919 C CA . ALA A 1 393 ? 26.975 15.671 -46.826 1.00 73.38 393 ALA A CA 1
ATOM 2920 C C . ALA A 1 393 ? 27.915 14.911 -45.877 1.00 73.38 393 ALA A C 1
ATOM 2922 O O . ALA A 1 393 ? 27.719 14.969 -44.663 1.00 73.38 393 ALA A O 1
ATOM 2923 N N . ALA A 1 394 ? 28.942 14.238 -46.407 1.00 73.56 394 ALA A N 1
ATOM 2924 C CA . ALA A 1 394 ? 29.953 13.549 -45.609 1.00 73.56 394 ALA A CA 1
ATOM 2925 C C . ALA A 1 394 ? 30.764 14.535 -44.758 1.00 73.56 394 ALA A C 1
ATOM 2927 O O . ALA A 1 394 ? 30.873 14.332 -43.553 1.00 73.56 394 ALA A O 1
ATOM 2928 N N . LEU A 1 395 ? 31.225 15.640 -45.352 1.00 80.50 395 LEU A N 1
ATOM 2929 C CA . LEU A 1 395 ? 31.996 16.675 -44.660 1.00 80.50 395 LEU A CA 1
ATOM 2930 C C . LEU A 1 395 ? 31.169 17.399 -43.582 1.00 80.50 395 LEU A C 1
ATOM 2932 O O . LEU A 1 395 ? 31.658 17.680 -42.488 1.00 80.50 395 LEU A O 1
ATOM 2936 N N . LYS A 1 396 ? 29.882 17.652 -43.858 1.00 77.38 396 LYS A N 1
ATOM 2937 C CA . LYS A 1 396 ? 28.939 18.214 -42.880 1.00 77.38 396 LYS A CA 1
ATOM 2938 C C . LYS A 1 396 ? 28.667 17.244 -41.726 1.00 77.38 396 LYS A C 1
ATOM 2940 O O . LYS A 1 396 ? 28.551 17.676 -40.583 1.00 77.38 396 LYS A O 1
ATOM 2945 N N . ALA A 1 397 ? 28.574 15.944 -42.010 1.00 72.69 397 ALA A N 1
ATOM 2946 C CA . ALA A 1 397 ? 28.352 14.911 -40.999 1.00 72.69 397 ALA A CA 1
ATOM 2947 C C . ALA A 1 397 ? 29.575 14.673 -40.095 1.00 72.69 397 ALA A C 1
ATOM 2949 O O . ALA A 1 397 ? 29.404 14.221 -38.965 1.00 72.69 397 ALA A O 1
ATOM 2950 N N . THR A 1 398 ? 30.785 14.989 -40.565 1.00 77.00 398 THR A N 1
ATOM 2951 C CA . THR A 1 398 ? 32.044 14.854 -39.810 1.00 77.00 398 THR A CA 1
ATOM 2952 C C . THR A 1 398 ? 32.566 16.183 -39.266 1.00 77.00 398 THR A C 1
ATOM 2954 O O . THR A 1 398 ? 33.730 16.279 -38.888 1.00 77.00 398 THR A O 1
ATOM 2957 N N . ALA A 1 399 ? 31.711 17.211 -39.208 1.00 76.19 399 ALA A N 1
ATOM 2958 C CA . ALA A 1 399 ? 32.046 18.542 -38.695 1.00 76.19 399 ALA A CA 1
ATOM 2959 C C . ALA A 1 399 ? 33.302 19.171 -39.344 1.00 76.19 399 ALA A C 1
ATOM 2961 O O . ALA A 1 399 ? 34.030 19.917 -38.693 1.00 76.19 399 ALA A O 1
ATOM 2962 N N . GLY A 1 400 ? 33.548 18.886 -40.628 1.00 71.56 400 GLY A N 1
ATOM 2963 C CA . GLY A 1 400 ? 34.665 19.447 -41.393 1.00 71.56 400 GLY A CA 1
ATOM 2964 C C . GLY A 1 400 ? 35.950 18.611 -41.405 1.00 71.56 400 GLY A C 1
ATOM 2965 O O . GLY A 1 400 ? 36.920 19.033 -42.032 1.00 71.56 400 GLY A O 1
ATOM 2966 N N . ASP A 1 401 ? 35.982 17.435 -40.767 1.00 78.25 401 ASP A N 1
ATOM 2967 C CA . ASP A 1 401 ? 37.135 16.527 -40.832 1.00 78.25 401 ASP A CA 1
ATOM 2968 C C . ASP A 1 401 ? 37.168 15.769 -42.173 1.00 78.25 401 ASP A C 1
ATOM 2970 O O . ASP A 1 401 ? 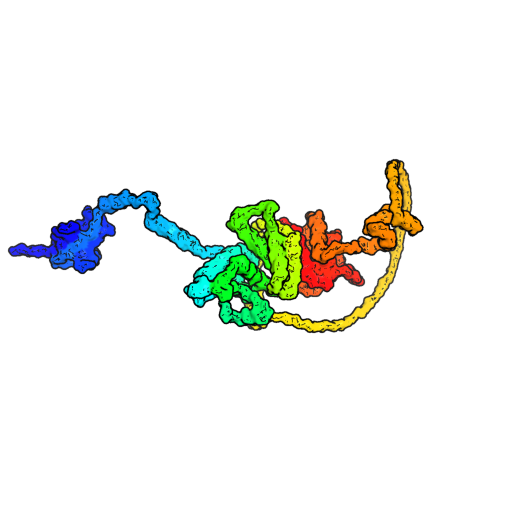36.291 14.946 -42.467 1.00 78.25 401 ASP A O 1
ATOM 2974 N N . VAL A 1 402 ? 38.190 16.065 -42.985 1.00 78.75 402 VAL A N 1
ATOM 2975 C CA . VAL A 1 402 ? 38.392 15.533 -44.342 1.00 78.75 402 VAL A CA 1
ATOM 2976 C C . VAL A 1 402 ? 38.732 14.041 -44.324 1.00 78.75 402 VAL A C 1
ATOM 2978 O O . VAL A 1 402 ? 38.223 13.303 -45.164 1.00 78.75 402 VAL A O 1
ATOM 2981 N N . SER A 1 403 ? 39.533 13.568 -43.362 1.00 74.62 403 SER A N 1
ATOM 2982 C CA . SER A 1 403 ? 39.914 12.148 -43.280 1.00 74.62 403 SER A CA 1
ATOM 2983 C C . SER A 1 403 ? 38.721 11.282 -42.886 1.00 74.62 403 SER A C 1
ATOM 2985 O O . SER A 1 403 ? 38.456 10.262 -43.521 1.00 74.62 403 SER A O 1
ATOM 2987 N N . ALA A 1 404 ? 37.942 11.726 -41.896 1.00 71.44 404 ALA A N 1
ATOM 2988 C CA . ALA A 1 404 ? 36.721 11.035 -41.488 1.00 71.44 404 ALA A CA 1
ATOM 2989 C C . ALA A 1 404 ? 35.634 11.079 -42.580 1.00 71.44 404 ALA A C 1
ATOM 2991 O O . ALA A 1 404 ? 34.875 10.121 -42.753 1.00 71.44 404 ALA A O 1
ATOM 2992 N N . ALA A 1 405 ? 35.551 12.179 -43.341 1.00 74.81 405 ALA A N 1
ATOM 2993 C CA . ALA A 1 405 ? 34.637 12.288 -44.477 1.00 74.81 405 ALA A CA 1
ATOM 2994 C C . ALA A 1 405 ? 35.026 11.329 -45.614 1.00 74.81 405 ALA A C 1
ATOM 2996 O O . ALA A 1 405 ? 34.150 10.708 -46.214 1.00 74.81 405 ALA A O 1
ATOM 2997 N N . LEU A 1 406 ? 36.328 11.170 -45.871 1.00 77.38 406 LEU A N 1
ATOM 2998 C CA . LEU A 1 406 ? 36.867 10.259 -46.878 1.00 77.38 406 LEU A CA 1
ATOM 2999 C C . LEU A 1 406 ? 36.612 8.788 -46.515 1.00 77.38 406 LEU A C 1
ATOM 3001 O O . LEU A 1 406 ? 36.139 8.030 -47.360 1.00 77.38 406 LEU A O 1
ATOM 3005 N N . GLU A 1 407 ? 36.826 8.390 -45.256 1.00 71.81 407 GLU A N 1
ATOM 3006 C CA . GLU A 1 407 ? 36.481 7.036 -44.783 1.00 71.81 407 GLU A CA 1
ATOM 3007 C C . GLU A 1 407 ? 34.987 6.729 -44.955 1.00 71.81 407 GLU A C 1
ATOM 3009 O O . GLU A 1 407 ? 34.607 5.629 -45.363 1.00 71.81 407 GLU A O 1
ATOM 3014 N N . ARG A 1 408 ? 34.127 7.721 -44.701 1.00 69.81 408 ARG A N 1
ATOM 3015 C CA . ARG A 1 408 ? 32.673 7.597 -44.854 1.00 69.81 408 ARG A CA 1
ATOM 3016 C C . ARG A 1 408 ? 32.236 7.466 -46.317 1.00 69.81 408 ARG A C 1
ATOM 3018 O O . ARG A 1 408 ? 31.246 6.791 -46.590 1.00 69.81 408 ARG A O 1
ATOM 3025 N N . LEU A 1 409 ? 32.953 8.105 -47.241 1.00 76.75 409 LEU A N 1
ATOM 3026 C CA . LEU A 1 409 ? 32.698 8.031 -48.683 1.00 76.75 409 LEU A CA 1
ATOM 3027 C C . LEU A 1 409 ? 33.206 6.724 -49.297 1.00 76.75 409 LEU A C 1
ATOM 3029 O O . LEU A 1 409 ? 32.544 6.157 -50.162 1.00 76.75 409 LEU A O 1
ATOM 3033 N N . LEU A 1 410 ? 34.351 6.230 -48.826 1.00 77.94 410 LEU A N 1
ATOM 3034 C CA . LEU A 1 410 ? 34.951 4.977 -49.285 1.00 77.94 410 LEU A CA 1
ATOM 3035 C C . LEU A 1 410 ? 34.220 3.738 -48.755 1.00 77.94 410 LEU A C 1
ATOM 3037 O O . LEU A 1 410 ? 34.305 2.675 -49.368 1.00 77.94 410 LEU A O 1
ATOM 3041 N N . ASN A 1 411 ? 33.496 3.859 -47.637 1.00 68.12 411 ASN A N 1
ATOM 3042 C CA . ASN A 1 411 ? 32.835 2.731 -46.986 1.00 68.12 411 ASN A CA 1
ATOM 3043 C C . ASN A 1 411 ? 31.354 3.031 -46.658 1.00 68.12 411 ASN A C 1
ATOM 3045 O O . ASN A 1 411 ? 30.980 3.173 -45.488 1.00 68.12 411 ASN A O 1
ATOM 3049 N N . PRO A 1 412 ? 30.463 3.103 -47.670 1.00 54.09 412 PRO A N 1
ATOM 3050 C CA . PRO A 1 412 ? 29.051 3.460 -47.481 1.00 54.09 412 PRO A CA 1
ATOM 3051 C C . PRO A 1 412 ? 28.268 2.464 -46.600 1.00 54.09 412 PRO A C 1
ATOM 3053 O O . PRO A 1 412 ? 27.204 2.802 -46.083 1.00 54.09 412 PRO A O 1
ATOM 3056 N N . GLY A 1 413 ? 28.807 1.258 -46.374 1.00 45.16 413 GLY A N 1
ATOM 3057 C CA . GLY A 1 413 ? 28.254 0.242 -45.470 1.00 45.16 413 GLY A CA 1
ATOM 3058 C C . GLY A 1 413 ? 28.623 0.405 -43.987 1.00 45.16 413 GLY A C 1
ATOM 3059 O O . GLY A 1 413 ? 28.013 -0.248 -43.144 1.00 45.16 413 GLY A O 1
ATOM 3060 N N . ALA A 1 414 ? 29.570 1.283 -43.637 1.00 40.22 414 ALA A N 1
ATOM 3061 C CA . ALA A 1 414 ? 29.978 1.527 -42.247 1.00 40.22 414 ALA A CA 1
ATOM 3062 C C . ALA A 1 414 ? 29.083 2.558 -41.519 1.00 40.22 414 ALA A C 1
ATOM 3064 O O . ALA A 1 414 ? 29.212 2.774 -40.316 1.00 40.22 414 ALA A O 1
ATOM 3065 N N . ALA A 1 415 ? 28.138 3.185 -42.231 1.00 35.44 415 ALA A N 1
ATOM 3066 C CA . ALA A 1 415 ? 27.317 4.292 -41.738 1.00 35.44 415 ALA A CA 1
ATOM 3067 C C . ALA A 1 415 ? 25.961 3.886 -41.114 1.00 35.44 415 ALA A C 1
ATOM 3069 O O . ALA A 1 415 ? 25.065 4.725 -41.022 1.00 35.44 415 ALA A O 1
ATOM 3070 N N . VAL A 1 416 ? 25.789 2.636 -40.656 1.00 40.91 416 VAL A N 1
ATOM 3071 C CA . VAL A 1 416 ? 24.604 2.232 -39.856 1.00 40.91 416 VAL A CA 1
ATOM 3072 C C . VAL A 1 416 ? 24.808 2.448 -38.350 1.00 40.91 416 VAL A C 1
ATOM 3074 O O . VAL A 1 416 ? 23.841 2.491 -37.597 1.00 40.91 416 VAL A O 1
ATOM 3077 N N . SER A 1 417 ? 26.029 2.716 -37.895 1.00 37.75 417 SER A N 1
ATOM 3078 C CA . SER A 1 417 ? 26.303 3.071 -36.502 1.00 37.75 417 SER A CA 1
ATOM 3079 C C . SER A 1 417 ? 26.903 4.470 -36.420 1.00 37.75 417 SER A C 1
ATOM 3081 O O . SER A 1 417 ? 28.116 4.636 -36.296 1.00 37.75 417 SER A O 1
ATOM 3083 N N . ALA A 1 418 ? 26.055 5.503 -36.455 1.00 35.88 418 ALA A N 1
ATOM 3084 C CA . ALA A 1 418 ? 26.423 6.710 -35.722 1.00 35.88 418 ALA A CA 1
ATOM 3085 C C . ALA A 1 418 ? 26.655 6.280 -34.260 1.00 35.88 418 ALA A C 1
ATOM 3087 O O . ALA A 1 418 ? 25.828 5.529 -33.734 1.00 35.88 418 ALA A O 1
ATOM 3088 N N . PRO A 1 419 ? 27.751 6.685 -33.596 1.00 42.50 419 PRO A N 1
ATOM 3089 C CA . PRO A 1 419 ? 27.878 6.441 -32.173 1.00 42.50 419 PRO A CA 1
ATOM 3090 C C . PRO A 1 419 ? 26.759 7.239 -31.509 1.00 42.50 419 PRO A C 1
ATOM 3092 O O . PRO A 1 419 ? 26.794 8.467 -31.478 1.00 42.50 419 PRO A O 1
ATOM 3095 N N . GLU A 1 420 ? 25.718 6.549 -31.049 1.00 50.28 420 GLU A N 1
ATOM 3096 C CA . GLU A 1 420 ? 24.665 7.167 -30.258 1.00 50.28 420 GLU A CA 1
ATOM 3097 C C . GLU A 1 420 ? 25.303 7.690 -28.966 1.00 50.28 420 GLU A C 1
ATOM 3099 O O . GLU A 1 420 ? 25.577 6.939 -28.024 1.00 50.28 420 GLU A O 1
ATOM 3104 N N . THR A 1 421 ? 25.618 8.984 -28.958 1.00 57.41 421 THR A N 1
ATOM 3105 C CA . THR A 1 421 ? 26.154 9.684 -27.799 1.00 57.41 421 THR A CA 1
ATOM 3106 C C . THR A 1 421 ? 25.071 9.733 -26.725 1.00 57.41 421 THR A C 1
ATOM 3108 O O . THR A 1 421 ? 23.953 10.192 -26.967 1.00 57.41 421 THR A O 1
ATOM 3111 N N . GLY A 1 422 ? 25.394 9.186 -25.553 1.00 62.94 422 GLY A N 1
ATOM 3112 C CA . GLY A 1 422 ? 24.481 9.083 -24.416 1.00 62.94 422 GLY A CA 1
ATOM 3113 C C . GLY A 1 422 ? 24.625 7.770 -23.647 1.00 62.94 422 GLY A C 1
ATOM 3114 O O . GLY A 1 422 ? 25.212 6.793 -24.131 1.00 62.94 422 GLY A O 1
ATOM 3115 N N . SER A 1 423 ? 24.105 7.741 -22.421 1.00 81.62 423 SER A N 1
ATOM 3116 C CA . SER A 1 423 ? 24.054 6.523 -21.604 1.00 81.62 423 SER A CA 1
ATOM 3117 C C . SER A 1 423 ? 23.180 5.441 -22.269 1.00 81.62 423 SER A C 1
ATOM 3119 O O . SER A 1 423 ? 22.319 5.731 -23.097 1.00 81.62 423 SER A O 1
ATOM 3121 N N . ARG A 1 424 ? 23.361 4.155 -21.921 1.00 81.94 424 ARG A N 1
ATOM 3122 C CA . ARG A 1 424 ? 22.491 3.076 -22.452 1.00 81.94 424 ARG A CA 1
ATOM 3123 C C . ARG A 1 424 ? 21.009 3.332 -22.156 1.00 81.94 424 ARG A C 1
ATOM 3125 O O . ARG A 1 424 ? 20.170 3.017 -22.989 1.00 81.94 424 ARG A O 1
ATOM 3132 N N . GLN A 1 425 ? 20.711 3.930 -21.002 1.00 83.44 425 GLN A N 1
ATOM 3133 C CA . GLN A 1 425 ? 19.356 4.324 -20.616 1.00 83.44 425 GLN A CA 1
ATOM 3134 C C . GLN A 1 425 ? 18.778 5.370 -21.580 1.00 83.44 425 GLN A C 1
ATOM 3136 O O . GLN A 1 425 ? 17.669 5.195 -22.076 1.00 83.44 425 GLN A O 1
ATOM 3141 N N . GLU A 1 426 ? 19.547 6.416 -21.899 1.00 81.69 426 GLU A N 1
ATOM 3142 C CA . GLU A 1 426 ? 19.139 7.455 -22.857 1.00 81.69 426 GLU A CA 1
ATOM 3143 C C . GLU A 1 426 ? 18.871 6.880 -24.246 1.00 81.69 426 GLU A C 1
ATOM 3145 O O . GLU A 1 426 ? 17.915 7.286 -24.902 1.00 81.69 426 GLU A O 1
ATOM 3150 N N . ARG A 1 427 ? 19.667 5.897 -24.681 1.00 85.19 427 ARG A N 1
ATOM 3151 C CA . ARG A 1 427 ? 19.445 5.212 -25.962 1.00 85.19 427 ARG A CA 1
ATOM 3152 C C . ARG A 1 427 ? 18.141 4.421 -25.980 1.00 85.19 427 ARG A C 1
ATOM 3154 O O . ARG A 1 427 ? 17.393 4.518 -26.947 1.00 85.19 427 ARG A O 1
ATOM 3161 N N . VAL A 1 428 ? 17.827 3.697 -24.901 1.00 88.44 428 VAL A N 1
ATOM 3162 C CA . VAL A 1 428 ? 16.549 2.972 -24.764 1.00 88.44 428 VAL A CA 1
ATOM 3163 C C . VAL A 1 428 ? 15.368 3.943 -24.829 1.00 88.44 428 VAL A C 1
ATOM 3165 O O . VAL A 1 428 ? 14.408 3.702 -25.561 1.00 88.44 428 VAL A O 1
ATOM 3168 N N . LEU A 1 429 ? 15.443 5.062 -24.106 1.00 85.56 429 LEU A N 1
ATOM 3169 C CA . LEU A 1 429 ? 14.374 6.061 -24.070 1.00 85.56 429 LEU A CA 1
ATOM 3170 C C . LEU A 1 429 ? 14.220 6.804 -25.400 1.00 85.56 429 LEU A C 1
ATOM 3172 O O . LEU A 1 429 ? 13.097 6.976 -25.866 1.00 85.56 429 LEU A O 1
ATOM 3176 N N . ARG A 1 430 ? 15.324 7.180 -26.056 1.00 83.62 430 ARG A N 1
ATOM 3177 C CA . ARG A 1 430 ? 15.299 7.807 -27.385 1.00 83.62 430 ARG A CA 1
ATOM 3178 C C . ARG A 1 430 ? 14.719 6.859 -28.431 1.00 83.62 430 ARG A C 1
ATOM 3180 O O . ARG A 1 430 ? 13.797 7.248 -29.134 1.00 83.62 430 ARG A O 1
ATOM 3187 N N . ALA A 1 431 ? 15.179 5.609 -28.481 1.00 86.38 431 ALA A N 1
ATOM 3188 C CA . ALA A 1 431 ? 14.643 4.611 -29.407 1.00 86.38 431 ALA A CA 1
ATOM 3189 C C . ALA A 1 431 ? 13.149 4.336 -29.159 1.00 86.38 431 ALA A C 1
ATOM 3191 O O . ALA A 1 431 ? 12.384 4.163 -30.107 1.00 86.38 431 ALA A O 1
ATOM 3192 N N . SER A 1 432 ? 12.718 4.349 -27.894 1.00 87.31 432 SER A N 1
ATOM 3193 C CA . SER A 1 432 ? 11.298 4.243 -27.542 1.00 87.31 432 SER A CA 1
ATOM 3194 C C . SER A 1 432 ? 10.520 5.476 -28.004 1.00 87.31 432 SER A C 1
ATOM 3196 O O . SER A 1 432 ? 9.469 5.328 -28.614 1.00 87.31 432 SER A O 1
ATOM 3198 N N . SER A 1 433 ? 11.040 6.686 -27.783 1.00 84.62 433 SER A N 1
ATOM 3199 C CA . SER A 1 433 ? 10.415 7.941 -28.224 1.00 84.62 433 SER A CA 1
ATOM 3200 C C . SER A 1 433 ? 10.305 8.037 -29.750 1.00 84.62 433 SER A C 1
ATOM 3202 O O . SER A 1 433 ? 9.265 8.453 -30.256 1.00 84.62 433 SER A O 1
ATOM 3204 N N . ASP A 1 434 ? 11.326 7.592 -30.483 1.00 83.81 434 ASP A N 1
ATOM 3205 C CA . ASP A 1 434 ? 11.302 7.498 -31.945 1.00 83.81 434 ASP A CA 1
ATOM 3206 C C . ASP A 1 434 ? 10.235 6.497 -32.416 1.00 83.81 434 ASP A C 1
ATOM 3208 O O . ASP A 1 434 ? 9.558 6.729 -33.416 1.00 83.81 434 ASP A O 1
ATOM 3212 N N . LEU A 1 435 ? 10.050 5.391 -31.685 1.00 84.62 435 LEU A N 1
ATOM 3213 C CA . LEU A 1 435 ? 9.000 4.412 -31.967 1.00 84.62 435 LEU A CA 1
ATOM 3214 C C . LEU A 1 435 ? 7.601 4.971 -31.651 1.00 84.62 435 LEU A C 1
ATOM 3216 O O . LEU A 1 435 ? 6.666 4.739 -32.414 1.00 84.62 435 LEU A O 1
ATOM 3220 N N . HIS A 1 436 ? 7.472 5.756 -30.580 1.00 82.75 436 HIS A N 1
ATOM 3221 C CA . HIS A 1 436 ? 6.258 6.498 -30.224 1.00 82.75 436 HIS A CA 1
ATOM 3222 C C . HIS A 1 436 ? 5.863 7.514 -31.296 1.00 82.75 436 HIS A C 1
ATOM 3224 O O . HIS A 1 436 ? 4.691 7.608 -31.657 1.00 82.75 436 HIS A O 1
ATOM 3230 N N . ALA A 1 437 ? 6.839 8.226 -31.864 1.00 82.44 437 ALA A N 1
ATOM 3231 C CA . ALA A 1 437 ? 6.610 9.213 -32.917 1.00 82.44 437 ALA A CA 1
ATOM 3232 C C . ALA A 1 437 ? 6.013 8.608 -34.204 1.00 82.44 437 ALA A C 1
ATOM 3234 O O . ALA A 1 437 ? 5.400 9.324 -34.994 1.00 82.44 437 ALA A O 1
ATOM 3235 N N . LEU A 1 438 ? 6.157 7.294 -34.411 1.00 79.12 438 LEU A N 1
ATOM 3236 C CA . LEU A 1 438 ? 5.589 6.582 -35.559 1.00 79.12 438 LEU A CA 1
ATOM 3237 C C . LEU A 1 438 ? 4.090 6.266 -35.399 1.00 79.12 438 LEU A C 1
ATOM 3239 O O . LEU A 1 438 ? 3.442 5.950 -36.395 1.00 79.12 438 LEU A O 1
ATOM 3243 N N . GLY A 1 439 ? 3.521 6.376 -34.193 1.00 78.81 439 GLY A N 1
ATOM 3244 C CA . GLY A 1 439 ? 2.079 6.263 -33.939 1.00 78.81 439 GLY A CA 1
ATOM 3245 C C . GLY A 1 439 ? 1.483 4.864 -34.173 1.00 78.81 439 GLY A C 1
ATOM 3246 O O . GLY A 1 439 ? 2.105 3.843 -33.889 1.00 78.81 439 GLY A O 1
ATOM 3247 N N . ALA A 1 440 ? 0.255 4.807 -34.708 1.00 74.44 440 ALA A N 1
ATOM 3248 C CA . ALA A 1 440 ? -0.523 3.576 -34.929 1.00 74.44 440 ALA A CA 1
ATOM 3249 C C . ALA A 1 440 ? 0.239 2.385 -35.570 1.00 74.44 440 ALA A C 1
ATOM 3251 O O . ALA A 1 440 ? 0.116 1.269 -35.061 1.00 74.44 440 ALA A O 1
ATOM 3252 N N . PRO A 1 441 ? 1.064 2.547 -36.629 1.00 74.62 441 PRO A N 1
ATOM 3253 C CA . PRO A 1 441 ? 1.794 1.419 -37.220 1.00 74.62 441 PRO A CA 1
ATOM 3254 C C . PRO A 1 441 ? 2.835 0.784 -36.279 1.00 74.62 441 PRO A C 1
ATOM 3256 O O . PRO A 1 441 ? 3.268 -0.342 -36.538 1.00 74.62 441 PRO A O 1
ATOM 3259 N N . ALA A 1 442 ? 3.229 1.470 -35.201 1.00 79.25 442 ALA A N 1
ATOM 3260 C CA . ALA A 1 442 ? 4.194 0.988 -34.219 1.00 79.25 442 ALA A CA 1
ATOM 3261 C C . ALA A 1 442 ? 3.561 0.239 -33.031 1.00 79.25 442 ALA A C 1
ATOM 3263 O O . ALA A 1 442 ? 4.294 -0.404 -32.282 1.00 79.25 442 ALA A O 1
ATOM 3264 N N . GLN A 1 443 ? 2.232 0.227 -32.879 1.00 83.69 443 GLN A N 1
ATOM 3265 C CA . GLN A 1 443 ? 1.553 -0.479 -31.777 1.00 83.69 443 GLN A CA 1
ATOM 3266 C C . GLN A 1 443 ? 1.790 -2.000 -31.833 1.00 83.69 443 GLN A C 1
ATOM 3268 O O . GLN A 1 443 ? 2.159 -2.627 -30.839 1.00 83.69 443 GLN A O 1
ATOM 3273 N N . GLU A 1 444 ? 1.688 -2.606 -33.024 1.00 83.88 444 GLU A N 1
ATOM 3274 C CA . GLU A 1 444 ? 1.994 -4.035 -33.219 1.00 83.88 444 GLU A CA 1
ATOM 3275 C C . GLU A 1 444 ? 3.479 -4.360 -32.979 1.00 83.88 444 GLU A C 1
ATOM 3277 O O . GLU A 1 444 ? 3.832 -5.453 -32.512 1.00 83.88 444 GLU A O 1
ATOM 3282 N N . ALA A 1 445 ? 4.365 -3.413 -33.304 1.00 85.00 445 ALA A N 1
ATOM 3283 C CA . ALA A 1 445 ? 5.793 -3.534 -33.041 1.00 85.00 445 ALA A CA 1
ATOM 3284 C C . ALA A 1 445 ? 6.077 -3.467 -31.540 1.00 85.00 445 ALA A C 1
ATOM 3286 O O . ALA A 1 445 ? 6.774 -4.341 -31.028 1.00 85.00 445 ALA A O 1
ATOM 3287 N N . ALA A 1 446 ? 5.481 -2.506 -30.832 1.00 86.62 446 ALA A N 1
ATOM 3288 C CA . ALA A 1 446 ? 5.591 -2.356 -29.388 1.00 86.62 446 ALA A CA 1
ATOM 3289 C C . ALA A 1 446 ? 5.080 -3.603 -28.657 1.00 86.62 446 ALA A C 1
ATOM 3291 O O . ALA A 1 446 ? 5.785 -4.132 -27.805 1.00 86.62 446 ALA A O 1
ATOM 3292 N N . ALA A 1 447 ? 3.937 -4.168 -29.061 1.00 87.44 447 ALA A N 1
ATOM 3293 C CA . ALA A 1 447 ? 3.419 -5.409 -28.480 1.00 87.44 447 ALA A CA 1
ATOM 3294 C C . ALA A 1 447 ? 4.374 -6.601 -28.691 1.00 87.44 447 ALA A C 1
ATOM 3296 O O . ALA A 1 447 ? 4.598 -7.409 -27.786 1.00 87.44 447 ALA A O 1
ATOM 3297 N N . THR A 1 448 ? 4.984 -6.696 -29.879 1.00 88.44 448 THR A N 1
ATOM 3298 C CA . THR A 1 448 ? 5.975 -7.739 -30.185 1.00 88.44 448 THR A CA 1
ATOM 3299 C C . THR A 1 448 ? 7.253 -7.558 -29.361 1.00 88.44 448 THR A C 1
ATOM 3301 O O . THR A 1 448 ? 7.774 -8.535 -28.824 1.00 88.44 448 THR A O 1
ATOM 3304 N N . LEU A 1 449 ? 7.750 -6.326 -29.237 1.00 89.25 449 LEU A N 1
ATOM 3305 C CA . LEU A 1 449 ? 8.941 -6.000 -28.454 1.00 89.25 449 LEU A CA 1
ATOM 3306 C C . LEU A 1 449 ? 8.706 -6.241 -26.961 1.00 89.25 449 LEU A C 1
ATOM 3308 O O . LEU A 1 449 ? 9.514 -6.919 -26.338 1.00 89.25 449 LEU A O 1
ATOM 3312 N N . THR A 1 450 ? 7.572 -5.808 -26.407 1.00 89.81 450 THR A N 1
ATOM 3313 C CA . THR A 1 450 ? 7.169 -6.095 -25.022 1.00 89.81 450 THR A CA 1
ATOM 3314 C C . THR A 1 450 ? 7.186 -7.598 -24.746 1.00 89.81 450 THR A C 1
ATOM 3316 O O . THR A 1 450 ? 7.783 -8.029 -23.764 1.00 89.81 450 THR A O 1
ATOM 3319 N N . ALA A 1 451 ? 6.642 -8.423 -25.650 1.00 87.75 451 ALA A N 1
ATOM 3320 C CA . ALA A 1 451 ? 6.688 -9.879 -25.506 1.00 87.75 451 ALA A CA 1
ATOM 3321 C C . ALA A 1 451 ? 8.120 -10.448 -25.548 1.00 87.75 451 ALA A C 1
ATOM 3323 O O . ALA A 1 451 ? 8.441 -11.364 -24.789 1.00 87.75 451 ALA A O 1
ATOM 3324 N N . ILE A 1 452 ? 8.988 -9.919 -26.416 1.00 87.75 452 ILE A N 1
ATOM 3325 C CA . ILE A 1 452 ? 10.403 -10.317 -26.490 1.00 87.75 452 ILE A CA 1
ATOM 3326 C C . ILE A 1 452 ? 11.124 -9.972 -25.182 1.00 87.75 452 ILE A C 1
ATOM 3328 O O . ILE A 1 452 ? 11.780 -10.839 -24.608 1.00 87.75 452 ILE A O 1
ATOM 3332 N N . LEU A 1 453 ? 10.961 -8.745 -24.682 1.00 88.94 453 LEU A N 1
ATOM 3333 C CA . LEU A 1 453 ? 11.605 -8.270 -23.456 1.00 88.94 453 LEU A CA 1
ATOM 3334 C C . LEU A 1 453 ? 11.112 -9.044 -22.223 1.00 88.94 453 LEU A C 1
ATOM 3336 O O . LEU A 1 453 ? 11.925 -9.516 -21.434 1.00 88.94 453 LEU A O 1
ATOM 3340 N N . THR A 1 454 ? 9.801 -9.279 -22.099 1.00 86.69 454 THR A N 1
ATOM 3341 C CA . THR A 1 454 ? 9.226 -10.089 -21.010 1.00 86.69 454 THR A CA 1
ATOM 3342 C C . THR A 1 454 ? 9.716 -11.537 -21.037 1.00 86.69 454 THR A C 1
ATOM 3344 O O . THR A 1 454 ? 9.974 -12.122 -19.987 1.00 86.69 454 THR A O 1
ATOM 3347 N N . ASN A 1 455 ? 9.858 -12.142 -22.219 1.00 85.81 455 ASN A N 1
ATOM 3348 C CA . ASN A 1 455 ? 10.380 -13.505 -22.324 1.00 85.81 455 ASN A CA 1
ATOM 3349 C C . ASN A 1 455 ? 11.884 -13.566 -22.027 1.00 85.81 455 ASN A C 1
ATOM 3351 O O . ASN A 1 455 ? 12.343 -14.534 -21.420 1.00 85.81 455 ASN A O 1
ATOM 3355 N N . ALA A 1 456 ? 12.638 -12.528 -22.391 1.00 83.19 456 ALA A N 1
ATOM 3356 C CA . ALA A 1 456 ? 14.056 -12.418 -22.074 1.00 83.19 456 ALA A CA 1
ATOM 3357 C C . ALA A 1 456 ? 14.319 -12.286 -20.558 1.00 83.19 456 ALA A C 1
ATOM 3359 O O . ALA A 1 456 ? 15.299 -12.843 -20.063 1.00 83.19 456 ALA A O 1
ATOM 3360 N N . GLU A 1 457 ? 13.423 -11.638 -19.802 1.00 78.19 457 GLU A N 1
ATOM 3361 C CA . GLU A 1 457 ? 13.490 -11.551 -18.330 1.00 78.19 457 GLU A CA 1
ATOM 3362 C C . GLU A 1 457 ? 13.319 -12.913 -17.629 1.00 78.19 457 GLU A C 1
ATOM 3364 O O . GLU A 1 457 ? 13.867 -13.121 -16.547 1.00 78.19 457 GLU A O 1
ATOM 3369 N N . ARG A 1 458 ? 12.598 -13.869 -18.237 1.00 75.88 458 ARG A N 1
ATOM 3370 C CA . ARG A 1 458 ? 12.320 -15.197 -17.647 1.00 75.88 458 ARG A CA 1
ATOM 3371 C C . ARG A 1 458 ? 13.536 -16.137 -17.624 1.00 75.88 458 ARG A C 1
ATOM 3373 O O . ARG A 1 458 ? 13.481 -17.179 -16.978 1.00 75.88 458 ARG A O 1
ATOM 3380 N N . GLY A 1 459 ? 14.633 -15.770 -18.290 1.00 66.06 459 GLY A N 1
ATOM 3381 C CA . GLY A 1 459 ? 15.951 -16.389 -18.110 1.00 66.06 459 GLY A CA 1
ATOM 3382 C C . GLY A 1 459 ? 16.253 -17.653 -18.925 1.00 66.06 459 GLY A C 1
ATOM 3383 O O . GLY A 1 459 ? 17.378 -18.140 -18.846 1.00 66.06 459 GLY A O 1
ATOM 3384 N N . GLU A 1 460 ? 15.329 -18.177 -19.736 1.00 76.38 460 GLU A N 1
ATOM 3385 C CA . GLU A 1 460 ? 15.618 -19.334 -20.601 1.00 76.38 460 GLU A CA 1
ATOM 3386 C C . GLU A 1 460 ? 16.421 -18.918 -21.851 1.00 76.38 460 GLU A C 1
ATOM 3388 O O . GLU A 1 460 ? 16.036 -17.994 -22.570 1.00 76.38 460 GLU A O 1
ATOM 3393 N N . GLU A 1 461 ? 17.502 -19.641 -22.168 1.00 70.31 461 GLU A N 1
ATOM 3394 C CA . GLU A 1 461 ? 18.423 -19.323 -23.282 1.00 70.31 461 GLU A CA 1
ATOM 3395 C C . GLU A 1 461 ? 17.734 -19.218 -24.654 1.00 70.31 461 GLU A C 1
ATOM 3397 O O . GLU A 1 461 ? 18.124 -18.415 -25.502 1.00 70.31 461 GLU A O 1
ATOM 3402 N N . LYS A 1 462 ? 16.637 -19.957 -24.864 1.00 76.00 462 LYS A N 1
ATOM 3403 C CA . LYS A 1 462 ? 15.848 -19.889 -26.104 1.00 76.00 462 LYS A CA 1
ATOM 3404 C C . LYS A 1 462 ? 15.163 -18.532 -26.327 1.00 76.00 462 LYS A C 1
ATOM 3406 O O . LYS A 1 462 ? 14.883 -18.188 -27.470 1.00 76.00 462 LYS A O 1
ATOM 3411 N N . PHE A 1 463 ? 14.891 -17.772 -25.262 1.00 78.56 463 PHE A N 1
ATOM 3412 C CA . PHE A 1 463 ? 14.226 -16.463 -25.323 1.00 78.56 463 PHE A CA 1
ATOM 3413 C C . PHE A 1 463 ? 15.201 -15.285 -25.355 1.00 78.56 463 PHE A C 1
ATOM 3415 O O . PHE A 1 463 ? 14.790 -14.149 -25.578 1.00 78.56 463 PHE A O 1
ATOM 3422 N N . LYS A 1 464 ? 16.500 -15.555 -25.198 1.00 81.44 464 LYS A N 1
ATOM 3423 C CA . LYS A 1 464 ? 17.573 -14.568 -25.359 1.00 81.44 464 LYS A CA 1
ATOM 3424 C C . LYS A 1 464 ? 18.013 -14.408 -26.813 1.00 81.44 464 LYS A C 1
ATOM 3426 O O . LYS A 1 464 ? 18.909 -13.620 -27.088 1.00 81.44 464 LYS A O 1
ATOM 3431 N N . ARG A 1 465 ? 17.406 -15.144 -27.751 1.00 84.06 465 ARG A N 1
ATOM 3432 C CA . ARG A 1 465 ? 17.737 -15.113 -29.181 1.00 84.06 465 ARG A CA 1
ATOM 3433 C C . ARG A 1 465 ? 16.496 -14.800 -30.012 1.00 84.06 465 ARG A C 1
ATOM 3435 O O . ARG A 1 465 ? 15.480 -15.480 -29.907 1.00 84.06 465 ARG A O 1
ATOM 3442 N N . VAL A 1 466 ? 16.595 -13.802 -30.882 1.00 84.62 466 VAL A N 1
ATOM 3443 C CA . VAL A 1 466 ? 15.532 -13.381 -31.801 1.00 84.62 466 VAL A CA 1
ATOM 3444 C C . VAL A 1 466 ? 16.036 -13.528 -33.231 1.00 84.62 466 VAL A C 1
ATOM 3446 O O . VAL A 1 466 ? 16.936 -12.813 -33.657 1.00 84.62 466 VAL A O 1
ATOM 3449 N N . ARG A 1 467 ? 15.467 -14.464 -33.996 1.00 82.75 467 ARG A N 1
ATOM 3450 C CA . ARG A 1 467 ? 15.832 -14.659 -35.409 1.00 82.75 467 ARG A CA 1
ATOM 3451 C C . ARG A 1 467 ? 15.257 -13.530 -36.264 1.00 82.75 467 ARG A C 1
ATOM 3453 O O . ARG A 1 467 ? 14.034 -13.403 -36.349 1.00 82.75 467 ARG A O 1
ATOM 3460 N N . LEU A 1 468 ? 16.118 -12.777 -36.949 1.00 79.50 468 LEU A N 1
ATOM 3461 C CA . LEU A 1 468 ? 15.711 -11.706 -37.864 1.00 79.50 468 LEU A CA 1
ATOM 3462 C C . LEU A 1 468 ? 14.986 -12.253 -39.097 1.00 79.50 468 LEU A C 1
ATOM 3464 O O . LEU A 1 468 ? 14.122 -11.575 -39.627 1.00 79.50 468 LEU A O 1
ATOM 3468 N N . GLY A 1 469 ? 15.230 -13.506 -39.495 1.00 72.69 469 GLY A N 1
ATOM 3469 C CA . GLY A 1 469 ? 14.477 -14.185 -40.562 1.00 72.69 469 GLY A CA 1
ATOM 3470 C C . GLY A 1 469 ? 13.049 -14.621 -40.188 1.00 72.69 469 GLY A C 1
ATOM 3471 O O . GLY A 1 469 ? 12.332 -15.186 -41.015 1.00 72.69 469 GLY A O 1
ATOM 3472 N N . ASN A 1 470 ? 12.602 -14.405 -38.944 1.00 83.81 470 ASN A N 1
ATOM 3473 C CA . ASN A 1 470 ? 11.254 -14.786 -38.529 1.00 83.81 470 ASN A CA 1
ATOM 3474 C C . ASN A 1 470 ? 10.204 -13.881 -39.199 1.00 83.81 470 ASN A C 1
ATOM 3476 O O . ASN A 1 470 ? 10.103 -12.694 -38.888 1.00 83.81 470 ASN A O 1
ATOM 3480 N N . LYS A 1 471 ? 9.354 -14.469 -40.056 1.00 80.38 471 LYS A N 1
ATOM 3481 C CA . LYS A 1 471 ? 8.279 -13.768 -40.788 1.00 80.38 471 LYS A CA 1
ATOM 3482 C C . LYS A 1 471 ? 7.371 -12.934 -39.876 1.00 80.38 471 LYS A C 1
ATOM 3484 O O . LYS A 1 471 ? 6.929 -11.861 -40.279 1.00 80.38 471 LYS A O 1
ATOM 3489 N N . LYS A 1 472 ? 7.099 -13.401 -38.649 1.00 80.38 472 LYS A N 1
ATOM 3490 C CA . LYS A 1 472 ? 6.276 -12.665 -37.675 1.00 80.38 472 LYS A CA 1
ATOM 3491 C C . LYS A 1 472 ? 7.004 -11.424 -37.162 1.00 80.38 472 LYS A C 1
ATOM 3493 O O . LYS A 1 472 ? 6.400 -10.362 -37.124 1.00 80.38 472 LYS A O 1
ATOM 3498 N N . PHE A 1 473 ? 8.285 -11.561 -36.820 1.00 84.56 473 PHE A N 1
ATOM 3499 C CA . PHE A 1 473 ? 9.109 -10.459 -36.324 1.00 84.56 473 PHE A CA 1
ATOM 3500 C C . PHE A 1 473 ? 9.329 -9.392 -37.401 1.00 84.56 473 PHE A C 1
ATOM 3502 O O . PHE A 1 473 ? 9.116 -8.217 -37.129 1.00 84.56 473 PHE A O 1
ATOM 3509 N N . LEU A 1 474 ? 9.668 -9.790 -38.632 1.00 82.31 474 LEU A N 1
ATOM 3510 C CA . LEU A 1 474 ? 9.873 -8.862 -39.752 1.00 82.31 474 LEU A CA 1
ATOM 3511 C C . LEU A 1 474 ? 8.624 -8.040 -40.077 1.00 82.31 474 LEU A C 1
ATOM 3513 O O . LEU A 1 474 ? 8.721 -6.840 -40.323 1.00 82.31 474 LEU A O 1
ATOM 3517 N N . ARG A 1 475 ? 7.442 -8.669 -40.044 1.00 80.94 475 ARG A N 1
ATOM 3518 C CA . ARG A 1 475 ? 6.171 -7.995 -40.345 1.00 80.94 475 ARG A CA 1
ATOM 3519 C C . ARG A 1 475 ? 5.783 -6.955 -39.288 1.00 80.94 475 ARG A C 1
ATOM 3521 O O . ARG A 1 475 ? 5.148 -5.954 -39.631 1.00 80.94 475 ARG A O 1
ATOM 3528 N N . THR A 1 476 ? 6.139 -7.190 -38.025 1.00 84.81 476 THR A N 1
ATOM 3529 C CA . THR A 1 476 ? 5.754 -6.322 -36.905 1.00 84.81 476 THR A CA 1
ATOM 3530 C C . THR A 1 476 ? 6.869 -5.354 -36.521 1.00 84.81 476 THR A C 1
ATOM 3532 O O . THR A 1 476 ? 6.760 -4.171 -36.823 1.00 84.81 476 THR A O 1
ATOM 3535 N N . ALA A 1 477 ? 7.944 -5.835 -35.894 1.00 83.06 477 ALA A N 1
ATOM 3536 C CA . ALA A 1 477 ? 8.999 -5.009 -35.305 1.00 83.06 477 ALA A CA 1
ATOM 3537 C C . ALA A 1 477 ? 10.216 -4.809 -36.225 1.00 83.06 477 ALA A C 1
ATOM 3539 O O . ALA A 1 477 ? 10.790 -3.726 -36.251 1.00 83.06 477 ALA A O 1
ATOM 3540 N N . GLY A 1 478 ? 10.585 -5.814 -37.024 1.00 81.19 478 GLY A N 1
ATOM 3541 C CA . GLY A 1 478 ? 11.807 -5.799 -37.837 1.00 81.19 478 GLY A CA 1
ATOM 3542 C C . GLY A 1 478 ? 11.826 -4.763 -38.967 1.00 81.19 478 GLY A C 1
ATOM 3543 O O . GLY A 1 478 ? 12.896 -4.440 -39.468 1.00 81.19 478 GLY A O 1
ATOM 3544 N N . LYS A 1 479 ? 10.666 -4.207 -39.345 1.00 83.19 479 LYS A N 1
ATOM 3545 C CA . LYS A 1 479 ? 10.551 -3.114 -40.328 1.00 83.19 479 LYS A CA 1
ATOM 3546 C C . LYS A 1 479 ? 10.936 -1.736 -39.776 1.00 83.19 479 LYS A C 1
ATOM 3548 O O . LYS A 1 479 ? 11.141 -0.809 -40.553 1.00 83.19 479 LYS A O 1
ATOM 3553 N N . PHE A 1 480 ? 11.011 -1.582 -38.453 1.00 86.00 480 PHE A N 1
ATOM 3554 C CA . PHE A 1 480 ? 11.267 -0.296 -37.810 1.00 86.00 480 PHE A CA 1
ATOM 3555 C C . PHE A 1 480 ? 12.704 -0.205 -37.305 1.00 86.00 480 PHE A C 1
ATOM 3557 O O . PHE A 1 480 ? 13.098 -0.926 -36.390 1.00 86.00 480 PHE A O 1
ATOM 3564 N N . ALA A 1 481 ? 13.466 0.757 -37.830 1.00 82.81 481 ALA A N 1
ATOM 3565 C CA . ALA A 1 481 ? 14.824 1.030 -37.357 1.00 82.81 481 ALA A CA 1
ATOM 3566 C C . ALA A 1 481 ? 14.858 1.380 -35.855 1.00 82.81 481 ALA A C 1
ATOM 3568 O O . ALA A 1 481 ? 15.758 0.939 -35.146 1.00 82.81 481 ALA A O 1
ATOM 3569 N N . ALA A 1 482 ? 13.844 2.096 -35.350 1.00 84.25 482 ALA A N 1
ATOM 3570 C CA . ALA A 1 482 ? 13.703 2.415 -33.927 1.00 84.25 482 ALA A CA 1
ATOM 3571 C C . ALA A 1 482 ? 13.543 1.159 -33.047 1.00 84.25 482 ALA A C 1
ATOM 3573 O O . ALA A 1 482 ? 14.130 1.077 -31.972 1.00 84.25 482 ALA A O 1
ATOM 3574 N N . ALA A 1 483 ? 12.821 0.140 -33.526 1.00 85.88 483 ALA A N 1
ATOM 3575 C CA . ALA A 1 483 ? 12.652 -1.121 -32.804 1.00 85.88 483 ALA A CA 1
ATOM 3576 C C . ALA A 1 483 ? 13.957 -1.933 -32.738 1.00 85.88 483 ALA A C 1
ATOM 3578 O O . ALA A 1 483 ? 14.245 -2.553 -31.716 1.00 85.88 483 ALA A O 1
ATOM 3579 N N . LEU A 1 484 ? 14.762 -1.905 -33.804 1.00 87.81 484 LEU A N 1
ATOM 3580 C CA . LEU A 1 484 ? 16.078 -2.552 -33.827 1.00 87.81 484 LEU A CA 1
ATOM 3581 C C . LEU A 1 484 ? 17.071 -1.838 -32.899 1.00 87.81 484 LEU A C 1
ATOM 3583 O O . LEU A 1 484 ? 17.711 -2.492 -32.079 1.00 87.81 484 LEU A O 1
ATOM 3587 N N . ARG A 1 485 ? 17.113 -0.498 -32.937 1.00 88.50 485 ARG A N 1
ATOM 3588 C CA . ARG A 1 485 ? 17.915 0.316 -32.005 1.00 88.50 485 ARG A CA 1
ATOM 3589 C C . ARG A 1 485 ? 17.521 0.092 -30.550 1.00 88.50 485 ARG A C 1
ATOM 3591 O O . ARG A 1 485 ? 18.387 0.052 -29.684 1.00 88.50 485 ARG A O 1
ATOM 3598 N N . LEU A 1 486 ? 16.229 -0.096 -30.269 1.00 89.06 486 LEU A N 1
ATOM 3599 C CA . LEU A 1 486 ? 15.752 -0.402 -28.922 1.00 89.06 486 LEU A CA 1
ATOM 3600 C C . LEU A 1 486 ? 16.312 -1.738 -28.417 1.00 89.06 486 LEU A C 1
ATOM 3602 O O . LEU A 1 486 ? 16.812 -1.803 -27.296 1.00 89.06 486 LEU A O 1
ATOM 3606 N N . LEU A 1 487 ? 16.269 -2.791 -29.242 1.00 89.25 487 LEU A N 1
ATOM 3607 C CA . LEU A 1 487 ? 16.861 -4.089 -28.898 1.00 89.25 487 LEU A CA 1
ATOM 3608 C C . LEU A 1 487 ? 18.371 -3.951 -28.647 1.00 89.25 487 LEU A C 1
ATOM 3610 O O . LEU A 1 487 ? 18.875 -4.450 -27.638 1.00 89.25 487 LEU A O 1
ATOM 3614 N N . GLU A 1 488 ? 19.076 -3.205 -29.496 1.00 90.06 488 GLU A N 1
ATOM 3615 C CA . GLU A 1 488 ? 20.507 -2.921 -29.332 1.00 90.06 488 GLU A CA 1
ATOM 3616 C C . GLU A 1 488 ? 20.825 -2.151 -28.046 1.00 90.06 488 GLU A C 1
ATOM 3618 O O . GLU A 1 488 ? 21.752 -2.500 -27.308 1.00 90.06 488 GLU A O 1
ATOM 3623 N N . ALA A 1 489 ? 20.018 -1.143 -27.718 1.00 88.00 489 ALA A N 1
ATOM 3624 C CA . ALA A 1 489 ? 20.183 -0.330 -26.521 1.00 88.00 489 ALA A CA 1
ATOM 3625 C C . ALA A 1 489 ? 19.945 -1.127 -25.228 1.00 88.00 489 ALA A C 1
ATOM 3627 O O . ALA A 1 489 ? 20.667 -0.937 -24.243 1.00 88.00 489 ALA A O 1
ATOM 3628 N N . VAL A 1 490 ? 18.979 -2.051 -25.246 1.00 89.31 490 VAL A N 1
ATOM 3629 C CA . VAL A 1 490 ? 18.677 -2.956 -24.128 1.00 89.31 490 VAL A CA 1
ATOM 3630 C C . VA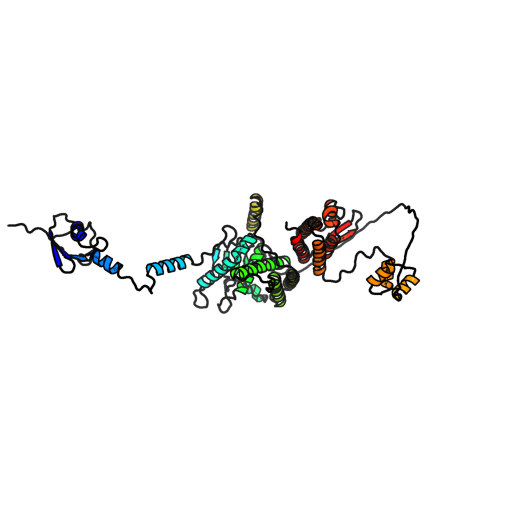L A 1 490 ? 19.792 -3.988 -23.910 1.00 89.31 490 VAL A C 1
ATOM 3632 O O . VAL A 1 490 ? 20.046 -4.384 -22.772 1.00 89.31 490 VAL A O 1
ATOM 3635 N N . GLY A 1 491 ? 20.511 -4.374 -24.969 1.00 87.06 491 GLY A N 1
ATOM 3636 C CA . GLY A 1 491 ? 21.676 -5.262 -24.887 1.00 87.06 491 GLY A CA 1
ATOM 3637 C C . GLY A 1 491 ? 21.643 -6.472 -25.818 1.00 87.06 491 GLY A C 1
ATOM 3638 O O . GLY A 1 491 ? 22.443 -7.394 -25.624 1.00 87.06 491 GLY A O 1
ATOM 3639 N N . PHE A 1 492 ? 20.728 -6.500 -26.790 1.00 88.56 492 PHE A N 1
ATOM 3640 C CA . PHE A 1 492 ? 20.778 -7.460 -27.887 1.00 88.56 492 PHE A CA 1
ATOM 3641 C C . PHE A 1 492 ? 21.857 -7.041 -28.883 1.00 88.56 492 PHE A C 1
ATOM 3643 O O . PHE A 1 492 ? 21.902 -5.902 -29.321 1.00 88.56 492 PHE A O 1
ATOM 3650 N N . GLU A 1 493 ? 22.713 -7.966 -29.284 1.00 86.75 493 GLU A N 1
ATOM 3651 C CA . GLU A 1 493 ? 23.712 -7.724 -30.318 1.00 86.75 493 GLU A CA 1
ATOM 3652 C C . GLU A 1 493 ? 23.362 -8.532 -31.559 1.00 86.75 493 GLU A C 1
ATOM 3654 O O . GLU A 1 493 ? 22.875 -9.663 -31.463 1.00 86.75 493 GLU A O 1
ATOM 3659 N N . ARG A 1 494 ? 23.591 -7.937 -32.729 1.00 84.00 494 ARG A N 1
ATOM 3660 C CA . ARG A 1 494 ? 23.384 -8.617 -34.001 1.00 84.00 494 ARG A CA 1
ATOM 3661 C C . ARG A 1 494 ? 24.522 -9.609 -34.225 1.00 84.00 494 ARG A C 1
ATOM 3663 O O . ARG A 1 494 ? 25.689 -9.235 -34.275 1.00 84.00 494 ARG A O 1
ATOM 3670 N N . GLU A 1 495 ? 24.161 -10.873 -34.361 1.00 83.88 495 GLU A N 1
ATOM 3671 C CA . GLU A 1 495 ? 25.041 -11.977 -34.710 1.00 83.88 495 GLU A CA 1
ATOM 3672 C C . GLU A 1 495 ? 24.663 -12.475 -36.104 1.00 83.88 495 GLU A C 1
ATOM 3674 O O . GLU A 1 495 ? 23.565 -12.988 -36.335 1.00 83.88 495 GLU A O 1
ATOM 3679 N N . THR A 1 496 ? 25.590 -12.320 -37.041 1.00 76.94 496 THR A N 1
ATOM 3680 C CA . THR A 1 496 ? 25.481 -12.889 -38.383 1.00 76.94 496 THR A CA 1
ATOM 3681 C C . THR A 1 496 ? 26.082 -14.291 -38.337 1.00 76.94 496 THR A C 1
ATOM 3683 O O . THR A 1 496 ? 27.280 -14.443 -38.111 1.00 76.94 496 THR A O 1
ATOM 3686 N N . SER A 1 497 ? 25.257 -15.328 -38.485 1.00 68.00 497 SER A N 1
ATOM 3687 C CA . SER A 1 497 ? 25.693 -16.733 -38.539 1.00 68.00 497 SER A CA 1
ATOM 3688 C C . SER A 1 497 ? 25.288 -17.371 -39.869 1.00 68.00 497 SER A C 1
ATOM 3690 O O . SER A 1 497 ? 24.392 -16.874 -40.547 1.00 68.00 497 SER A O 1
ATOM 3692 N N . ALA A 1 498 ? 25.898 -18.508 -40.219 1.00 57.81 498 ALA A N 1
ATOM 3693 C CA . ALA A 1 498 ? 25.589 -19.260 -41.444 1.00 57.81 498 ALA A CA 1
ATOM 3694 C C . ALA A 1 498 ? 24.107 -19.694 -41.556 1.00 57.81 498 ALA A C 1
ATOM 3696 O O . ALA A 1 498 ? 23.598 -19.906 -42.650 1.00 57.81 498 ALA A O 1
ATOM 3697 N N . GLU A 1 499 ? 23.392 -19.775 -40.428 1.00 59.66 499 GLU A N 1
ATOM 3698 C CA . GLU A 1 499 ? 21.967 -20.134 -40.338 1.00 59.66 499 GLU A CA 1
ATOM 3699 C C . GLU A 1 499 ? 21.009 -18.918 -40.412 1.00 59.66 499 GLU A C 1
ATOM 3701 O O . GLU A 1 499 ? 19.791 -19.074 -40.279 1.00 59.66 499 GLU A O 1
ATOM 3706 N N . GLY A 1 500 ? 21.542 -17.707 -40.625 1.00 70.38 500 GLY A N 1
ATOM 3707 C CA . GLY A 1 500 ? 20.806 -16.443 -40.748 1.00 70.38 500 GLY A CA 1
ATOM 3708 C C . GLY A 1 500 ? 21.093 -15.434 -39.628 1.00 70.38 500 GLY A C 1
ATOM 3709 O O . GLY A 1 500 ? 21.689 -15.763 -38.602 1.00 70.38 500 GLY A O 1
ATOM 3710 N N . ASP A 1 501 ? 20.645 -14.190 -39.821 1.00 79.56 501 ASP A N 1
ATOM 3711 C CA . ASP A 1 501 ? 20.848 -13.100 -38.860 1.00 79.56 501 ASP A CA 1
ATOM 3712 C C . ASP A 1 501 ? 20.012 -13.306 -37.581 1.00 79.56 501 ASP A C 1
ATOM 3714 O O . ASP A 1 501 ? 18.796 -13.547 -37.626 1.00 79.56 501 ASP A O 1
ATOM 3718 N N . VAL A 1 502 ? 20.645 -13.176 -36.414 1.00 85.75 502 VAL A N 1
ATOM 3719 C CA . VAL A 1 502 ? 20.007 -13.324 -35.096 1.00 85.75 502 VAL A CA 1
ATOM 3720 C C . VAL A 1 502 ? 20.400 -12.158 -34.192 1.00 85.75 502 VAL A C 1
ATOM 3722 O O . VAL A 1 502 ? 21.546 -11.740 -34.179 1.00 85.75 502 VAL A O 1
ATOM 3725 N N . TYR A 1 503 ? 19.463 -11.645 -33.398 1.00 87.12 503 TYR A N 1
ATOM 3726 C CA . TYR A 1 503 ? 19.766 -10.793 -32.248 1.00 87.12 503 TYR A CA 1
ATOM 3727 C C . TYR A 1 503 ? 19.906 -11.657 -30.996 1.00 87.12 503 TYR A C 1
ATOM 3729 O O . TYR A 1 503 ? 18.944 -12.319 -30.600 1.00 87.12 503 TYR A O 1
ATOM 3737 N N . ALA A 1 504 ? 21.077 -11.651 -30.364 1.00 86.12 504 ALA A N 1
ATOM 3738 C CA . ALA A 1 504 ? 21.346 -12.383 -29.129 1.00 86.12 504 ALA A CA 1
ATOM 3739 C C . ALA A 1 504 ? 21.546 -11.415 -27.955 1.00 86.12 504 ALA A C 1
ATOM 3741 O O . ALA A 1 504 ? 22.329 -10.471 -28.038 1.00 86.12 504 ALA A O 1
ATOM 3742 N N . LEU A 1 505 ? 20.846 -11.637 -26.843 1.00 86.62 505 LEU A N 1
ATOM 3743 C CA . LEU A 1 505 ? 20.972 -10.841 -25.624 1.00 86.62 505 LEU A CA 1
ATOM 3744 C C . LEU A 1 505 ? 22.263 -11.212 -24.889 1.00 86.62 505 LEU A C 1
ATOM 3746 O O . LEU A 1 505 ? 22.266 -12.090 -24.025 1.00 86.62 505 LEU A O 1
ATOM 3750 N N . LYS A 1 506 ? 23.364 -10.528 -25.212 1.00 83.12 506 LYS A N 1
ATOM 3751 C CA . LYS A 1 506 ? 24.666 -10.771 -24.569 1.00 83.12 506 LYS A CA 1
ATOM 3752 C C . LYS A 1 506 ? 24.769 -10.150 -23.186 1.00 83.12 506 LYS A C 1
ATOM 3754 O O . LYS A 1 506 ? 25.434 -10.688 -22.305 1.00 83.12 506 LYS A O 1
ATOM 3759 N N . ARG A 1 507 ? 24.095 -9.017 -22.973 1.00 78.81 507 ARG A N 1
ATOM 3760 C CA . ARG A 1 507 ? 24.071 -8.329 -21.681 1.00 78.81 507 ARG A CA 1
ATOM 3761 C C . ARG A 1 507 ? 22.659 -8.334 -21.121 1.00 78.81 507 ARG A C 1
ATOM 3763 O O . ARG A 1 507 ? 21.835 -7.506 -21.484 1.00 78.81 507 ARG A O 1
ATOM 3770 N N . THR A 1 508 ? 22.391 -9.280 -20.225 1.00 80.75 508 THR A N 1
ATOM 3771 C CA . THR A 1 508 ? 21.120 -9.346 -19.497 1.00 80.75 508 THR A CA 1
ATOM 3772 C C . THR A 1 508 ? 21.155 -8.350 -18.338 1.00 80.75 508 THR A C 1
ATOM 3774 O O . THR A 1 508 ? 21.682 -8.652 -17.271 1.00 80.75 508 THR A O 1
ATOM 3777 N N . ASP A 1 509 ? 20.630 -7.149 -18.565 1.00 83.25 509 ASP A N 1
ATOM 3778 C CA . ASP A 1 509 ? 20.424 -6.136 -17.528 1.00 83.25 509 ASP A CA 1
ATOM 3779 C C . ASP A 1 509 ? 18.917 -6.020 -17.236 1.00 83.25 509 ASP A C 1
ATOM 3781 O O . ASP A 1 509 ? 18.178 -5.477 -18.064 1.00 83.25 509 ASP A O 1
ATOM 3785 N N . PRO A 1 510 ? 18.433 -6.535 -16.087 1.00 80.62 510 PRO A N 1
ATOM 3786 C CA . PRO A 1 510 ? 17.016 -6.469 -15.732 1.00 80.62 510 PRO A CA 1
ATOM 3787 C C . PRO A 1 510 ? 16.464 -5.039 -15.683 1.00 80.62 510 PRO A C 1
ATOM 3789 O O . PRO A 1 510 ? 15.284 -4.838 -15.947 1.00 80.62 510 PRO A O 1
ATOM 3792 N N . GLY A 1 511 ? 17.301 -4.043 -15.371 1.00 81.38 511 GLY A N 1
ATOM 3793 C CA . GLY A 1 511 ? 16.896 -2.641 -15.338 1.00 81.38 511 GLY A CA 1
ATOM 3794 C C . GLY A 1 511 ? 16.645 -2.075 -16.734 1.00 81.38 511 GLY A C 1
ATOM 3795 O O . GLY A 1 511 ? 15.657 -1.374 -16.933 1.00 81.38 511 GLY A O 1
ATOM 3796 N N . LEU A 1 512 ? 17.493 -2.400 -17.717 1.00 87.75 512 LEU A N 1
ATOM 3797 C CA . LEU A 1 512 ? 17.301 -1.966 -19.110 1.00 87.75 512 LEU A CA 1
ATOM 3798 C C . LEU A 1 512 ? 16.154 -2.712 -19.804 1.00 87.75 512 LEU A C 1
ATOM 3800 O O . LEU A 1 512 ? 15.416 -2.097 -20.574 1.00 87.75 512 LEU A O 1
ATOM 3804 N N . LEU A 1 513 ? 15.981 -4.007 -19.515 1.00 88.31 513 LEU A N 1
ATOM 3805 C CA . LEU A 1 513 ? 14.842 -4.799 -19.996 1.00 88.31 513 LEU A CA 1
ATOM 3806 C C . LEU A 1 513 ? 13.519 -4.217 -19.481 1.00 88.31 513 LEU A C 1
ATOM 3808 O O . LEU A 1 513 ? 12.611 -3.962 -20.276 1.00 88.31 513 LEU A O 1
ATOM 3812 N N . TRP A 1 514 ? 13.455 -3.922 -18.178 1.00 86.50 514 TRP A N 1
ATOM 3813 C CA . TRP A 1 514 ? 12.307 -3.259 -17.570 1.00 86.50 514 TRP A CA 1
ATOM 3814 C C . TRP A 1 514 ? 12.089 -1.859 -18.154 1.00 86.50 514 TRP A C 1
ATOM 3816 O O . TRP A 1 514 ? 10.966 -1.535 -18.523 1.00 86.50 514 TRP A O 1
ATOM 3826 N N . LEU A 1 515 ? 13.148 -1.052 -18.305 1.00 87.25 515 LEU A N 1
ATOM 3827 C CA . LEU A 1 515 ? 13.061 0.305 -18.855 1.00 87.25 515 LEU A CA 1
ATOM 3828 C C . LEU A 1 515 ? 12.465 0.308 -20.266 1.00 87.25 515 LEU A C 1
ATOM 3830 O O . LEU A 1 515 ? 11.541 1.070 -20.539 1.00 87.25 515 LEU A O 1
ATOM 3834 N N . GLY A 1 516 ? 12.963 -0.568 -21.143 1.00 87.69 516 GLY A N 1
ATOM 3835 C CA . GLY A 1 516 ? 12.427 -0.720 -22.493 1.00 87.69 516 GLY A CA 1
ATOM 3836 C C . GLY A 1 516 ? 10.969 -1.175 -22.477 1.00 87.69 516 GLY A C 1
ATOM 3837 O O . GLY A 1 516 ? 10.144 -0.624 -23.196 1.00 87.69 516 GLY A O 1
ATOM 3838 N N . ARG A 1 517 ? 10.614 -2.132 -21.611 1.00 89.31 517 ARG A N 1
ATOM 3839 C CA . ARG A 1 517 ? 9.235 -2.624 -21.481 1.00 89.31 517 ARG A CA 1
ATOM 3840 C C . ARG A 1 517 ? 8.275 -1.536 -20.998 1.00 89.31 517 ARG A C 1
ATOM 3842 O O . ARG A 1 517 ? 7.205 -1.374 -21.574 1.00 89.31 517 ARG A O 1
ATOM 3849 N N . SER A 1 518 ? 8.658 -0.795 -19.963 1.00 87.25 518 SER A N 1
ATOM 3850 C CA . SER A 1 518 ? 7.858 0.295 -19.402 1.00 87.25 518 SER A CA 1
ATOM 3851 C C . SER A 1 518 ? 7.690 1.436 -20.402 1.00 87.25 518 SER A C 1
ATOM 3853 O O . SER A 1 518 ? 6.587 1.947 -20.548 1.00 87.25 518 SER A O 1
ATOM 3855 N N . ALA A 1 519 ? 8.736 1.780 -21.159 1.00 86.38 519 ALA A N 1
ATOM 3856 C CA . ALA A 1 519 ? 8.654 2.802 -22.202 1.00 86.38 519 ALA A CA 1
ATOM 3857 C C . ALA A 1 519 ? 7.730 2.400 -23.369 1.00 86.38 519 ALA A C 1
ATOM 3859 O O . ALA A 1 519 ? 7.147 3.264 -24.021 1.00 86.38 519 ALA A O 1
ATOM 3860 N N . LEU A 1 520 ? 7.571 1.098 -23.626 1.00 86.69 520 LEU A N 1
ATOM 3861 C CA . LEU A 1 520 ? 6.660 0.566 -24.643 1.00 86.69 520 LEU A CA 1
ATOM 3862 C C . LEU A 1 520 ? 5.222 0.365 -24.146 1.00 86.69 520 LEU A C 1
ATOM 3864 O O . LEU A 1 520 ? 4.326 0.212 -24.975 1.00 86.69 520 LEU A O 1
ATOM 3868 N N . ALA A 1 521 ? 4.982 0.344 -22.831 1.00 82.00 521 ALA A N 1
ATOM 3869 C CA . ALA A 1 521 ? 3.665 0.057 -22.255 1.00 82.00 521 ALA A CA 1
ATOM 3870 C C . ALA A 1 521 ? 2.591 1.045 -22.742 1.00 82.00 521 ALA A C 1
ATOM 3872 O O . ALA A 1 521 ? 1.479 0.633 -23.073 1.00 82.00 521 ALA A O 1
ATOM 3873 N N . ASP A 1 522 ? 2.970 2.312 -22.894 1.00 72.12 522 ASP A N 1
ATOM 3874 C CA . ASP A 1 522 ? 2.108 3.397 -23.368 1.00 72.12 522 ASP A CA 1
ATOM 3875 C C . ASP A 1 522 ? 1.652 3.222 -24.837 1.00 72.12 522 ASP A C 1
ATOM 3877 O O . ASP A 1 522 ? 0.624 3.769 -25.222 1.00 72.12 522 ASP A O 1
ATOM 3881 N N . LEU A 1 523 ? 2.370 2.437 -25.661 1.00 71.62 523 LEU A N 1
ATOM 3882 C CA . LEU A 1 523 ? 1.974 2.104 -27.048 1.00 71.62 523 LEU A CA 1
ATOM 3883 C C . LEU A 1 523 ? 1.115 0.844 -27.155 1.00 71.62 523 LEU A C 1
ATOM 3885 O O . LEU A 1 523 ? 0.490 0.614 -28.189 1.00 71.62 523 LEU A O 1
ATOM 3889 N N . VAL A 1 524 ? 1.158 -0.014 -26.135 1.00 70.69 524 VAL A N 1
ATOM 3890 C CA . VAL A 1 524 ? 0.445 -1.300 -26.107 1.00 70.69 524 VAL A CA 1
ATOM 3891 C C . VAL A 1 524 ? -0.919 -1.161 -25.423 1.00 70.69 524 VAL A C 1
ATOM 3893 O O . VAL A 1 524 ? -1.791 -2.004 -25.633 1.00 70.69 524 VAL A O 1
ATOM 3896 N N . ALA A 1 525 ? -1.119 -0.102 -24.633 1.00 59.28 525 ALA A N 1
ATOM 3897 C CA . ALA A 1 525 ? -2.415 0.240 -24.065 1.00 59.28 525 ALA A CA 1
ATOM 3898 C C . ALA A 1 525 ? -3.431 0.605 -25.178 1.00 59.28 525 ALA A C 1
ATOM 3900 O O . ALA A 1 525 ? -3.058 1.319 -26.112 1.00 59.28 525 ALA A O 1
ATOM 3901 N N . PRO A 1 526 ? -4.675 0.089 -25.112 1.00 46.41 526 PRO A N 1
ATOM 3902 C CA . PRO A 1 526 ? -5.716 0.329 -26.115 1.00 46.41 526 PRO A CA 1
ATOM 3903 C C . PRO A 1 526 ? -6.237 1.769 -26.144 1.00 46.41 526 PRO A C 1
ATOM 3905 O O . PRO A 1 526 ? -6.270 2.417 -25.071 1.00 46.41 526 PRO A O 1
#

Organism: NCBI:txid35677

Sequence (526 aa):
MDAEQAHVTLSISGADQRINITENATAALLFDAVAGALDASTVKLLHKGKRLARDDALTPGMRVLCLGTTTQQKDRIAAQRSDPTIRGFKEEAAREAARRGAVDELQQHPEYKFCRIEAVKRFDGRRGPHRFEAEKLLRSMASEVAPIMVSHAWTVGGLIEMDPRDDQIMKKKQQEGGCLLGYNENMGARIYVKLRQDDGTFHDRDALMKTLLHELCHNVVGPHNAVFFALYADVRAEHLALTRKAAGRHRTLADASTKETVARELASEAGNGALQGGERASAAFVANAVSMLPDAPVAPPPPPPAVDAAEQRVASAAAAERRRLGVCKPCAPAVSAPAPSVPAAMELDTPPASAMEVETAPAPSVPEPPAPSPDPGLASLAAMGFEGPAAAAALKATAGDVSAALERLLNPGAAVSAPETGSRQERVLRASSDLHALGAPAQEAAATLTAILTNAERGEEKFKRVRLGNKKFLRTAGKFAAALRLLEAVGFERETSAEGDVYALKRTDPGLLWLGRSALADLVAP

Foldseek 3Di:
DDDDFFWEWEAEPNDTDIDGDDPFDFCLVVLVVCVVFFPSVFWFKDFPRDTGDRGHGDDGHTYIYIDGHHPVVVVVVVVPDDDPVDDDPVVVVVVVVVVVVVPQPLDADPQQAALEEAEDQPACPPQADRSVVVSVLSSVLRSLCRVVSVLVVHYAPYEYEDDPPPDPVQVVQVVVVAGDQWAADLLRPYIYGHQADPSHYGDDSVVRNLSVLLRNLSNPDPDLALVSLLSSLVSQLVSVVSVCVVVVNDDDPPDDRSLLVSLVVLLVVLVPPNDDDNNSVSSPLNSVLSNPDGRDPPDDDDDPPCDPVVVVVVVVVVSVVVVVVPDDDDDDDDDDDDDDDDDDDDDDDDDDDDDDDDDDDDDDDDDDDDDDDDDVLQVVCVVVVDDDPLLVVLCVVVVNDNVSSVVCVVCVPVPLDPPPPDALLVQLLVLLVVLVVVAPLSLQQLVVLLVLLVQVVVPDQVSQKDFLPDPSNCNRNSVDPSSVSNLVSLAFDWDQDPVHIMTGRPDDDNNSSVSNNVSSVVSNDD

pLDDT: mean 74.02, std 19.88, range [25.75, 97.75]